Protein AF-A0A8W8MEU3-F1 (afdb_monomer_lite)

InterPro domains:
  IPR001623 DnaJ domain [PF00226] (41-95)
  IPR001623 DnaJ domain [PR00625] (43-61)
  IPR001623 DnaJ domain [PR00625] (61-76)
  IPR001623 DnaJ domain [PR00625] (77-97)
  IPR001623 DnaJ domain [PS50076] (41-97)
  IPR001623 DnaJ domain [SM00271] (40-97)
  IPR001623 DnaJ domain [cd06257] (41-89)
  IPR018961 DnaJ homologue, subfamily C, member 28, conserved domain [PF09350] (193-259)
  IPR036869 Chaperone J-domain superfamily [G3DSA:1.10.287.110] (34-133)
  IPR036869 Chaperone J-domain superfamily [SSF46565] (38-95)
  IPR052573 DnaJ homolog subfamily C member 28 [PTHR39158] (64-334)

Foldseek 3Di:
DDDDDDDDDPPDPPDDDDDDDPDPPDDDDDPDPPPVDDLCVLCVLLVHDPPDDLVSLVVSLLVQLCQQDCPNPDPNPPVVSNVSSVVSSVSNVVVVCVVVVHDDDPVVVVVVPPDPPVPPDDPPPPPPPLVPFDDDDPVRSVVRSVVVVVVVVVVVVVVVVVVVVVDDDPVVCVVVVVVVVVVVVVVVVVVVVVVVVVVVCVVVCVVVPDDQVPPPDDCVVPDPPDDPVRSVVVVVCVVVVPDPPLVVLVVVLVVLLLVLLLQVLVLCVVLNDDPDPDPVSVVVNVVSLVVSQVSLVVSQVSLVVSCVPPPDNVPRDDRDDSVVSNVVCVVVSVCSNVPPPPPPPPDPPPDDDDDDDDDDDDDDDPPPVPPPPVVVVVVVVVVVVVVVVVVVPD

Structure (mmCIF, N/CA/C/O backbone):
data_AF-A0A8W8MEU3-F1
#
_entry.id   AF-A0A8W8MEU3-F1
#
loop_
_atom_site.group_PDB
_atom_site.id
_atom_site.type_symbol
_atom_site.label_atom_id
_atom_site.label_alt_id
_atom_site.label_comp_id
_atom_site.label_asym_id
_atom_site.label_entity_id
_atom_site.label_seq_id
_atom_site.pdbx_PDB_ins_code
_atom_site.Cartn_x
_atom_site.Cartn_y
_atom_site.Cartn_z
_atom_site.occupancy
_atom_site.B_iso_or_equiv
_atom_site.auth_seq_id
_atom_site.auth_comp_id
_atom_site.auth_asym_id
_atom_site.auth_atom_id
_atom_site.pdbx_PDB_model_num
ATOM 1 N N . VAL A 1 1 ? 46.146 64.272 -41.372 1.00 35.50 1 VAL A N 1
ATOM 2 C CA . VAL A 1 1 ? 46.549 64.104 -39.964 1.00 35.50 1 VAL A CA 1
ATOM 3 C C . VAL A 1 1 ? 45.558 63.121 -39.363 1.00 35.50 1 VAL A C 1
ATOM 5 O O . VAL A 1 1 ? 44.407 63.486 -39.223 1.00 35.50 1 VAL A O 1
ATOM 8 N N . ASP A 1 2 ? 45.808 61.841 -39.147 1.00 30.28 2 ASP A N 1
ATOM 9 C CA . ASP A 1 2 ? 46.989 61.004 -39.294 1.00 30.28 2 ASP A CA 1
ATOM 10 C C . ASP A 1 2 ? 46.537 59.530 -39.277 1.00 30.28 2 ASP A C 1
ATOM 12 O O . ASP A 1 2 ? 45.578 59.195 -38.591 1.00 30.28 2 ASP A O 1
ATOM 16 N N . LEU A 1 3 ? 47.253 58.714 -40.063 1.00 31.48 3 LEU A N 1
ATOM 17 C CA . LEU A 1 3 ? 47.720 57.332 -39.832 1.00 31.48 3 LEU A CA 1
ATOM 18 C C . LEU A 1 3 ? 46.697 56.266 -39.361 1.00 31.48 3 LEU A C 1
ATOM 20 O O . LEU A 1 3 ? 46.150 56.332 -38.273 1.00 31.48 3 LEU A O 1
ATOM 24 N N . SER A 1 4 ? 46.398 55.270 -40.214 1.00 30.59 4 SER A N 1
ATOM 25 C CA . SER A 1 4 ? 47.061 53.936 -40.254 1.00 30.59 4 SER A CA 1
ATOM 26 C C . SER A 1 4 ? 46.555 53.032 -39.108 1.00 30.59 4 SER A C 1
ATOM 28 O O . SER A 1 4 ? 46.639 53.420 -37.958 1.00 30.59 4 SER A O 1
ATOM 30 N N . SER A 1 5 ? 46.000 51.827 -39.262 1.00 32.38 5 SER A N 1
ATOM 31 C CA . SER A 1 5 ? 46.161 50.782 -40.273 1.00 32.38 5 SER A CA 1
ATOM 32 C C . SER A 1 5 ? 45.143 49.662 -39.970 1.00 32.38 5 SER A C 1
ATOM 34 O O . SER A 1 5 ? 45.190 49.048 -38.909 1.00 32.38 5 SER A O 1
ATOM 36 N N . HIS A 1 6 ? 44.230 49.348 -40.897 1.00 36.25 6 HIS A N 1
ATOM 37 C CA . HIS A 1 6 ? 43.349 48.174 -40.786 1.00 36.25 6 HIS A CA 1
ATOM 38 C C . HIS A 1 6 ? 43.869 47.078 -41.726 1.00 36.25 6 HIS A C 1
ATOM 40 O O . HIS A 1 6 ? 43.439 46.939 -42.870 1.00 36.25 6 HIS A O 1
ATOM 46 N N . ALA A 1 7 ? 44.881 46.345 -41.262 1.00 35.19 7 ALA A N 1
ATOM 47 C CA . ALA A 1 7 ? 45.507 45.266 -42.014 1.00 35.19 7 ALA A CA 1
ATOM 48 C C . ALA A 1 7 ? 44.631 44.002 -42.003 1.00 35.19 7 ALA A C 1
ATOM 50 O O . ALA A 1 7 ? 44.301 43.454 -40.951 1.00 35.19 7 ALA A O 1
ATOM 51 N N . MET A 1 8 ? 44.297 43.517 -43.202 1.00 34.88 8 MET A N 1
ATOM 52 C CA . MET A 1 8 ? 43.856 42.145 -43.450 1.00 34.88 8 MET A CA 1
ATOM 53 C C . MET A 1 8 ? 44.891 41.160 -42.896 1.00 34.88 8 MET A C 1
ATOM 55 O O . MET A 1 8 ? 45.967 40.998 -43.469 1.00 34.88 8 MET A O 1
ATOM 59 N N . ILE A 1 9 ? 44.553 40.440 -41.830 1.00 33.94 9 ILE A N 1
ATOM 60 C CA . ILE A 1 9 ? 45.321 39.269 -41.403 1.00 33.94 9 ILE A CA 1
ATOM 61 C C . ILE A 1 9 ? 44.727 38.050 -42.110 1.00 33.94 9 ILE A C 1
ATOM 63 O O . ILE A 1 9 ? 43.778 37.423 -41.640 1.00 33.94 9 ILE A O 1
ATOM 67 N N . ARG A 1 10 ? 45.310 37.701 -43.263 1.00 36.56 10 ARG A N 1
ATOM 68 C CA . ARG A 1 10 ? 45.226 36.345 -43.814 1.00 36.56 10 ARG A CA 1
ATOM 69 C C . ARG A 1 10 ? 45.961 35.417 -42.844 1.00 36.56 10 ARG A C 1
ATOM 71 O O . ARG A 1 10 ? 47.186 35.357 -42.858 1.00 36.56 10 ARG A O 1
ATOM 78 N N . ARG A 1 11 ? 45.231 34.698 -41.987 1.00 31.48 11 ARG A N 1
ATOM 79 C CA . ARG A 1 11 ? 45.796 33.555 -41.257 1.00 31.48 11 ARG A CA 1
ATOM 80 C C . ARG A 1 11 ? 45.977 32.405 -42.240 1.00 31.48 11 ARG A C 1
ATOM 82 O O . ARG A 1 11 ? 45.024 31.743 -42.636 1.00 31.48 11 ARG A O 1
ATOM 89 N N . THR A 1 12 ? 47.221 32.186 -42.639 1.00 38.78 12 THR A N 1
ATOM 90 C CA . THR A 1 12 ? 47.685 30.940 -43.240 1.00 38.78 12 THR A CA 1
ATOM 91 C C . THR A 1 12 ? 47.461 29.809 -42.239 1.00 38.78 12 THR A C 1
ATOM 93 O O . THR A 1 12 ? 48.179 29.694 -41.247 1.00 38.78 12 THR A O 1
ATOM 96 N N . HIS A 1 13 ? 46.447 28.980 -42.474 1.00 33.78 13 HIS A N 1
ATOM 97 C CA . HIS A 1 13 ? 46.312 27.708 -41.780 1.00 33.78 13 HIS A CA 1
ATOM 98 C C . HIS A 1 13 ? 47.396 26.764 -42.300 1.00 33.78 13 HIS A C 1
ATOM 100 O O . HIS A 1 13 ? 47.261 26.153 -43.357 1.00 33.78 13 HIS A O 1
ATOM 106 N N . GLN A 1 14 ? 48.491 26.662 -41.553 1.00 37.25 14 GLN A N 1
ATOM 107 C CA . GLN A 1 14 ? 49.447 25.577 -41.696 1.00 37.25 14 GLN A CA 1
ATOM 108 C C . GLN A 1 14 ? 48.776 24.330 -41.111 1.00 37.25 14 GLN A C 1
ATOM 110 O O . GLN A 1 14 ? 48.754 24.109 -39.903 1.00 37.25 14 GLN A O 1
ATOM 115 N N . THR A 1 15 ? 48.117 23.558 -41.970 1.00 34.69 15 THR A N 1
ATOM 116 C CA . THR A 1 15 ? 47.541 22.268 -41.600 1.00 34.69 15 THR A CA 1
ATOM 117 C C . THR A 1 15 ? 48.682 21.315 -41.265 1.00 34.69 15 THR A C 1
ATOM 119 O O . THR A 1 15 ? 49.411 20.876 -42.156 1.00 34.69 15 THR A O 1
ATOM 122 N N . PHE A 1 16 ? 48.840 20.997 -39.982 1.00 30.66 16 PHE A N 1
ATOM 123 C CA . PHE A 1 16 ? 49.631 19.859 -39.535 1.00 30.66 16 PHE A CA 1
ATOM 124 C C . PHE A 1 16 ? 49.014 18.600 -40.159 1.00 30.66 16 PHE A C 1
ATOM 126 O O . PHE A 1 16 ? 47.908 18.193 -39.801 1.00 30.66 16 PHE A O 1
ATOM 133 N N . ARG A 1 17 ? 49.696 18.014 -41.150 1.00 31.12 17 ARG A N 1
ATOM 134 C CA . ARG A 1 17 ? 49.335 16.702 -41.686 1.00 31.12 17 ARG A CA 1
ATOM 135 C C . ARG A 1 17 ? 49.626 15.666 -40.606 1.00 31.12 17 ARG A C 1
ATOM 137 O O . ARG A 1 17 ? 50.763 15.236 -40.449 1.00 31.12 17 ARG A O 1
ATOM 144 N N . PHE A 1 18 ? 48.596 15.256 -39.875 1.00 31.62 18 PHE A N 1
ATOM 145 C CA . PHE A 1 18 ? 48.617 13.952 -39.229 1.00 31.62 18 PHE A CA 1
ATOM 146 C C . PHE A 1 18 ? 48.686 12.899 -40.335 1.00 31.62 18 PHE A C 1
ATOM 148 O O . PHE A 1 18 ? 47.808 12.829 -41.196 1.00 31.62 18 PHE A O 1
ATOM 155 N N . SER A 1 19 ? 49.779 12.141 -40.334 1.00 35.34 19 SER A N 1
ATOM 156 C CA . SER A 1 19 ? 49.980 10.955 -41.156 1.00 35.34 19 SER A CA 1
ATOM 157 C C . SER A 1 19 ? 48.797 10.009 -40.961 1.00 35.34 19 SER A C 1
ATOM 159 O O . SER A 1 19 ? 48.698 9.324 -39.945 1.00 35.34 19 SER A O 1
ATOM 161 N N . GLN A 1 20 ? 47.887 9.988 -41.931 1.00 40.66 20 GLN A N 1
ATOM 162 C CA . GLN A 1 20 ? 46.956 8.886 -42.083 1.00 40.66 20 GLN A CA 1
ATOM 163 C C . GLN A 1 20 ? 47.760 7.637 -42.426 1.00 40.66 20 GLN A C 1
ATOM 165 O O . GLN A 1 20 ? 48.484 7.658 -43.411 1.00 40.66 20 GLN A O 1
ATOM 170 N N . ASN A 1 21 ? 47.617 6.581 -41.629 1.00 37.38 21 ASN A N 1
ATOM 171 C CA . ASN A 1 21 ? 47.767 5.197 -42.078 1.00 37.38 21 ASN A CA 1
ATOM 172 C C . ASN A 1 21 ? 47.023 4.266 -41.107 1.00 37.38 21 ASN A C 1
ATOM 174 O O . ASN A 1 21 ? 47.629 3.749 -40.172 1.00 37.38 21 ASN A O 1
ATOM 178 N N . PRO A 1 22 ? 45.712 4.040 -41.295 1.00 43.09 22 PRO A N 1
ATOM 179 C CA . PRO A 1 22 ? 44.976 3.029 -40.558 1.00 43.09 22 PRO A CA 1
ATOM 180 C C . PRO A 1 22 ? 44.629 1.842 -41.467 1.00 43.09 22 PRO A C 1
ATOM 182 O O . PRO A 1 22 ? 43.470 1.484 -41.543 1.00 43.09 22 PRO A O 1
ATOM 185 N N . PHE A 1 23 ? 45.575 1.245 -42.200 1.00 34.16 23 PHE A N 1
ATOM 186 C CA . PHE A 1 23 ? 45.290 0.037 -42.991 1.00 34.16 23 PHE A CA 1
ATOM 187 C C . PHE A 1 23 ? 46.555 -0.799 -43.214 1.00 34.16 23 PHE A C 1
ATOM 189 O O . PHE A 1 23 ? 47.273 -0.593 -44.184 1.00 34.16 23 PHE A O 1
ATOM 196 N N . TRP A 1 24 ? 46.797 -1.780 -42.341 1.00 37.19 24 TRP A N 1
ATOM 197 C CA . TRP A 1 24 ? 47.675 -2.925 -42.641 1.00 37.19 24 TRP A CA 1
ATOM 198 C C . TRP A 1 24 ? 46.951 -4.281 -42.571 1.00 37.19 24 TRP A C 1
ATOM 200 O O . TRP A 1 24 ? 47.580 -5.323 -42.706 1.00 37.19 24 TRP A O 1
ATOM 210 N N . LEU A 1 25 ? 45.615 -4.291 -42.453 1.00 36.50 25 LEU A N 1
ATOM 211 C CA . LEU A 1 25 ? 44.814 -5.527 -42.424 1.00 36.50 25 LEU A CA 1
ATOM 212 C C . LEU A 1 25 ? 44.085 -5.869 -43.731 1.00 36.50 25 LEU A C 1
ATOM 214 O O . LEU A 1 25 ? 43.266 -6.778 -43.750 1.00 36.50 25 LEU A O 1
ATOM 218 N N . LEU A 1 26 ? 44.402 -5.216 -44.850 1.00 37.94 26 LEU A N 1
ATOM 219 C CA . LEU A 1 26 ? 43.941 -5.656 -46.172 1.00 37.94 26 LEU A CA 1
ATOM 220 C C . LEU A 1 26 ? 45.016 -5.399 -47.230 1.00 37.94 26 LEU A C 1
ATOM 222 O O . LEU A 1 26 ? 44.978 -4.392 -47.926 1.00 37.94 26 LEU A O 1
ATOM 226 N N . SER A 1 27 ? 45.994 -6.299 -47.339 1.00 33.72 27 SER A N 1
ATOM 227 C CA . SER A 1 27 ? 46.614 -6.715 -48.615 1.00 33.72 27 SER A CA 1
ATOM 228 C C . SER A 1 27 ? 47.874 -7.550 -48.377 1.00 33.72 27 SER A C 1
ATOM 230 O O . SER A 1 27 ? 48.994 -7.086 -48.522 1.00 33.72 27 SER A O 1
ATOM 232 N N . LEU A 1 28 ? 47.700 -8.835 -48.082 1.00 33.22 28 LEU A N 1
ATOM 233 C CA . LEU A 1 28 ? 48.711 -9.848 -48.407 1.00 33.22 28 LEU A CA 1
ATOM 234 C C . LEU A 1 28 ? 48.008 -11.125 -48.858 1.00 33.22 28 LEU A C 1
ATOM 236 O O . LEU A 1 28 ? 48.212 -12.227 -48.361 1.00 33.22 28 LEU A O 1
ATOM 240 N N . ARG A 1 29 ? 47.152 -10.962 -49.870 1.00 33.72 29 ARG A N 1
ATOM 241 C CA . ARG A 1 29 ? 46.754 -12.081 -50.711 1.00 33.72 29 ARG A CA 1
ATOM 242 C C . ARG A 1 29 ? 47.916 -12.364 -51.668 1.00 33.72 29 ARG A C 1
ATOM 244 O O . ARG A 1 29 ? 48.065 -11.702 -52.684 1.00 33.72 29 ARG A O 1
ATOM 251 N N . HIS A 1 30 ? 48.717 -13.355 -51.285 1.00 37.19 30 HIS A N 1
ATOM 252 C CA . HIS A 1 30 ? 49.523 -14.214 -52.157 1.00 37.19 30 HIS A CA 1
ATOM 253 C C . HIS A 1 30 ? 50.683 -13.541 -52.910 1.00 37.19 30 HIS A C 1
ATOM 255 O O . HIS A 1 30 ? 50.627 -13.315 -54.115 1.00 37.19 30 HIS A O 1
ATOM 261 N N . ILE A 1 31 ? 51.812 -13.385 -52.219 1.00 36.31 31 ILE A N 1
ATOM 262 C CA . ILE A 1 31 ? 53.112 -13.673 -52.838 1.00 36.31 31 ILE A CA 1
ATOM 263 C C . ILE A 1 31 ? 53.557 -14.990 -52.212 1.00 36.31 31 ILE A C 1
ATOM 265 O O . ILE A 1 31 ? 54.051 -15.022 -51.089 1.00 36.31 31 ILE A O 1
ATOM 269 N N . GLY A 1 32 ? 53.253 -16.089 -52.902 1.00 37.53 32 GLY A N 1
ATOM 270 C CA . GLY A 1 32 ? 53.580 -17.433 -52.454 1.00 37.53 32 GLY A CA 1
ATOM 271 C C . GLY A 1 32 ? 55.086 -17.651 -52.470 1.00 37.53 32 GLY A C 1
ATOM 272 O O . GLY A 1 32 ? 55.656 -17.960 -53.512 1.00 37.53 32 GLY A O 1
ATOM 273 N N . TYR A 1 33 ? 55.717 -17.552 -51.306 1.00 43.12 33 TYR A N 1
ATOM 274 C CA . TYR A 1 33 ? 56.912 -18.333 -51.037 1.00 43.12 33 TYR A CA 1
ATOM 275 C C . TYR A 1 33 ? 56.440 -19.717 -50.596 1.00 43.12 33 TYR A C 1
ATOM 277 O O . TYR A 1 33 ? 56.369 -20.014 -49.416 1.00 43.12 33 TYR A O 1
ATOM 285 N N . GLN A 1 34 ? 56.086 -20.583 -51.548 1.00 43.47 34 GLN A N 1
ATOM 286 C CA . GLN A 1 34 ? 56.003 -22.009 -51.244 1.00 43.47 34 GLN A CA 1
ATOM 287 C C . GLN A 1 34 ? 57.428 -22.518 -51.021 1.00 43.47 34 GLN A C 1
ATOM 289 O O . GLN A 1 34 ? 58.064 -23.062 -51.924 1.00 43.47 34 GLN A O 1
ATOM 294 N N . LEU A 1 35 ? 57.945 -22.355 -49.805 1.00 44.06 35 LEU A N 1
ATOM 295 C CA . LEU A 1 35 ? 58.947 -23.284 -49.320 1.00 44.06 35 LEU A CA 1
ATOM 296 C C . LEU A 1 35 ? 58.216 -24.613 -49.164 1.00 44.06 35 LEU A C 1
ATOM 298 O O . LEU A 1 35 ? 57.486 -24.844 -48.206 1.00 44.06 35 LEU A O 1
ATOM 302 N N . ARG A 1 36 ? 58.395 -25.493 -50.151 1.00 48.78 36 ARG A N 1
ATOM 303 C CA . ARG A 1 36 ? 58.093 -26.923 -50.045 1.00 48.78 36 ARG A CA 1
ATOM 304 C C . ARG A 1 36 ? 59.104 -27.536 -49.062 1.00 48.78 36 ARG A C 1
ATOM 306 O O . ARG A 1 36 ? 59.945 -28.340 -49.443 1.00 48.78 36 ARG A O 1
ATOM 313 N N . GLY A 1 37 ? 59.104 -27.036 -47.830 1.00 57.44 37 GLY A N 1
ATOM 314 C CA . GLY A 1 37 ? 59.987 -27.465 -46.763 1.00 57.44 37 GLY A CA 1
ATOM 315 C C . GLY A 1 37 ? 59.536 -28.837 -46.311 1.00 57.44 37 GLY A C 1
ATOM 316 O O . GLY A 1 37 ? 58.350 -29.061 -46.063 1.00 57.44 37 GLY A O 1
ATOM 317 N N . ASN A 1 38 ? 60.471 -29.774 -46.254 1.00 73.69 38 ASN A N 1
ATOM 318 C CA . ASN A 1 38 ? 60.196 -31.065 -45.657 1.00 73.69 38 ASN A CA 1
ATOM 319 C C . ASN A 1 38 ? 59.826 -30.828 -44.186 1.00 73.69 38 ASN A C 1
ATOM 321 O O . ASN A 1 38 ? 60.368 -29.920 -43.560 1.00 73.69 38 ASN A O 1
ATOM 325 N N . ILE A 1 39 ? 58.956 -31.648 -43.592 1.00 80.12 39 ILE A N 1
ATOM 326 C CA . ILE A 1 39 ? 58.547 -31.435 -42.190 1.00 80.12 39 ILE A CA 1
ATOM 327 C C . ILE A 1 39 ? 59.744 -31.378 -41.223 1.00 80.12 39 ILE A C 1
ATOM 329 O O . ILE A 1 39 ? 59.740 -30.636 -40.245 1.00 80.12 39 ILE A O 1
ATOM 333 N N . ARG A 1 40 ? 60.815 -32.110 -41.552 1.00 80.81 40 ARG A N 1
ATOM 334 C CA . ARG A 1 40 ? 62.098 -32.097 -40.836 1.00 80.81 40 ARG A CA 1
ATOM 335 C C . ARG A 1 40 ? 62.785 -30.730 -40.875 1.00 80.81 40 ARG A C 1
ATOM 337 O O . ARG A 1 40 ? 63.374 -30.321 -39.879 1.00 80.81 40 ARG A O 1
ATOM 344 N N . ASP A 1 41 ? 62.665 -30.015 -41.988 1.00 85.44 41 ASP A N 1
ATOM 345 C CA . ASP A 1 41 ? 63.234 -28.680 -42.159 1.00 85.44 41 ASP A CA 1
ATOM 346 C C . ASP A 1 41 ? 62.459 -27.663 -41.314 1.00 85.44 41 ASP A C 1
ATOM 348 O O . ASP A 1 41 ? 63.064 -26.765 -40.737 1.00 85.44 41 ASP A O 1
ATOM 352 N N . SER A 1 42 ? 61.140 -27.839 -41.160 1.00 86.69 42 SER A N 1
ATOM 353 C CA . SER A 1 42 ? 60.316 -27.006 -40.274 1.00 86.69 42 SER A CA 1
ATOM 354 C C . SER A 1 42 ? 60.742 -27.132 -38.807 1.00 86.69 42 SER A C 1
ATOM 356 O O . SER A 1 42 ? 60.851 -26.121 -38.114 1.00 86.69 42 SER A O 1
ATOM 358 N N . TYR A 1 43 ? 61.048 -28.350 -38.346 1.00 88.56 43 TYR A N 1
ATOM 359 C CA . TYR A 1 43 ? 61.592 -28.584 -37.002 1.00 88.56 43 TYR A CA 1
ATOM 360 C C . TYR A 1 43 ? 62.974 -27.943 -36.831 1.00 88.56 43 TYR A C 1
ATOM 362 O O . TYR A 1 43 ? 63.216 -27.239 -35.849 1.00 88.56 43 TYR A O 1
ATOM 370 N N . SER A 1 44 ? 63.849 -28.091 -37.831 1.00 88.88 44 SER A N 1
ATOM 371 C CA . SER A 1 44 ? 65.166 -27.448 -37.824 1.00 88.88 44 SER A CA 1
ATOM 372 C C . SER A 1 44 ? 65.076 -25.919 -37.821 1.00 88.88 44 SER A C 1
ATOM 374 O O . SER A 1 44 ? 65.904 -25.275 -37.188 1.00 88.88 44 SER A O 1
ATOM 376 N N . LEU A 1 45 ? 64.089 -25.328 -38.502 1.00 88.12 45 LEU A N 1
ATOM 377 C CA . LEU A 1 45 ? 63.919 -23.875 -38.602 1.00 88.12 45 LEU A CA 1
ATOM 378 C C . LEU A 1 45 ? 63.439 -23.257 -37.282 1.00 88.12 45 LEU A C 1
ATOM 380 O O . LEU A 1 45 ? 63.845 -22.149 -36.936 1.00 88.12 45 LEU A O 1
ATOM 384 N N . LEU A 1 46 ? 62.627 -23.992 -36.518 1.00 87.44 46 LEU A N 1
ATOM 385 C CA . LEU A 1 46 ? 62.233 -23.606 -35.161 1.00 87.44 46 LEU A CA 1
ATOM 386 C C . LEU A 1 46 ? 63.296 -23.945 -34.101 1.00 87.44 46 LEU A C 1
ATOM 388 O O . LEU A 1 46 ? 63.133 -23.552 -32.947 1.00 87.44 46 LEU A O 1
ATOM 392 N N . ASN A 1 47 ? 64.392 -24.618 -34.478 1.00 89.06 47 ASN A N 1
ATOM 393 C CA . ASN A 1 47 ? 65.404 -25.181 -33.574 1.00 89.06 47 ASN A CA 1
ATOM 394 C C . ASN A 1 47 ? 64.808 -26.147 -32.536 1.00 89.06 47 ASN A C 1
ATOM 396 O O . ASN A 1 47 ? 65.160 -26.104 -31.357 1.00 89.06 47 ASN A O 1
ATOM 400 N N . VAL A 1 48 ? 63.891 -27.004 -32.978 1.00 90.44 48 VAL A N 1
ATOM 401 C CA . VAL A 1 48 ? 63.180 -27.973 -32.139 1.00 90.44 48 VAL A CA 1
ATOM 402 C C . VAL A 1 48 ? 63.389 -29.382 -32.701 1.00 90.44 48 VAL A C 1
ATOM 404 O O . VAL A 1 48 ? 63.605 -29.556 -33.901 1.00 90.44 48 VAL A O 1
ATOM 407 N N . THR A 1 49 ? 63.361 -30.405 -31.847 1.00 87.94 49 THR A N 1
ATOM 408 C CA . THR A 1 49 ? 63.496 -31.802 -32.293 1.00 87.94 49 THR A CA 1
ATOM 409 C C . THR A 1 49 ? 62.152 -32.376 -32.749 1.00 87.94 49 THR A C 1
ATOM 411 O O . THR A 1 49 ? 61.092 -31.858 -32.408 1.00 87.94 49 THR A O 1
ATOM 414 N N . ASN A 1 50 ? 62.167 -33.465 -33.523 1.00 83.94 50 ASN A N 1
ATOM 415 C CA . ASN A 1 50 ? 60.930 -34.091 -34.011 1.00 83.94 50 ASN A CA 1
ATOM 416 C C . ASN A 1 50 ? 60.051 -34.658 -32.869 1.00 83.94 50 ASN A C 1
ATOM 418 O O . ASN A 1 50 ? 58.831 -34.730 -33.014 1.00 83.94 50 ASN A O 1
ATOM 422 N N . ASP A 1 51 ? 60.664 -35.002 -31.731 1.00 83.81 51 ASP A N 1
ATOM 423 C CA . ASP A 1 51 ? 60.001 -35.609 -30.565 1.00 83.81 51 ASP A CA 1
ATOM 424 C C . ASP A 1 51 ? 59.508 -34.575 -29.533 1.00 83.81 51 ASP A C 1
ATOM 426 O O . ASP A 1 51 ? 58.914 -34.931 -28.517 1.00 83.81 51 ASP A O 1
ATOM 430 N N . SER A 1 52 ? 59.738 -33.285 -29.784 1.00 85.19 52 SER A N 1
ATOM 431 C CA . SER A 1 52 ? 59.372 -32.195 -28.877 1.00 85.19 52 SER A CA 1
ATOM 432 C C . SER A 1 52 ? 57.858 -32.024 -28.717 1.00 85.19 52 SER A C 1
ATOM 434 O O . SER A 1 52 ? 57.082 -32.224 -29.661 1.00 85.19 52 SER A O 1
ATOM 436 N N . SER A 1 53 ? 57.423 -31.606 -27.525 1.00 87.81 53 SER A N 1
ATOM 437 C CA . SER A 1 53 ? 56.001 -31.415 -27.201 1.00 87.81 53 SER A CA 1
ATOM 438 C C . SER A 1 53 ? 55.373 -30.257 -27.994 1.00 87.81 53 SER A C 1
ATOM 440 O O . SER A 1 53 ? 56.070 -29.424 -28.573 1.00 87.81 53 SER A O 1
ATOM 442 N N . ASP A 1 54 ? 54.038 -30.199 -28.076 1.00 85.44 54 ASP A N 1
ATOM 443 C CA . ASP A 1 54 ? 53.350 -29.077 -28.744 1.00 85.44 54 ASP A CA 1
ATOM 444 C C . ASP A 1 54 ? 53.622 -27.733 -28.052 1.00 85.44 54 ASP A C 1
ATOM 446 O O . ASP A 1 54 ? 53.772 -26.704 -28.711 1.00 85.44 54 ASP A O 1
ATOM 450 N N . ASP A 1 55 ? 53.781 -27.767 -26.729 1.00 84.81 55 ASP A N 1
ATOM 451 C CA . ASP A 1 55 ? 54.103 -26.593 -25.925 1.00 84.81 55 ASP A CA 1
ATOM 452 C C . ASP A 1 55 ? 55.515 -26.077 -26.217 1.00 84.81 55 ASP A C 1
ATOM 454 O O . ASP A 1 55 ? 55.699 -24.879 -26.422 1.00 84.81 55 ASP A O 1
ATOM 458 N N . GLU A 1 56 ? 56.494 -26.972 -26.365 1.00 88.31 56 GLU A N 1
ATOM 459 C CA . GLU A 1 56 ? 57.872 -26.605 -26.711 1.00 88.31 56 GLU A CA 1
ATOM 460 C C . GLU A 1 56 ? 57.965 -25.988 -28.119 1.00 88.31 56 GLU A C 1
ATOM 462 O O . GLU A 1 56 ? 58.653 -24.984 -28.331 1.00 88.31 56 GLU A O 1
ATOM 467 N N . VAL A 1 57 ? 57.218 -26.539 -29.083 1.00 89.75 57 VAL A N 1
ATOM 468 C CA . VAL A 1 57 ? 57.120 -25.990 -30.447 1.00 89.75 57 VAL A CA 1
ATOM 469 C C . VAL A 1 57 ? 56.487 -24.593 -30.424 1.00 89.75 57 VAL A C 1
ATOM 471 O O . VAL A 1 57 ? 56.959 -23.685 -31.117 1.00 89.75 57 VAL A O 1
ATOM 474 N N . ARG A 1 58 ? 55.451 -24.391 -29.599 1.00 87.44 58 ARG A N 1
ATOM 475 C CA . ARG A 1 58 ? 54.787 -23.092 -29.421 1.00 87.44 58 ARG A CA 1
ATOM 476 C C . ARG A 1 58 ? 55.717 -22.064 -28.784 1.00 87.44 58 ARG A C 1
ATOM 478 O O . ARG A 1 58 ? 55.821 -20.944 -29.280 1.00 87.44 58 ARG A O 1
ATOM 485 N N . GLU A 1 59 ? 56.441 -22.437 -27.736 1.00 88.12 59 GLU A N 1
ATOM 486 C CA . GLU A 1 59 ? 57.404 -21.558 -27.071 1.00 88.12 59 GLU A CA 1
ATOM 487 C C . GLU A 1 59 ? 58.568 -21.164 -27.987 1.00 88.12 59 GLU A C 1
ATOM 489 O O . GLU A 1 59 ? 58.991 -20.005 -27.999 1.00 88.12 59 GLU A O 1
ATOM 494 N N . ALA A 1 60 ? 59.090 -22.104 -28.779 1.00 90.38 60 ALA A N 1
ATOM 495 C CA . ALA A 1 60 ? 60.134 -21.827 -29.761 1.00 90.38 60 ALA A CA 1
ATOM 496 C C . ALA A 1 60 ? 59.659 -20.836 -30.833 1.00 90.38 60 ALA A C 1
ATOM 498 O O . ALA A 1 60 ? 60.356 -19.857 -31.120 1.00 90.38 60 ALA A O 1
ATOM 499 N N . TYR A 1 61 ? 58.444 -21.029 -31.354 1.00 90.31 61 TYR A N 1
ATOM 500 C CA . TYR A 1 61 ? 57.812 -20.085 -32.272 1.00 90.31 61 TYR A CA 1
ATOM 501 C C . TYR A 1 61 ? 57.658 -18.694 -31.641 1.00 90.31 61 TYR A C 1
ATOM 503 O O . TYR A 1 61 ? 58.097 -17.710 -32.233 1.00 90.31 61 TYR A O 1
ATOM 511 N N . LEU A 1 62 ? 57.126 -18.595 -30.418 1.00 87.69 62 LEU A N 1
ATOM 512 C CA . LEU A 1 62 ? 56.939 -17.317 -29.720 1.00 87.69 62 LEU A CA 1
ATOM 513 C C . LEU A 1 62 ? 58.265 -16.579 -29.477 1.00 87.69 62 LEU A C 1
ATOM 515 O O . LEU A 1 62 ? 58.322 -15.354 -29.603 1.00 87.69 62 LEU A O 1
ATOM 519 N N . ARG A 1 63 ? 59.345 -17.304 -29.158 1.00 88.25 63 ARG A N 1
ATOM 520 C CA . ARG A 1 63 ? 60.689 -16.720 -29.005 1.00 88.25 63 ARG A CA 1
ATOM 521 C C . ARG A 1 63 ? 61.202 -16.135 -30.319 1.00 88.25 63 ARG A C 1
ATOM 523 O O . ARG A 1 63 ? 61.647 -14.989 -30.335 1.00 88.25 63 ARG A O 1
ATOM 530 N N . LEU A 1 64 ? 61.115 -16.888 -31.415 1.00 89.38 64 LEU A N 1
ATOM 531 C CA . LEU A 1 64 ? 61.578 -16.440 -32.732 1.00 89.38 64 LEU A CA 1
ATOM 532 C C . LEU A 1 64 ? 60.700 -15.314 -33.291 1.00 89.38 64 LEU A C 1
ATOM 534 O O . LEU A 1 64 ? 61.225 -14.358 -33.857 1.00 89.38 64 LEU A O 1
ATOM 538 N N . ALA A 1 65 ? 59.387 -15.377 -33.070 1.00 87.56 65 ALA A N 1
ATOM 539 C CA . ALA A 1 65 ? 58.443 -14.329 -33.433 1.00 87.56 65 ALA A CA 1
ATOM 540 C C . ALA A 1 65 ? 58.817 -13.000 -32.768 1.00 87.56 65 ALA A C 1
ATOM 542 O O . ALA A 1 65 ? 58.951 -12.001 -33.463 1.00 87.56 65 ALA A O 1
ATOM 543 N N . LYS A 1 66 ? 59.091 -12.989 -31.456 1.00 85.12 66 LYS A N 1
ATOM 544 C CA . LYS A 1 66 ? 59.520 -11.774 -30.737 1.00 85.12 66 LYS A CA 1
ATOM 545 C C . LYS A 1 66 ? 60.817 -11.172 -31.291 1.00 85.12 66 LYS A C 1
ATOM 547 O O . LYS A 1 66 ? 60.953 -9.954 -31.295 1.00 85.12 66 LYS A O 1
ATOM 552 N N . ILE A 1 67 ? 61.748 -12.002 -31.767 1.00 86.31 67 ILE A N 1
ATOM 553 C CA . ILE A 1 67 ? 63.034 -11.551 -32.326 1.00 86.31 67 ILE A CA 1
ATOM 554 C C . ILE A 1 67 ? 62.857 -11.000 -33.748 1.00 86.31 67 ILE A C 1
ATOM 556 O O . ILE A 1 67 ? 63.355 -9.917 -34.054 1.00 86.31 67 ILE A O 1
ATOM 560 N N . TYR A 1 68 ? 62.150 -11.734 -34.613 1.00 85.50 68 TYR A N 1
ATOM 561 C CA . TYR A 1 68 ? 62.047 -11.435 -36.044 1.00 85.50 68 TYR A CA 1
ATOM 562 C C . TYR A 1 68 ? 60.858 -10.542 -36.425 1.00 85.50 68 TYR A C 1
ATOM 564 O O . TYR A 1 68 ? 60.761 -10.155 -37.589 1.00 85.50 68 TYR A O 1
ATOM 572 N N . HIS A 1 69 ? 59.965 -10.198 -35.490 1.00 83.62 69 HIS A N 1
ATOM 573 C CA . HIS A 1 69 ? 58.831 -9.316 -35.772 1.00 83.62 69 HIS A CA 1
ATOM 574 C C . HIS A 1 69 ? 59.313 -7.937 -36.267 1.00 83.62 69 HIS A C 1
ATOM 576 O O . HIS A 1 69 ? 60.195 -7.351 -35.640 1.00 83.62 69 HIS A O 1
ATOM 582 N N . PRO A 1 70 ? 58.740 -7.373 -37.348 1.00 82.38 70 PRO A N 1
ATOM 583 C CA . PRO A 1 70 ? 59.191 -6.092 -37.903 1.00 82.38 70 PRO A CA 1
ATOM 584 C C . PRO A 1 70 ? 59.047 -4.910 -36.925 1.00 82.38 70 PRO A C 1
ATOM 586 O O . PRO A 1 70 ? 59.829 -3.967 -36.997 1.00 82.38 70 PRO A O 1
ATOM 589 N N . ASP A 1 71 ? 58.114 -4.992 -35.970 1.00 78.75 71 ASP A N 1
ATOM 590 C CA . ASP A 1 71 ? 57.918 -3.972 -34.924 1.00 78.75 71 ASP A CA 1
ATOM 591 C C . ASP A 1 71 ? 58.675 -4.253 -33.608 1.00 78.75 71 ASP A C 1
ATOM 593 O O . ASP A 1 71 ? 58.479 -3.538 -32.628 1.00 78.75 71 ASP A O 1
ATOM 597 N N . SER A 1 72 ? 59.540 -5.274 -33.531 1.00 74.19 72 SER A N 1
ATOM 598 C CA . SER A 1 72 ? 60.279 -5.590 -32.289 1.00 74.19 72 SER A CA 1
ATOM 599 C C . SER A 1 72 ? 61.363 -4.559 -31.933 1.00 74.19 72 SER A C 1
ATOM 601 O O . SER A 1 72 ? 61.998 -4.659 -30.881 1.00 74.19 72 SER A O 1
ATOM 603 N N . GLY A 1 73 ? 61.622 -3.583 -32.813 1.00 66.88 73 GLY A N 1
ATOM 604 C CA . GLY A 1 73 ? 62.627 -2.531 -32.623 1.00 66.88 73 GLY A CA 1
ATOM 605 C C . GLY A 1 73 ? 64.075 -3.037 -32.555 1.00 66.88 73 GLY A C 1
ATOM 606 O O . GLY A 1 73 ? 64.982 -2.255 -32.274 1.00 66.88 73 GLY A O 1
ATOM 607 N N . THR A 1 74 ? 64.313 -4.332 -32.796 1.00 73.25 74 THR A N 1
ATOM 608 C CA . THR A 1 74 ? 65.638 -4.967 -32.758 1.00 73.25 74 THR A CA 1
ATOM 609 C C . THR A 1 74 ? 66.241 -5.020 -34.166 1.00 73.25 74 THR A C 1
ATOM 611 O O . THR A 1 74 ? 65.521 -5.200 -35.143 1.00 73.25 74 THR A O 1
ATOM 614 N N . SER A 1 75 ? 67.571 -4.932 -34.308 1.00 72.81 75 SER A N 1
ATOM 615 C CA . SER A 1 75 ? 68.248 -4.955 -35.626 1.00 72.81 75 SER A CA 1
ATOM 616 C C . SER A 1 75 ? 68.084 -6.267 -36.410 1.00 72.81 75 SER A C 1
ATOM 618 O O . SER A 1 75 ? 68.469 -6.340 -37.572 1.00 72.81 75 SER A O 1
ATOM 620 N N . SER A 1 76 ? 67.531 -7.303 -35.773 1.00 75.00 76 SER A N 1
ATOM 621 C CA . SER A 1 76 ? 67.234 -8.611 -36.367 1.00 75.00 76 SER A CA 1
ATOM 622 C C . SER A 1 76 ? 65.789 -8.751 -36.867 1.00 75.00 76 SER A C 1
ATOM 624 O O . SER A 1 76 ? 65.440 -9.825 -37.348 1.00 75.00 76 SER A O 1
ATOM 626 N N . GLY A 1 77 ? 64.952 -7.711 -36.757 1.00 77.88 77 GLY A N 1
ATOM 627 C CA . GLY A 1 77 ? 63.569 -7.718 -37.239 1.00 77.88 77 GLY A CA 1
ATOM 628 C C . GLY A 1 77 ? 63.499 -7.779 -38.766 1.00 77.88 77 GLY A C 1
ATOM 629 O O . GLY A 1 77 ? 63.698 -6.773 -39.441 1.00 77.88 77 GLY A O 1
ATOM 630 N N . ASP A 1 78 ? 63.200 -8.961 -39.307 1.00 82.75 78 ASP A N 1
ATOM 631 C CA . ASP A 1 78 ? 63.144 -9.229 -40.743 1.00 82.75 78 ASP A CA 1
ATOM 632 C C . ASP A 1 78 ? 61.773 -9.834 -41.102 1.00 82.75 78 ASP A C 1
ATOM 634 O O . ASP A 1 78 ? 61.511 -10.995 -40.761 1.00 82.75 78 ASP A O 1
ATOM 638 N N . PRO A 1 79 ? 60.914 -9.139 -41.876 1.00 82.94 79 PRO A N 1
ATOM 639 C CA . PRO A 1 79 ? 59.565 -9.623 -42.191 1.00 82.94 79 PRO A CA 1
ATOM 640 C C . PRO A 1 79 ? 59.579 -10.948 -42.968 1.00 82.94 79 PRO A C 1
ATOM 642 O O . PRO A 1 79 ? 58.678 -11.773 -42.843 1.00 82.94 79 PRO A O 1
ATOM 645 N N . ARG A 1 80 ? 60.636 -11.191 -43.753 1.00 83.31 80 ARG A N 1
ATOM 646 C CA . ARG A 1 80 ? 60.811 -12.442 -44.502 1.00 83.31 80 ARG A CA 1
ATOM 647 C C . ARG A 1 80 ? 61.106 -13.630 -43.586 1.00 83.31 80 ARG A C 1
ATOM 649 O O . ARG A 1 80 ? 60.525 -14.691 -43.785 1.00 83.31 80 ARG A O 1
ATOM 656 N N . LYS A 1 81 ? 61.975 -13.455 -42.585 1.00 84.38 81 LYS A N 1
ATOM 657 C CA . LYS A 1 81 ? 62.312 -14.516 -41.619 1.00 84.38 81 LYS A CA 1
ATOM 658 C C . LYS A 1 81 ? 61.133 -14.811 -40.701 1.00 84.38 81 LYS A C 1
ATOM 660 O O . LYS A 1 81 ? 60.856 -15.971 -40.425 1.00 84.38 81 LYS A O 1
ATOM 665 N N . PHE A 1 82 ? 60.397 -13.775 -40.303 1.00 86.19 82 PHE A N 1
ATOM 666 C CA . PHE A 1 82 ? 59.168 -13.930 -39.532 1.00 86.19 82 PHE A CA 1
ATOM 667 C C . PHE A 1 82 ? 58.143 -14.816 -40.254 1.00 86.19 82 PHE A C 1
ATOM 669 O O . PHE A 1 82 ? 57.631 -15.770 -39.671 1.00 86.19 82 PHE A O 1
ATOM 676 N N . ASN A 1 83 ? 57.907 -14.565 -41.545 1.00 84.69 83 ASN A N 1
ATOM 677 C CA . ASN A 1 83 ? 56.989 -15.386 -42.334 1.00 84.69 83 ASN A CA 1
ATOM 678 C C . ASN A 1 83 ? 57.467 -16.840 -42.465 1.00 84.69 83 ASN A C 1
ATOM 680 O O . ASN A 1 83 ? 56.656 -17.747 -42.322 1.00 84.69 83 ASN A O 1
ATOM 684 N N . GLN A 1 84 ? 58.771 -17.078 -42.645 1.00 86.75 84 GLN A N 1
ATOM 685 C CA . GLN A 1 84 ? 59.334 -18.438 -42.692 1.00 86.75 84 GLN A CA 1
ATOM 686 C C . GLN A 1 84 ? 59.137 -19.200 -41.374 1.00 86.75 84 GLN A C 1
ATOM 688 O O . GLN A 1 84 ? 58.771 -20.373 -41.374 1.00 86.75 84 GLN A O 1
ATOM 693 N N . VAL A 1 85 ? 59.345 -18.523 -40.243 1.00 89.06 85 VAL A N 1
ATOM 694 C CA . VAL A 1 85 ? 59.117 -19.074 -38.899 1.00 89.06 85 VAL A CA 1
ATOM 695 C C . VAL A 1 85 ? 57.634 -19.395 -38.679 1.00 89.06 85 VAL A C 1
ATOM 697 O O . VAL A 1 85 ? 57.307 -20.463 -38.159 1.00 89.06 85 VAL A O 1
ATOM 700 N N . ARG A 1 86 ? 56.729 -18.514 -39.127 1.00 86.06 86 ARG A N 1
ATOM 701 C CA . ARG A 1 86 ? 55.275 -18.735 -39.076 1.00 86.06 86 ARG A CA 1
ATOM 702 C C . ARG A 1 86 ? 54.852 -19.933 -39.921 1.00 86.06 86 ARG A C 1
ATOM 704 O O . ARG A 1 86 ? 54.118 -20.788 -39.435 1.00 86.06 86 ARG A O 1
ATOM 711 N N . GLU A 1 87 ? 55.336 -20.028 -41.155 1.00 83.75 87 GLU A N 1
ATOM 712 C CA . GLU A 1 87 ? 55.035 -21.149 -42.053 1.00 83.75 87 GLU A CA 1
ATOM 713 C C . GLU A 1 87 ? 55.538 -22.486 -41.495 1.00 83.75 87 GLU A C 1
ATOM 715 O O . GLU A 1 87 ? 54.811 -23.482 -41.537 1.00 83.75 87 GLU A O 1
ATOM 720 N N . ALA A 1 88 ? 56.742 -22.517 -40.914 1.00 88.50 88 ALA A N 1
ATOM 721 C CA . ALA A 1 88 ? 57.286 -23.716 -40.280 1.00 88.50 88 ALA A CA 1
ATOM 722 C C . ALA A 1 88 ? 56.411 -24.203 -39.112 1.00 88.50 88 ALA A C 1
ATOM 724 O O . ALA A 1 88 ? 56.092 -25.391 -39.036 1.00 88.50 88 ALA A O 1
ATOM 725 N N . TYR A 1 89 ? 55.963 -23.287 -38.247 1.00 88.31 89 TYR A N 1
ATOM 726 C CA . TYR A 1 89 ? 55.052 -23.602 -37.144 1.00 88.31 89 TYR A CA 1
ATOM 727 C C . TYR A 1 89 ? 53.708 -24.152 -37.640 1.00 88.31 89 TYR A C 1
ATOM 729 O O . TYR A 1 89 ? 53.263 -25.208 -37.184 1.00 88.31 89 TYR A O 1
ATOM 737 N N . MET A 1 90 ? 53.100 -23.496 -38.634 1.00 86.00 90 MET A N 1
ATOM 738 C CA . MET A 1 90 ? 51.829 -23.942 -39.216 1.00 86.00 90 MET A CA 1
ATOM 739 C C . MET A 1 90 ? 51.951 -25.318 -39.876 1.00 86.00 90 MET A C 1
ATOM 741 O O . MET A 1 90 ? 51.064 -26.154 -39.728 1.00 86.00 90 MET A O 1
ATOM 745 N N . THR A 1 91 ? 53.069 -25.592 -40.551 1.00 86.25 91 THR A N 1
ATOM 746 C CA . THR A 1 91 ? 53.325 -26.891 -41.191 1.00 86.25 91 THR A CA 1
ATOM 747 C C . THR A 1 91 ? 53.385 -28.023 -40.161 1.00 86.25 91 THR A C 1
ATOM 749 O O . THR A 1 91 ? 52.763 -29.069 -40.356 1.00 86.25 91 THR A O 1
ATOM 752 N N . ILE A 1 92 ? 54.072 -27.807 -39.032 1.00 86.88 92 ILE A N 1
ATOM 753 C CA . ILE A 1 92 ? 54.161 -28.787 -37.938 1.00 86.88 92 ILE A CA 1
ATOM 754 C C . ILE A 1 92 ? 52.789 -29.017 -37.296 1.00 86.88 92 ILE A C 1
ATOM 756 O O . ILE A 1 92 ? 52.374 -30.166 -37.118 1.00 86.88 92 ILE A O 1
ATOM 760 N N . LYS A 1 93 ? 52.064 -27.937 -36.985 1.00 85.00 93 LYS A N 1
ATOM 761 C CA . LYS A 1 93 ? 50.745 -28.012 -36.348 1.00 85.00 93 LYS A CA 1
ATOM 762 C C . LYS A 1 93 ? 49.733 -28.711 -37.256 1.00 85.00 93 LYS A C 1
ATOM 764 O O . LYS A 1 93 ? 49.074 -29.647 -36.817 1.00 85.00 93 LYS A O 1
ATOM 769 N N . ASN A 1 94 ? 49.692 -28.365 -38.543 1.00 83.19 94 ASN A N 1
ATOM 770 C CA . ASN A 1 94 ? 48.798 -28.998 -39.514 1.00 83.19 94 ASN A CA 1
ATOM 771 C C . ASN A 1 94 ? 49.112 -30.481 -39.726 1.00 83.19 94 ASN A C 1
ATOM 773 O O . ASN A 1 94 ? 48.182 -31.276 -39.847 1.00 83.19 94 ASN A O 1
ATOM 777 N N . HIS A 1 95 ? 50.384 -30.890 -39.725 1.00 83.75 95 HIS A N 1
ATOM 778 C CA . HIS A 1 95 ? 50.739 -32.310 -39.806 1.00 83.75 95 HIS A CA 1
ATOM 779 C C . HIS A 1 95 ? 50.272 -33.095 -38.567 1.00 83.75 95 HIS A C 1
ATOM 781 O O . HIS A 1 95 ? 49.747 -34.206 -38.693 1.00 83.75 95 HIS A O 1
ATOM 787 N N . ARG A 1 96 ? 50.401 -32.510 -37.368 1.00 82.88 96 ARG A N 1
ATOM 788 C CA . ARG A 1 96 ? 49.921 -33.108 -36.109 1.00 82.88 96 ARG A CA 1
ATOM 789 C C . ARG A 1 96 ? 48.390 -33.173 -36.046 1.00 82.88 96 ARG A C 1
ATOM 791 O O . ARG A 1 96 ? 47.851 -34.228 -35.709 1.00 82.88 96 ARG A O 1
ATOM 798 N N . SER A 1 97 ? 47.696 -32.110 -36.456 1.00 75.50 97 SER A N 1
ATOM 799 C CA . SER A 1 97 ? 46.225 -32.052 -36.533 1.00 75.50 97 SER A CA 1
ATOM 800 C C . SER A 1 97 ? 45.653 -32.998 -37.595 1.00 75.50 97 SER A C 1
ATOM 802 O O . SER A 1 97 ? 44.674 -33.697 -37.346 1.00 75.50 97 SER A O 1
ATOM 804 N N . SER A 1 98 ? 46.309 -33.105 -38.757 1.00 70.50 98 SER A N 1
ATOM 805 C CA . SER A 1 98 ? 45.913 -34.044 -39.821 1.00 70.50 98 SER A CA 1
ATOM 806 C C . SER A 1 98 ? 46.072 -35.502 -39.385 1.00 70.50 98 SER A C 1
ATOM 808 O O . SER A 1 98 ? 45.233 -36.334 -39.713 1.00 70.50 98 SER A O 1
ATOM 810 N N . THR A 1 99 ? 47.108 -35.811 -38.598 1.00 68.38 99 THR A N 1
ATOM 811 C CA . THR A 1 99 ? 47.314 -37.151 -38.018 1.00 68.38 99 THR A CA 1
ATOM 812 C C . THR A 1 99 ? 46.247 -37.499 -36.971 1.00 68.38 99 THR A C 1
ATOM 814 O O . THR A 1 99 ? 45.906 -38.665 -36.801 1.00 68.38 99 THR A O 1
ATOM 817 N N . SER A 1 100 ? 45.691 -36.496 -36.287 1.00 61.72 100 SER A N 1
ATOM 818 C CA . SER A 1 100 ? 44.672 -36.656 -35.238 1.00 61.72 100 SER A CA 1
ATOM 819 C C . SER A 1 100 ? 43.225 -36.483 -35.731 1.00 61.72 100 SER A C 1
ATOM 821 O O . SER A 1 100 ? 42.293 -36.608 -34.941 1.00 61.72 100 SER A O 1
ATOM 823 N N . GLY A 1 101 ? 43.010 -36.272 -37.037 1.00 57.25 101 GLY A N 1
ATOM 824 C CA . GLY A 1 101 ? 41.685 -36.287 -37.672 1.00 57.25 101 GLY A CA 1
ATOM 825 C C . GLY A 1 101 ? 40.794 -35.069 -37.395 1.00 57.25 101 GLY A C 1
ATOM 826 O O . GLY A 1 101 ? 39.611 -35.103 -37.726 1.00 57.25 101 GLY A O 1
ATOM 827 N N . ILE A 1 102 ? 41.334 -33.992 -36.817 1.00 59.47 102 ILE A N 1
ATOM 828 C CA . ILE A 1 102 ? 40.588 -32.765 -36.502 1.00 59.47 102 ILE A CA 1
ATOM 829 C C . ILE A 1 102 ? 40.973 -31.684 -37.522 1.00 59.47 102 ILE A C 1
ATOM 831 O O . ILE A 1 102 ? 42.121 -31.239 -37.562 1.00 59.47 102 ILE A O 1
ATOM 835 N N . GLN A 1 103 ? 40.020 -31.259 -38.361 1.00 50.50 103 GLN A N 1
ATOM 836 C CA . GLN A 1 103 ? 40.198 -30.093 -39.236 1.00 50.50 103 GLN A CA 1
ATOM 837 C C . GLN A 1 103 ? 40.194 -28.829 -38.374 1.00 50.50 103 GLN A C 1
ATOM 839 O O . GLN A 1 103 ? 39.178 -28.494 -37.769 1.00 50.50 103 GLN A O 1
ATOM 844 N N . ALA A 1 104 ? 41.340 -28.157 -38.291 1.00 49.19 104 ALA A N 1
ATOM 845 C CA . ALA A 1 104 ? 41.484 -26.925 -37.533 1.00 49.19 104 ALA A CA 1
ATOM 846 C C . ALA A 1 104 ? 41.219 -25.710 -38.437 1.00 49.19 104 ALA A C 1
ATOM 848 O O . ALA A 1 104 ? 41.787 -25.610 -39.524 1.00 49.19 104 ALA A O 1
ATOM 849 N N . ASP A 1 105 ? 40.344 -24.813 -37.986 1.00 50.38 105 ASP A N 1
ATOM 850 C CA . ASP A 1 105 ? 39.956 -23.590 -38.690 1.00 50.38 105 ASP A CA 1
ATOM 851 C C . ASP A 1 105 ? 41.072 -22.532 -38.582 1.00 50.38 105 ASP A C 1
ATOM 853 O O . ASP A 1 105 ? 41.536 -22.213 -37.483 1.00 50.38 105 ASP A O 1
ATOM 857 N N . GLU A 1 106 ? 41.531 -21.986 -39.713 1.00 51.78 106 GLU A N 1
ATOM 858 C CA . GLU A 1 106 ? 42.657 -21.033 -39.767 1.00 51.78 106 GLU A CA 1
ATOM 859 C C . GLU A 1 106 ? 42.360 -19.730 -39.003 1.00 51.78 106 GLU A C 1
ATOM 861 O O . GLU A 1 106 ? 43.278 -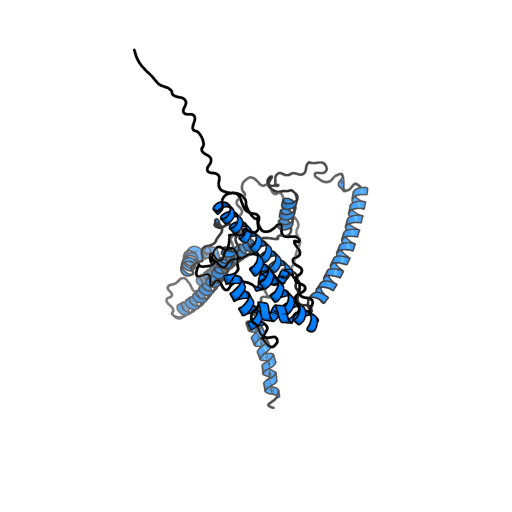19.067 -38.522 1.00 51.78 106 GLU A O 1
ATOM 866 N N . GLN A 1 107 ? 41.082 -19.370 -38.840 1.00 45.97 107 GLN A N 1
ATOM 867 C CA . GLN A 1 107 ? 40.658 -18.128 -38.179 1.00 45.97 107 GLN A CA 1
ATOM 868 C C . GLN A 1 107 ? 40.760 -18.180 -36.647 1.00 45.97 107 GLN A C 1
ATOM 870 O O . GLN A 1 107 ? 40.878 -17.135 -36.012 1.00 45.97 107 GLN A O 1
ATOM 875 N N . GLN A 1 108 ? 40.769 -19.377 -36.056 1.00 49.00 108 GLN A N 1
ATOM 876 C CA . GLN A 1 108 ? 40.937 -19.582 -34.612 1.00 49.00 108 GLN A CA 1
ATOM 877 C C . GLN A 1 108 ? 42.421 -19.623 -34.194 1.00 49.00 108 GLN A C 1
ATOM 879 O O . GLN A 1 108 ? 42.747 -19.631 -33.013 1.00 49.00 108 GLN A O 1
ATOM 884 N N . MET A 1 109 ? 43.343 -19.650 -35.164 1.00 48.91 109 MET A N 1
ATOM 885 C CA . MET A 1 109 ? 44.779 -19.842 -34.925 1.00 48.91 109 MET A CA 1
ATOM 886 C C . MET A 1 109 ? 45.515 -18.562 -34.514 1.00 48.91 109 MET A C 1
ATOM 888 O O . MET A 1 109 ? 46.482 -18.645 -33.760 1.00 48.91 109 MET A O 1
ATOM 892 N N . ASP A 1 110 ? 45.071 -17.395 -34.989 1.00 47.94 110 ASP A N 1
ATOM 893 C CA . ASP A 1 110 ? 45.674 -16.104 -34.627 1.00 47.94 110 ASP A CA 1
ATOM 894 C C . ASP A 1 110 ? 45.155 -15.585 -33.263 1.00 47.94 110 ASP A C 1
ATOM 896 O O . ASP A 1 110 ? 45.783 -14.705 -32.680 1.00 47.94 110 ASP A O 1
ATOM 900 N N . SER A 1 111 ? 44.059 -16.144 -32.718 1.00 49.56 111 SER A N 1
ATOM 901 C CA . SER A 1 111 ? 43.522 -15.783 -31.391 1.00 49.56 111 SER A CA 1
ATOM 902 C C . SER A 1 111 ? 44.207 -16.490 -30.218 1.00 49.56 111 SER A C 1
ATOM 904 O O . SER A 1 111 ? 44.237 -15.946 -29.123 1.00 49.56 111 SER A O 1
ATOM 906 N N . ASP A 1 112 ? 44.783 -17.677 -30.433 1.00 48.56 112 ASP A N 1
ATOM 907 C CA . ASP A 1 112 ? 45.483 -18.439 -29.380 1.00 48.56 112 ASP A CA 1
ATOM 908 C C . ASP A 1 112 ? 46.932 -17.961 -29.156 1.00 48.56 112 ASP A C 1
ATOM 910 O O . ASP A 1 112 ? 47.645 -18.468 -28.290 1.00 48.56 112 ASP A O 1
ATOM 914 N N . LEU A 1 113 ? 47.392 -16.993 -29.955 1.00 54.19 113 LEU A N 1
ATOM 915 C CA . LEU A 1 113 ? 48.701 -16.348 -29.837 1.00 54.19 113 LEU A CA 1
ATOM 916 C C . LEU A 1 113 ? 48.602 -15.012 -29.089 1.00 54.19 113 LEU A C 1
ATOM 918 O O . LEU A 1 113 ? 49.341 -14.072 -29.394 1.00 54.19 113 LEU A O 1
ATOM 922 N N . ASP A 1 114 ? 47.701 -14.923 -28.111 1.00 51.75 114 ASP A N 1
ATOM 923 C CA . ASP A 1 114 ? 47.691 -13.818 -27.161 1.00 51.75 114 ASP A CA 1
ATOM 924 C C . ASP A 1 114 ? 49.030 -13.827 -26.415 1.00 51.75 114 ASP A C 1
ATOM 926 O O . ASP A 1 114 ? 49.337 -14.693 -25.595 1.00 51.75 114 ASP A O 1
ATOM 930 N N . PHE A 1 115 ? 49.889 -12.869 -26.758 1.00 53.69 115 PHE A N 1
ATOM 931 C CA . PHE A 1 115 ? 51.082 -12.587 -25.984 1.00 53.69 115 PHE A CA 1
ATOM 932 C C . PHE A 1 115 ? 50.621 -12.321 -24.551 1.00 53.69 115 PHE A C 1
ATOM 934 O O . PHE A 1 115 ? 49.800 -11.427 -24.355 1.00 53.69 115 PHE A O 1
ATOM 941 N N . ASP A 1 116 ? 51.161 -13.052 -23.570 1.00 50.56 116 ASP A N 1
ATOM 942 C CA . ASP A 1 116 ? 50.998 -12.774 -22.137 1.00 50.56 116 ASP A CA 1
ATOM 943 C C . ASP A 1 116 ? 51.615 -11.406 -21.787 1.00 50.56 116 ASP A C 1
ATOM 945 O O . ASP A 1 116 ? 52.625 -11.275 -21.091 1.00 50.56 116 ASP A O 1
ATOM 949 N N . ILE A 1 117 ? 51.028 -10.338 -22.314 1.00 50.41 117 ILE A N 1
ATOM 950 C CA . ILE A 1 117 ? 51.213 -8.984 -21.850 1.00 50.41 117 ILE A CA 1
ATOM 951 C C . ILE A 1 117 ? 50.389 -8.951 -20.575 1.00 50.41 117 ILE A C 1
ATOM 953 O O . ILE A 1 117 ? 49.180 -8.731 -20.592 1.00 50.41 117 ILE A O 1
ATOM 957 N N . GLN A 1 118 ? 51.048 -9.215 -19.450 1.00 52.59 118 GLN A N 1
ATOM 958 C CA . GLN A 1 118 ? 50.504 -8.902 -18.136 1.00 52.59 118 GLN A CA 1
ATOM 959 C C . GLN A 1 118 ? 50.241 -7.391 -18.114 1.00 52.59 118 GLN A C 1
ATOM 961 O O . GLN A 1 118 ? 51.128 -6.582 -17.849 1.00 52.59 118 GLN A O 1
ATOM 966 N N . HIS A 1 119 ? 49.030 -6.995 -18.498 1.00 47.25 119 HIS A N 1
ATOM 967 C CA . HIS A 1 119 ? 48.610 -5.609 -18.518 1.00 47.25 119 HIS A CA 1
ATOM 968 C C . HIS A 1 119 ? 48.494 -5.129 -17.070 1.00 47.25 119 HIS A C 1
ATOM 970 O O . HIS A 1 119 ? 47.472 -5.311 -16.418 1.00 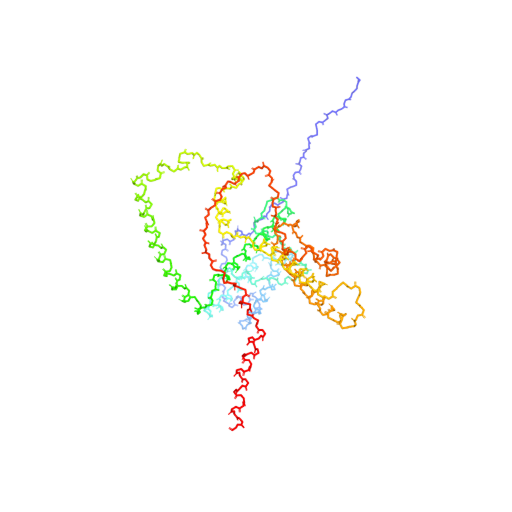47.25 119 HIS A O 1
ATOM 976 N N . THR A 1 120 ? 49.531 -4.461 -16.566 1.00 58.22 120 THR A N 1
ATOM 977 C CA . THR A 1 120 ? 49.560 -3.851 -15.223 1.00 58.22 120 THR A CA 1
ATOM 978 C C . THR A 1 120 ? 48.688 -2.592 -15.109 1.00 58.22 120 THR A C 1
ATOM 980 O O . THR A 1 120 ? 48.861 -1.786 -14.196 1.00 58.22 120 THR A O 1
ATOM 983 N N . VAL A 1 121 ? 47.761 -2.376 -16.045 1.00 54.19 121 VAL A N 1
ATOM 984 C CA . VAL A 1 121 ? 46.876 -1.208 -16.084 1.00 54.19 121 VAL A CA 1
ATOM 985 C C . VAL A 1 121 ? 45.446 -1.681 -15.832 1.00 54.19 121 VAL A C 1
ATOM 987 O O . VAL A 1 121 ? 44.987 -2.560 -16.562 1.00 54.19 121 VAL A O 1
ATOM 990 N N . PRO A 1 122 ? 44.721 -1.119 -14.842 1.00 54.66 122 PRO A N 1
ATOM 991 C CA . PRO A 1 122 ? 43.368 -1.553 -14.515 1.00 54.66 122 PRO A CA 1
ATOM 992 C C . PRO A 1 122 ? 42.464 -1.579 -15.752 1.00 54.66 122 PRO A C 1
ATOM 994 O O . PRO A 1 122 ? 42.148 -0.536 -16.333 1.00 54.66 122 PRO A O 1
ATOM 997 N N . GLN A 1 123 ? 42.027 -2.777 -16.145 1.00 56.06 123 GLN A N 1
ATOM 998 C CA . GLN A 1 123 ? 41.008 -2.993 -17.169 1.00 56.06 123 GLN A CA 1
ATOM 999 C C . GLN A 1 123 ? 39.634 -2.554 -16.635 1.00 56.06 123 GLN A C 1
ATOM 1001 O O . GLN A 1 123 ? 38.755 -3.349 -16.331 1.00 56.06 123 GLN A O 1
ATOM 1006 N N . HIS A 1 124 ? 39.437 -1.248 -16.515 1.00 51.78 124 HIS A N 1
ATOM 1007 C CA . HIS A 1 124 ? 38.124 -0.625 -16.404 1.00 51.78 124 HIS A CA 1
ATOM 1008 C C . HIS A 1 124 ? 38.095 0.545 -17.395 1.00 51.78 124 HIS A C 1
ATOM 1010 O O . HIS A 1 124 ? 38.090 1.730 -17.074 1.00 51.78 124 HIS A O 1
ATOM 1016 N N . ARG A 1 125 ? 38.118 0.192 -18.675 1.00 53.09 125 ARG A N 1
ATOM 1017 C CA . ARG A 1 125 ? 37.425 0.973 -19.699 1.00 53.09 125 ARG A CA 1
ATOM 1018 C C . ARG A 1 125 ? 36.362 0.069 -20.294 1.00 53.09 125 ARG A C 1
ATOM 1020 O O . ARG A 1 125 ? 36.371 -0.229 -21.480 1.00 53.09 125 ARG A O 1
ATOM 1027 N N . GLN A 1 126 ? 35.452 -0.402 -19.442 1.00 53.09 126 GLN A N 1
ATOM 1028 C CA . GLN A 1 126 ? 34.147 -0.805 -19.940 1.00 53.09 126 GLN A CA 1
ATOM 1029 C C . GLN A 1 126 ? 33.520 0.474 -20.483 1.00 53.09 126 GLN A C 1
ATOM 1031 O O . GLN A 1 126 ? 33.086 1.341 -19.725 1.00 53.09 126 GLN A O 1
ATOM 1036 N N . TYR A 1 127 ? 33.565 0.649 -21.802 1.00 55.56 127 TYR A N 1
ATOM 1037 C CA . TYR A 1 127 ? 32.751 1.664 -22.442 1.00 55.56 127 TYR A CA 1
ATOM 1038 C C . TYR A 1 127 ? 31.321 1.444 -21.953 1.00 55.56 127 TYR A C 1
ATOM 1040 O O . TYR A 1 127 ? 30.826 0.317 -21.960 1.00 55.56 127 TYR A O 1
ATOM 1048 N N . LEU A 1 128 ? 30.692 2.514 -21.467 1.00 57.12 128 LEU A N 1
ATOM 1049 C CA . LEU A 1 128 ? 29.271 2.547 -21.152 1.00 57.12 128 LEU A CA 1
ATOM 1050 C C . LEU A 1 128 ? 28.507 2.304 -22.461 1.00 57.12 128 LEU A C 1
ATOM 1052 O O . LEU A 1 128 ? 28.073 3.239 -23.133 1.00 57.12 128 LEU A O 1
ATOM 1056 N N . ASN A 1 129 ? 28.413 1.041 -22.869 1.00 65.38 129 ASN A N 1
ATOM 1057 C CA . ASN A 1 129 ? 27.601 0.616 -23.987 1.00 65.38 129 ASN A CA 1
ATOM 1058 C C . ASN A 1 129 ? 26.165 0.677 -23.495 1.00 65.38 129 ASN A C 1
ATOM 1060 O O . ASN A 1 129 ? 25.681 -0.190 -22.778 1.00 65.38 129 ASN A O 1
ATOM 1064 N N . TYR A 1 130 ? 25.504 1.772 -23.841 1.00 75.31 130 TYR A N 1
ATOM 1065 C CA . TYR A 1 130 ? 24.118 2.034 -23.486 1.00 75.31 130 TYR A CA 1
ATOM 1066 C C . TYR A 1 130 ? 23.130 1.224 -24.338 1.00 75.31 130 TYR A C 1
ATOM 1068 O O . TYR A 1 130 ? 22.039 1.708 -24.603 1.00 75.31 130 TYR A O 1
ATOM 1076 N N . ASP A 1 131 ? 23.521 0.048 -24.841 1.00 77.50 131 ASP A N 1
ATOM 1077 C CA . ASP A 1 131 ? 22.736 -0.778 -25.773 1.00 77.50 131 ASP A CA 1
ATOM 1078 C C . ASP A 1 131 ? 22.195 -0.005 -26.996 1.00 77.50 131 ASP A C 1
ATOM 1080 O O . ASP A 1 131 ? 21.121 -0.292 -27.516 1.00 77.50 131 ASP A O 1
ATOM 1084 N N . GLY A 1 132 ? 22.909 1.039 -27.438 1.00 80.12 132 GLY A N 1
ATOM 1085 C CA . GLY A 1 132 ? 22.449 1.938 -28.509 1.00 80.12 132 GLY A CA 1
ATOM 1086 C C . GLY A 1 132 ? 21.312 2.892 -28.108 1.00 80.12 132 GLY A C 1
ATOM 1087 O O . GLY A 1 132 ? 20.778 3.602 -28.957 1.00 80.12 132 GLY A O 1
ATOM 1088 N N . VAL A 1 133 ? 20.950 2.947 -26.826 1.00 78.69 133 VAL A N 1
ATOM 1089 C CA . VAL A 1 133 ? 19.853 3.760 -26.304 1.00 78.69 133 VAL A CA 1
ATOM 1090 C C . VAL A 1 133 ? 20.329 5.169 -25.967 1.00 78.69 133 VAL A C 1
ATOM 1092 O O . VAL A 1 133 ? 21.158 5.387 -25.081 1.00 78.69 133 VAL A O 1
ATOM 1095 N N . GLY A 1 134 ? 19.724 6.139 -26.647 1.00 81.38 134 GLY A N 1
ATOM 1096 C CA . GLY A 1 134 ? 19.851 7.555 -26.338 1.00 81.38 134 GLY A CA 1
ATOM 1097 C C . GLY A 1 134 ? 20.777 8.335 -27.267 1.00 81.38 134 GLY A C 1
ATOM 1098 O O . GLY A 1 134 ? 21.729 7.814 -27.848 1.00 81.38 134 GLY A O 1
ATOM 1099 N N . PHE A 1 135 ? 20.499 9.629 -27.388 1.00 83.38 135 PHE A N 1
ATOM 1100 C CA . PHE A 1 135 ? 21.190 10.566 -28.276 1.00 83.38 135 PHE A CA 1
ATOM 1101 C C . PHE A 1 135 ? 21.708 11.756 -27.462 1.00 83.38 135 PHE A C 1
ATOM 1103 O O . PHE A 1 135 ? 21.135 12.110 -26.432 1.00 83.38 135 PHE A O 1
ATOM 1110 N N . GLY A 1 136 ? 22.791 12.382 -27.924 1.00 88.94 136 GLY A N 1
ATOM 1111 C CA . GLY A 1 136 ? 23.399 13.538 -27.258 1.00 88.94 136 GLY A CA 1
ATOM 1112 C C . GLY A 1 136 ? 24.669 13.207 -26.475 1.00 88.94 136 GLY A C 1
ATOM 1113 O O . GLY A 1 136 ? 25.387 12.253 -26.799 1.00 88.94 136 GLY A O 1
ATOM 1114 N N . THR A 1 137 ? 24.972 14.041 -25.475 1.00 88.44 137 THR A N 1
ATOM 1115 C CA . THR A 1 137 ? 26.232 13.981 -24.716 1.00 88.44 137 THR A CA 1
ATOM 1116 C C . THR A 1 137 ? 26.325 12.707 -23.861 1.00 88.44 137 THR A C 1
ATOM 1118 O O . THR A 1 137 ? 25.291 12.135 -23.501 1.00 88.44 137 THR A O 1
ATOM 1121 N N . PRO A 1 138 ? 27.535 12.250 -23.476 1.00 82.75 138 PRO A N 1
ATOM 1122 C CA . PRO A 1 138 ? 27.698 11.039 -22.664 1.00 82.75 138 PRO A CA 1
ATOM 1123 C C . PRO A 1 138 ? 26.869 11.035 -21.372 1.00 82.75 138 PRO A C 1
ATOM 1125 O O . PRO A 1 138 ? 26.303 10.005 -21.016 1.00 82.75 138 PRO A O 1
ATOM 1128 N N . LEU A 1 139 ? 26.729 12.196 -20.720 1.00 84.94 139 LEU A N 1
ATOM 1129 C CA . LEU A 1 139 ? 25.919 12.367 -19.509 1.00 84.94 139 LEU A CA 1
ATOM 1130 C C . LEU A 1 139 ? 24.408 12.268 -19.792 1.00 84.94 139 LEU A C 1
ATOM 1132 O O . LEU A 1 139 ? 23.668 11.644 -19.032 1.00 84.94 139 LEU A O 1
ATOM 1136 N N . GLN A 1 140 ? 23.934 12.855 -20.897 1.00 86.44 140 GLN A N 1
ATOM 1137 C CA . GLN A 1 140 ? 22.529 12.745 -21.313 1.00 86.44 140 GLN A CA 1
ATOM 1138 C C . GLN A 1 140 ? 22.170 11.295 -21.650 1.00 86.44 140 GLN A C 1
ATOM 1140 O O . GLN A 1 140 ? 21.131 10.800 -21.209 1.00 86.44 140 GLN A O 1
ATOM 1145 N N . ARG A 1 141 ? 23.068 10.597 -22.352 1.00 86.31 141 ARG A N 1
ATOM 1146 C CA . ARG A 1 141 ? 22.912 9.181 -22.691 1.00 86.31 141 ARG A CA 1
ATOM 1147 C C . ARG A 1 141 ? 22.931 8.291 -21.448 1.00 86.31 141 ARG A C 1
ATOM 1149 O O . ARG A 1 141 ? 22.103 7.395 -21.342 1.00 86.31 141 ARG A O 1
ATOM 1156 N N . GLN A 1 142 ? 23.768 8.606 -20.455 1.00 85.38 142 GLN A N 1
ATOM 1157 C CA . GLN A 1 142 ? 23.760 7.935 -19.151 1.00 85.38 142 GLN A CA 1
ATOM 1158 C C . GLN A 1 142 ? 22.400 8.027 -18.463 1.00 85.38 142 GLN A C 1
ATOM 1160 O O . GLN A 1 142 ? 21.865 7.023 -17.995 1.00 85.38 142 GLN A O 1
ATOM 1165 N N . LYS A 1 143 ? 21.824 9.234 -18.419 1.00 88.25 143 LYS A N 1
ATOM 1166 C CA . LYS A 1 143 ? 20.525 9.478 -17.786 1.00 88.25 143 LYS A CA 1
ATOM 1167 C C . LYS A 1 143 ? 19.396 8.750 -18.520 1.00 88.25 143 LYS A C 1
ATOM 1169 O O . LYS A 1 143 ? 18.547 8.139 -17.877 1.00 88.25 143 LYS A O 1
ATOM 1174 N N . GLN A 1 144 ? 19.412 8.778 -19.851 1.00 89.38 144 GLN A N 1
ATOM 1175 C CA . GLN A 1 144 ? 18.443 8.064 -20.687 1.00 89.38 144 GLN A CA 1
ATOM 1176 C C . GLN A 1 144 ? 18.570 6.547 -20.534 1.00 89.38 144 GLN A C 1
ATOM 1178 O O . GLN A 1 144 ? 17.563 5.863 -20.384 1.00 89.38 144 GLN A O 1
ATOM 1183 N N . TYR A 1 145 ? 19.791 6.015 -20.487 1.00 90.81 145 TYR A N 1
ATOM 1184 C CA . TYR A 1 145 ? 20.016 4.594 -20.255 1.00 90.81 145 TYR A CA 1
ATOM 1185 C C . TYR A 1 145 ? 19.594 4.159 -18.851 1.00 90.81 145 TYR A C 1
ATOM 1187 O O . TYR A 1 145 ? 18.988 3.104 -18.690 1.00 90.81 145 TYR A O 1
ATOM 1195 N N . ALA A 1 146 ? 19.835 4.987 -17.831 1.00 88.12 146 ALA A N 1
ATOM 1196 C CA . ALA A 1 146 ? 19.327 4.729 -16.487 1.00 88.12 146 ALA A CA 1
ATOM 1197 C C . ALA A 1 146 ? 17.790 4.641 -16.479 1.00 88.12 146 ALA A C 1
ATOM 1199 O O . ALA A 1 146 ? 17.234 3.699 -15.918 1.00 88.12 146 ALA A O 1
ATOM 1200 N N . GLN A 1 147 ? 17.101 5.557 -17.170 1.00 89.06 147 GLN A N 1
ATOM 1201 C CA . GLN A 1 147 ? 15.644 5.498 -17.339 1.00 89.06 147 GLN A CA 1
ATOM 1202 C C . GLN A 1 147 ? 15.197 4.256 -18.122 1.00 89.06 147 GLN A C 1
ATOM 1204 O O . GLN A 1 147 ? 14.246 3.585 -17.725 1.00 89.06 147 GLN A O 1
ATOM 1209 N N . HIS A 1 148 ? 15.901 3.917 -19.203 1.00 91.06 148 HIS A N 1
ATOM 1210 C CA . HIS A 1 148 ? 15.634 2.733 -20.015 1.00 91.06 148 HIS A CA 1
ATOM 1211 C C . HIS A 1 148 ? 15.749 1.440 -19.201 1.00 91.06 148 HIS A C 1
ATOM 1213 O O . HIS A 1 148 ? 14.872 0.584 -19.282 1.00 91.06 148 HIS A O 1
ATOM 1219 N N . ARG A 1 149 ? 16.784 1.321 -18.362 1.00 89.50 149 ARG A N 1
ATOM 1220 C CA . ARG A 1 149 ? 16.976 0.176 -17.464 1.00 89.50 149 ARG A CA 1
ATOM 1221 C C . ARG A 1 149 ? 15.841 0.030 -16.458 1.00 89.50 149 ARG A C 1
ATOM 1223 O O . ARG A 1 149 ? 15.370 -1.082 -16.253 1.00 89.50 149 ARG A O 1
ATOM 1230 N N . VAL A 1 150 ? 15.393 1.135 -15.859 1.00 89.50 150 VAL A N 1
ATOM 1231 C CA . VAL A 1 150 ? 14.253 1.125 -14.928 1.00 89.50 150 VAL A CA 1
ATOM 1232 C C . VAL A 1 150 ? 12.980 0.675 -15.644 1.00 89.50 150 VAL A C 1
ATOM 1234 O O . VAL A 1 150 ? 12.266 -0.185 -15.133 1.00 89.50 150 VAL A O 1
ATOM 1237 N N . ARG A 1 151 ? 12.722 1.196 -16.850 1.00 86.81 151 ARG A N 1
ATOM 1238 C CA . ARG A 1 151 ? 11.557 0.802 -17.649 1.00 86.81 151 ARG A CA 1
ATOM 1239 C C . ARG A 1 151 ? 11.593 -0.682 -18.022 1.00 86.81 151 ARG A C 1
ATOM 1241 O O . ARG A 1 151 ? 10.625 -1.381 -17.746 1.00 86.81 151 ARG A O 1
ATOM 1248 N N . LYS A 1 152 ? 12.714 -1.177 -18.554 1.00 90.69 152 LYS A N 1
ATOM 1249 C CA . LYS A 1 152 ? 12.885 -2.593 -18.908 1.00 90.69 152 LYS A CA 1
ATOM 1250 C C . LYS A 1 152 ? 12.689 -3.511 -17.698 1.00 90.69 152 LYS A C 1
ATOM 1252 O O . LYS A 1 152 ? 11.904 -4.442 -17.761 1.00 90.69 152 LYS A O 1
ATOM 1257 N N . ALA A 1 153 ? 13.294 -3.175 -16.556 1.00 87.69 153 ALA A N 1
ATOM 1258 C CA . ALA A 1 153 ? 13.086 -3.921 -15.315 1.00 87.69 153 ALA A CA 1
ATOM 1259 C C . ALA A 1 153 ? 11.611 -3.944 -14.872 1.00 87.69 153 ALA A C 1
ATOM 1261 O O . ALA A 1 153 ? 11.142 -4.957 -14.357 1.00 87.69 153 ALA A O 1
ATOM 1262 N N . SER A 1 154 ? 10.863 -2.853 -15.074 1.00 87.19 154 SER A N 1
ATOM 1263 C CA . SER A 1 154 ? 9.427 -2.830 -14.767 1.00 87.19 154 SER A CA 1
ATOM 1264 C C . SER A 1 154 ? 8.596 -3.706 -15.715 1.00 87.19 154 SER A C 1
ATOM 1266 O O . SER A 1 154 ? 7.681 -4.388 -15.253 1.00 87.19 154 SER A O 1
ATOM 1268 N N . GLU A 1 155 ? 8.945 -3.738 -17.006 1.00 86.56 155 GLU A N 1
ATOM 1269 C CA . GLU A 1 155 ? 8.331 -4.612 -18.015 1.00 86.56 155 GLU A CA 1
ATOM 1270 C C . GLU A 1 155 ? 8.618 -6.088 -17.684 1.00 86.56 155 GLU A C 1
ATOM 1272 O O . GLU A 1 155 ? 7.681 -6.875 -17.556 1.00 86.56 155 GLU A O 1
ATOM 1277 N N . ASP A 1 156 ? 9.873 -6.435 -17.389 1.00 85.44 156 ASP A N 1
ATOM 1278 C CA . ASP A 1 156 ? 10.290 -7.791 -17.006 1.00 85.44 156 ASP A CA 1
ATOM 1279 C C . ASP A 1 156 ? 9.589 -8.272 -15.716 1.00 85.44 156 ASP A C 1
ATOM 1281 O O . ASP A 1 156 ? 9.117 -9.408 -15.624 1.00 85.44 156 ASP A O 1
ATOM 1285 N N . MET A 1 157 ? 9.460 -7.404 -14.701 1.00 80.06 157 MET A N 1
ATOM 1286 C CA . MET A 1 157 ? 8.704 -7.711 -13.476 1.00 80.06 157 MET A CA 1
ATOM 1287 C C . MET A 1 157 ? 7.224 -7.959 -13.761 1.00 80.06 157 MET A C 1
ATOM 1289 O O . MET A 1 157 ? 6.619 -8.865 -13.176 1.00 80.06 157 MET A O 1
ATOM 1293 N N . PHE A 1 158 ? 6.631 -7.165 -14.652 1.00 80.94 158 PHE A N 1
ATOM 1294 C CA . PHE A 1 158 ? 5.254 -7.357 -15.080 1.00 80.94 158 PHE A CA 1
ATOM 1295 C C . PHE A 1 158 ? 5.082 -8.685 -15.824 1.00 80.94 158 PHE A C 1
ATOM 1297 O O . PHE A 1 158 ? 4.133 -9.418 -15.540 1.00 80.94 158 PHE A O 1
ATOM 1304 N N . GLU A 1 159 ? 6.015 -9.044 -16.704 1.00 81.31 159 GLU A N 1
ATOM 1305 C CA . GLU A 1 159 ? 6.016 -10.328 -17.404 1.00 81.31 159 GLU A CA 1
ATOM 1306 C C . GLU A 1 159 ? 6.168 -11.513 -16.453 1.00 81.31 159 GLU A C 1
ATOM 1308 O O . GLU A 1 159 ? 5.402 -12.469 -16.557 1.00 81.31 159 GLU A O 1
ATOM 1313 N N . LEU A 1 160 ? 7.075 -11.452 -15.475 1.00 83.19 160 LEU A N 1
ATOM 1314 C CA . LEU A 1 160 ? 7.212 -12.500 -14.460 1.00 83.19 160 LEU A CA 1
ATOM 1315 C C . LEU A 1 160 ? 5.955 -12.630 -13.605 1.00 83.19 160 LEU A C 1
ATOM 1317 O O . LEU A 1 160 ? 5.512 -13.745 -13.315 1.00 83.19 160 LEU A O 1
ATOM 1321 N N . LYS A 1 161 ? 5.353 -11.498 -13.219 1.00 73.56 161 LYS A N 1
ATOM 1322 C CA . LYS A 1 161 ? 4.078 -11.482 -12.503 1.00 73.56 161 LYS A CA 1
ATOM 1323 C C . LYS A 1 161 ? 3.028 -12.171 -13.373 1.00 73.56 161 LYS A C 1
ATOM 1325 O O . LYS A 1 161 ? 2.461 -13.164 -12.926 1.00 73.56 161 LYS A O 1
ATOM 1330 N N . LYS A 1 162 ? 2.835 -11.738 -14.624 1.00 74.31 162 LYS A N 1
ATOM 1331 C CA . LYS A 1 162 ? 1.923 -12.350 -15.609 1.00 74.31 162 LYS A CA 1
ATOM 1332 C C . LYS A 1 162 ? 2.175 -13.854 -15.759 1.00 74.31 162 LYS A C 1
ATOM 1334 O O . LYS A 1 162 ? 1.235 -14.629 -15.622 1.00 74.31 162 LYS A O 1
ATOM 1339 N N . ALA A 1 163 ? 3.427 -14.274 -15.930 1.00 75.19 163 ALA A N 1
ATOM 1340 C CA . ALA A 1 163 ? 3.829 -15.673 -16.039 1.00 75.19 163 ALA A CA 1
ATOM 1341 C C . ALA A 1 163 ? 3.431 -16.482 -14.794 1.00 75.19 163 ALA A C 1
ATOM 1343 O O . ALA A 1 163 ? 2.904 -17.590 -14.909 1.00 75.19 163 ALA A O 1
ATOM 1344 N N . LYS A 1 164 ? 3.617 -15.911 -13.599 1.00 73.88 164 LYS A N 1
ATOM 1345 C CA . LYS A 1 164 ? 3.209 -16.505 -12.321 1.00 73.88 164 LYS A CA 1
ATOM 1346 C C . LYS A 1 164 ? 1.687 -16.641 -12.202 1.00 73.88 164 LYS A C 1
ATOM 1348 O O . LYS A 1 164 ? 1.228 -17.679 -11.742 1.00 73.88 164 LYS A O 1
ATOM 1353 N N . TRP A 1 165 ? 0.907 -15.659 -12.664 1.00 63.16 165 TRP A N 1
ATOM 1354 C CA . TRP A 1 165 ? -0.559 -15.785 -12.753 1.00 63.16 165 TRP A CA 1
ATOM 1355 C C . TRP A 1 165 ? -0.985 -16.857 -13.764 1.00 63.16 165 TRP A C 1
ATOM 1357 O O . TRP A 1 165 ? -1.998 -17.525 -13.565 1.00 63.16 165 TRP A O 1
ATOM 1367 N N . THR A 1 166 ? -0.216 -17.038 -14.841 1.00 61.41 166 THR A N 1
ATOM 1368 C CA . THR A 1 166 ? -0.525 -18.010 -15.898 1.00 61.41 166 THR A CA 1
ATOM 1369 C C . THR A 1 166 ? -0.038 -19.431 -15.628 1.00 61.41 166 THR A C 1
ATOM 1371 O O . THR A 1 166 ? -0.465 -20.312 -16.363 1.00 61.41 166 THR A O 1
ATOM 1374 N N . LYS A 1 167 ? 0.821 -19.679 -14.624 1.00 55.88 167 LYS A N 1
ATOM 1375 C CA . LYS A 1 167 ? 1.317 -21.018 -14.240 1.00 55.88 167 LYS A CA 1
ATOM 1376 C C . LYS A 1 167 ? 0.506 -21.583 -13.073 1.00 55.88 167 LYS A C 1
ATOM 1378 O O . LYS A 1 167 ? 0.741 -21.177 -11.935 1.00 55.88 167 LYS A O 1
ATOM 1383 N N . PRO A 1 168 ? -0.419 -22.522 -13.296 1.00 53.12 168 PRO A N 1
ATOM 1384 C CA . PRO A 1 168 ? -1.266 -22.999 -12.221 1.00 53.12 168 PRO A CA 1
ATOM 1385 C C . PRO A 1 168 ? -0.972 -24.487 -11.960 1.00 53.12 168 PRO A C 1
ATOM 1387 O O . PRO A 1 168 ? -0.644 -25.243 -12.869 1.00 53.12 168 PRO A O 1
ATOM 1390 N N . SER A 1 169 ? -1.048 -24.891 -10.690 1.00 52.44 169 SER A N 1
ATOM 1391 C CA . SER A 1 169 ? -0.828 -26.273 -10.235 1.00 52.44 169 SER A CA 1
ATOM 1392 C C . SER A 1 169 ? -1.629 -27.273 -11.084 1.00 52.44 169 SER A C 1
ATOM 1394 O O . SER A 1 169 ? -2.851 -27.152 -11.210 1.00 52.44 169 SER A O 1
ATOM 1396 N N . GLU A 1 170 ? -0.922 -28.240 -11.675 1.00 53.44 170 GLU A N 1
ATOM 1397 C CA . GLU A 1 170 ? -1.371 -29.152 -12.742 1.00 53.44 170 GLU A CA 1
ATOM 1398 C C . GLU A 1 170 ? -2.691 -29.882 -12.419 1.00 53.44 170 GLU A C 1
ATOM 1400 O O . GLU A 1 170 ? -3.532 -30.095 -13.293 1.00 53.44 170 GLU A O 1
ATOM 1405 N N . SER A 1 171 ? -2.939 -30.171 -11.138 1.00 49.50 171 SER A N 1
ATOM 1406 C CA . SER A 1 171 ? -4.131 -30.892 -10.668 1.00 49.50 171 SER A CA 1
ATOM 1407 C C . SER A 1 171 ? -5.385 -30.002 -10.536 1.00 49.50 171 SER A C 1
ATOM 1409 O O . SER A 1 171 ? -6.508 -30.441 -10.790 1.00 49.50 171 SER A O 1
ATOM 1411 N N . ALA A 1 172 ? -5.228 -28.708 -10.227 1.00 53.44 172 ALA A N 1
ATOM 1412 C CA . ALA A 1 172 ? -6.359 -27.785 -10.064 1.00 53.44 172 ALA A CA 1
ATOM 1413 C C . ALA A 1 172 ? -6.893 -27.237 -11.404 1.00 53.44 172 ALA A C 1
ATOM 1415 O O . ALA A 1 172 ? -8.041 -26.779 -11.479 1.00 53.44 172 ALA A O 1
ATOM 1416 N N . LEU A 1 173 ? -6.084 -27.287 -12.473 1.00 49.34 173 LEU A N 1
ATOM 1417 C CA . LEU A 1 173 ? -6.478 -26.767 -13.781 1.00 49.34 173 LEU A CA 1
ATOM 1418 C C . LEU A 1 173 ? -7.483 -27.648 -14.501 1.00 49.34 173 LEU A C 1
ATOM 1420 O O . LEU A 1 173 ? -8.432 -27.117 -15.061 1.00 49.34 173 LEU A O 1
ATOM 1424 N N . MET A 1 174 ? -7.316 -28.969 -14.462 1.00 52.88 174 MET A N 1
ATOM 1425 C CA . MET A 1 174 ? -8.129 -29.897 -15.260 1.00 52.88 174 MET A CA 1
ATOM 1426 C C . MET A 1 174 ? -9.627 -29.827 -14.920 1.00 52.88 174 MET A C 1
ATOM 1428 O O . MET A 1 174 ? -10.484 -29.988 -15.794 1.00 52.88 174 MET A O 1
ATOM 1432 N N . ASN A 1 175 ? -9.955 -29.504 -13.667 1.00 52.91 175 ASN A N 1
ATOM 1433 C CA . ASN A 1 175 ? -11.338 -29.363 -13.209 1.00 52.91 175 ASN A CA 1
ATOM 1434 C C . ASN A 1 175 ? -11.906 -27.959 -13.486 1.00 52.91 175 ASN A C 1
ATOM 1436 O O . ASN A 1 175 ? -13.053 -27.830 -13.923 1.00 52.91 175 ASN A O 1
ATOM 1440 N N . LYS A 1 176 ? -11.100 -26.898 -13.329 1.00 55.19 176 LYS A N 1
ATOM 1441 C CA . LYS A 1 176 ? -11.507 -25.527 -13.686 1.00 55.19 176 LYS A CA 1
ATOM 1442 C C . LYS A 1 176 ? -11.577 -25.307 -15.200 1.00 55.19 176 LYS A C 1
ATOM 1444 O O . LYS A 1 176 ? -12.437 -24.549 -15.632 1.00 55.19 176 LYS A O 1
ATOM 1449 N N . THR A 1 177 ? -10.762 -25.972 -16.020 1.00 54.72 177 THR A N 1
ATOM 1450 C CA . THR A 1 177 ? -10.801 -25.861 -17.490 1.00 54.72 177 THR A CA 1
ATOM 1451 C C . THR A 1 177 ? -12.028 -26.536 -18.075 1.00 54.72 177 THR A C 1
ATOM 1453 O O . THR A 1 177 ? -12.646 -25.946 -18.948 1.00 54.72 177 THR A O 1
ATOM 1456 N N . LYS A 1 178 ? -12.469 -27.695 -17.565 1.00 59.56 178 LYS A N 1
ATOM 1457 C CA . LYS A 1 178 ? -13.743 -28.308 -17.989 1.00 59.56 178 LYS A CA 1
ATOM 1458 C C . LYS A 1 178 ? -14.954 -27.456 -17.597 1.00 59.56 178 LYS A C 1
ATOM 1460 O O . LYS A 1 178 ? -15.844 -27.262 -18.422 1.00 59.56 178 LYS A O 1
ATOM 1465 N N . ALA A 1 179 ? -14.982 -26.904 -16.382 1.00 58.22 179 ALA A N 1
ATOM 1466 C CA . ALA A 1 179 ? -16.061 -26.016 -15.937 1.00 58.22 179 ALA A CA 1
ATOM 1467 C C . ALA A 1 179 ? -16.062 -24.667 -16.683 1.00 58.22 179 ALA A C 1
ATOM 1469 O O . ALA A 1 179 ? -17.118 -24.195 -17.102 1.00 58.22 179 ALA A O 1
ATOM 1470 N N . LYS A 1 180 ? -14.883 -24.072 -16.916 1.00 58.28 180 LYS A N 1
ATOM 1471 C CA . LYS A 1 180 ? -14.712 -22.829 -17.684 1.00 58.28 180 LYS A CA 1
ATOM 1472 C C . LYS A 1 180 ? -14.959 -23.041 -19.178 1.00 58.28 180 LYS A C 1
ATOM 1474 O O . LYS A 1 180 ? -15.573 -22.190 -19.791 1.00 58.28 180 LYS A O 1
ATOM 1479 N N . ALA A 1 181 ? -14.590 -24.184 -19.755 1.00 58.19 181 ALA A N 1
ATOM 1480 C CA . ALA A 1 181 ? -14.919 -24.536 -21.139 1.00 58.19 181 ALA A CA 1
ATOM 1481 C C . ALA A 1 181 ? -16.420 -24.793 -21.325 1.00 58.19 181 ALA A C 1
ATOM 1483 O O . ALA A 1 181 ? -16.982 -24.363 -22.326 1.00 58.19 181 ALA A O 1
ATOM 1484 N N . ARG A 1 182 ? -17.096 -25.430 -20.353 1.00 60.81 182 ARG A N 1
ATOM 1485 C CA . ARG A 1 182 ? -18.566 -25.532 -20.343 1.00 60.81 182 ARG A CA 1
ATOM 1486 C C . ARG A 1 182 ? -19.210 -24.151 -20.224 1.00 60.81 182 ARG A C 1
ATOM 1488 O O . ARG A 1 182 ? -20.097 -23.861 -21.012 1.00 60.81 182 ARG A O 1
ATOM 1495 N N . ARG A 1 183 ? -18.718 -23.276 -19.335 1.00 55.56 183 ARG A N 1
ATOM 1496 C CA . ARG A 1 183 ? -19.165 -21.872 -19.254 1.00 55.56 183 ARG A CA 1
ATOM 1497 C C .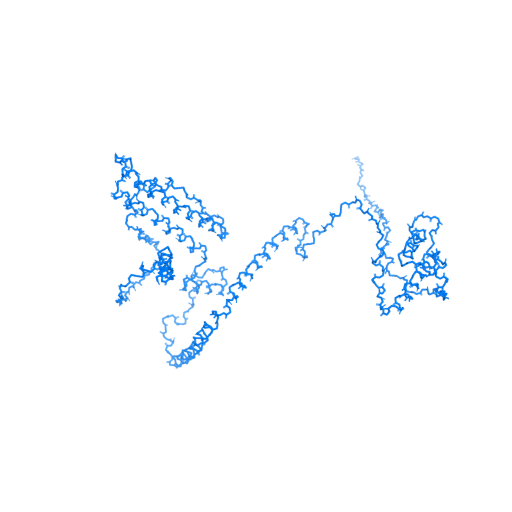 ARG A 1 183 ? -18.906 -21.086 -20.536 1.00 55.56 183 ARG A C 1
ATOM 1499 O O . ARG A 1 183 ? -19.803 -20.388 -20.963 1.00 55.56 183 ARG A O 1
ATOM 1506 N N . ASN A 1 184 ? -17.752 -21.235 -21.180 1.00 56.97 184 ASN A N 1
ATOM 1507 C CA . ASN A 1 184 ? -17.446 -20.565 -22.446 1.00 56.97 184 ASN A CA 1
ATOM 1508 C C . ASN A 1 184 ? -18.304 -21.115 -23.596 1.00 56.97 184 ASN A C 1
ATOM 1510 O O . ASN A 1 184 ? -18.703 -20.364 -24.474 1.00 56.97 184 ASN A O 1
ATOM 1514 N N . LYS A 1 185 ? -18.628 -22.416 -23.593 1.00 60.28 185 LYS A N 1
ATOM 1515 C CA . LYS A 1 185 ? -19.557 -23.006 -24.567 1.00 60.28 185 LYS A CA 1
ATOM 1516 C C . LYS A 1 185 ? -20.987 -22.504 -24.346 1.00 60.28 185 LYS A C 1
ATOM 1518 O O . LYS A 1 185 ? -21.651 -22.211 -25.328 1.00 60.28 185 LYS A O 1
ATOM 1523 N N . ILE A 1 186 ? -21.415 -22.377 -23.085 1.00 58.41 186 ILE A N 1
ATOM 1524 C CA . ILE A 1 186 ? -22.714 -21.807 -22.696 1.00 58.41 186 ILE A CA 1
ATOM 1525 C C . ILE A 1 186 ? -22.768 -20.303 -23.012 1.00 58.41 186 ILE A C 1
ATOM 1527 O O . ILE A 1 186 ? -23.761 -19.857 -23.571 1.00 58.41 186 ILE A O 1
ATOM 1531 N N . SER A 1 187 ? -21.695 -19.545 -22.749 1.00 60.06 187 SER A N 1
ATOM 1532 C CA . SER A 1 187 ? -21.545 -18.138 -23.152 1.00 60.06 187 SER A CA 1
ATOM 1533 C C . SER A 1 187 ? -21.695 -18.031 -24.656 1.00 60.06 187 SER A C 1
ATOM 1535 O O . SER A 1 187 ? -22.653 -17.443 -25.101 1.00 60.06 187 SER A O 1
ATOM 1537 N N . ASN A 1 188 ? -20.910 -18.762 -25.450 1.00 65.81 188 ASN A N 1
ATOM 1538 C CA . ASN A 1 188 ? -21.007 -18.693 -26.910 1.00 65.81 188 ASN A CA 1
ATOM 1539 C C . ASN A 1 188 ? -22.367 -19.151 -27.477 1.00 65.81 188 ASN A C 1
ATOM 1541 O O . ASN A 1 188 ? -22.645 -18.905 -28.648 1.00 65.81 188 ASN A O 1
ATOM 1545 N N . THR A 1 189 ? -23.186 -19.902 -26.733 1.00 70.62 189 THR A N 1
ATOM 1546 C CA . THR A 1 189 ? -24.573 -20.195 -27.137 1.00 70.62 189 THR A CA 1
ATOM 1547 C C . THR A 1 189 ? -25.531 -19.092 -26.715 1.00 70.62 189 THR A C 1
ATOM 1549 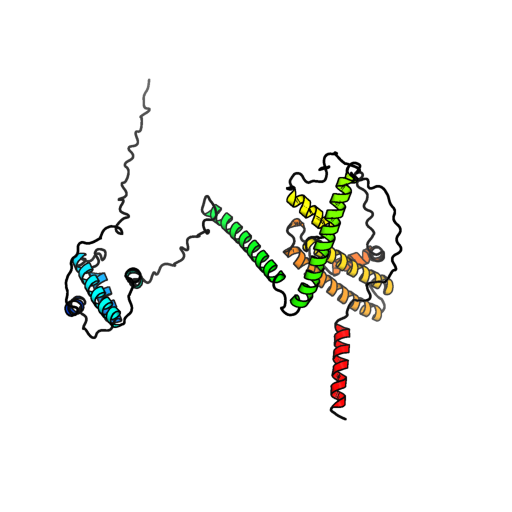O O . THR A 1 189 ? -26.399 -18.740 -27.499 1.00 70.62 189 THR A O 1
ATOM 1552 N N . ILE A 1 190 ? -25.352 -18.521 -25.523 1.00 72.06 190 ILE A N 1
ATOM 1553 C CA . ILE A 1 190 ? -26.127 -17.370 -25.056 1.00 72.06 190 ILE A CA 1
ATOM 1554 C C . ILE A 1 190 ? -25.799 -16.151 -25.917 1.00 72.06 190 ILE A C 1
ATOM 1556 O O . ILE A 1 190 ? -26.717 -15.527 -26.408 1.00 72.06 190 ILE A O 1
ATOM 1560 N N . ASP A 1 191 ? -24.529 -15.882 -26.201 1.00 69.00 191 ASP A N 1
ATOM 1561 C CA . ASP A 1 191 ? -24.046 -14.803 -27.063 1.00 69.00 191 ASP A CA 1
ATOM 1562 C C . ASP A 1 191 ? -24.623 -14.920 -28.480 1.00 69.00 191 ASP A C 1
ATOM 1564 O O . ASP A 1 191 ? -24.978 -13.914 -29.073 1.00 69.00 191 ASP A O 1
ATOM 1568 N N . ARG A 1 192 ? -24.794 -16.144 -29.006 1.00 79.81 192 ARG A N 1
ATOM 1569 C CA . ARG A 1 192 ? -25.489 -16.367 -30.287 1.00 79.81 192 ARG A CA 1
ATOM 1570 C C . ARG A 1 192 ? -26.983 -16.084 -30.195 1.00 79.81 192 ARG A C 1
ATOM 1572 O O . ARG A 1 192 ? -27.508 -15.409 -31.060 1.00 79.81 192 ARG A O 1
ATOM 1579 N N . VAL A 1 193 ? -27.650 -16.569 -29.147 1.00 86.38 193 VAL A N 1
ATOM 1580 C CA . VAL A 1 193 ? -29.082 -16.302 -28.936 1.00 86.38 193 VAL A CA 1
ATOM 1581 C C . VAL A 1 193 ? -29.328 -14.810 -28.716 1.00 86.38 193 VAL A C 1
ATOM 1583 O O . VAL A 1 193 ? -30.303 -14.278 -29.222 1.00 86.38 193 VAL A O 1
ATOM 1586 N N . VAL A 1 194 ? -28.442 -14.131 -27.990 1.00 83.19 194 VAL A N 1
ATOM 1587 C CA . VAL A 1 194 ? -28.481 -12.686 -27.765 1.00 83.19 194 VAL A CA 1
ATOM 1588 C C . VAL A 1 194 ? -28.236 -11.940 -29.073 1.00 83.19 194 VAL A C 1
ATOM 1590 O O . VAL A 1 194 ? -28.974 -11.008 -29.354 1.00 83.19 194 VAL A O 1
ATOM 1593 N N . GLU A 1 195 ? -27.267 -12.355 -29.891 1.00 83.19 195 GLU A N 1
ATOM 1594 C CA . GLU A 1 195 ? -27.016 -11.757 -31.209 1.00 83.19 195 GLU A CA 1
ATOM 1595 C C . GLU A 1 195 ? -28.215 -11.933 -32.151 1.00 83.19 195 GLU A C 1
ATOM 1597 O O . GLU A 1 195 ? -28.645 -10.966 -32.775 1.00 83.19 195 GLU A O 1
ATOM 1602 N N . ASP A 1 196 ? -28.806 -13.129 -32.194 1.00 89.94 196 ASP A N 1
ATOM 1603 C CA . ASP A 1 196 ? -30.017 -13.396 -32.972 1.00 89.94 196 ASP A CA 1
ATOM 1604 C C . ASP A 1 196 ? -31.179 -12.522 -32.474 1.00 89.94 196 ASP A C 1
ATOM 1606 O O . ASP A 1 196 ? -31.870 -11.906 -33.282 1.00 89.94 196 ASP A O 1
ATOM 1610 N N . LEU A 1 197 ? -31.348 -12.382 -31.153 1.00 89.50 197 LEU A N 1
ATOM 1611 C CA . LEU A 1 197 ? -32.374 -11.526 -30.550 1.00 89.50 197 LEU A CA 1
ATOM 1612 C C . LEU A 1 197 ? -32.143 -10.040 -30.867 1.00 89.50 197 LEU A C 1
ATOM 1614 O O . LEU A 1 197 ? -33.092 -9.314 -31.151 1.00 89.50 197 LEU A O 1
ATOM 1618 N N . ILE A 1 198 ? -30.888 -9.580 -30.845 1.00 84.94 198 ILE A N 1
ATOM 1619 C CA . ILE A 1 198 ? -30.516 -8.211 -31.220 1.00 84.94 198 ILE A CA 1
ATOM 1620 C C . ILE A 1 198 ? -30.844 -7.978 -32.693 1.00 84.94 198 ILE A C 1
ATOM 1622 O O . ILE A 1 198 ? -31.462 -6.967 -33.013 1.00 84.94 198 ILE A O 1
ATOM 1626 N N . GLN A 1 199 ? -30.495 -8.907 -33.584 1.00 86.75 199 GLN A N 1
ATOM 1627 C CA . GLN A 1 199 ? -30.818 -8.799 -35.007 1.00 86.75 199 GLN A CA 1
ATOM 1628 C C . GLN A 1 199 ? -32.327 -8.814 -35.254 1.00 86.75 199 GLN A C 1
ATOM 1630 O O . GLN A 1 199 ? -32.820 -8.029 -36.063 1.00 86.75 199 GLN A O 1
ATOM 1635 N N . GLU A 1 200 ? -33.071 -9.653 -34.537 1.00 92.12 200 GLU A N 1
ATOM 1636 C CA . GLU A 1 200 ? -34.529 -9.716 -34.613 1.00 92.12 200 GLU A CA 1
ATOM 1637 C C . GLU A 1 200 ? -35.170 -8.404 -34.132 1.00 92.12 200 GLU A C 1
ATOM 1639 O O . GLU A 1 200 ? -36.053 -7.862 -34.797 1.00 92.12 200 GLU A O 1
ATOM 1644 N N . SER A 1 201 ? -34.684 -7.835 -33.025 1.00 85.56 201 SER A N 1
ATOM 1645 C CA . SER A 1 201 ? -35.131 -6.532 -32.515 1.00 85.56 201 SER A CA 1
ATOM 1646 C C . SER A 1 201 ? -34.696 -5.356 -33.400 1.00 85.56 201 SER A C 1
ATOM 1648 O O . SER A 1 201 ? -35.441 -4.387 -33.540 1.00 85.56 201 SER A O 1
ATOM 1650 N N . MET A 1 202 ? -33.542 -5.437 -34.071 1.00 81.44 202 MET A N 1
ATOM 1651 C CA . MET A 1 202 ? -33.131 -4.464 -35.093 1.00 81.44 202 MET A CA 1
ATOM 1652 C C . MET A 1 202 ? -34.046 -4.518 -36.319 1.00 81.44 202 MET A C 1
ATOM 1654 O O . MET A 1 202 ? -34.446 -3.472 -36.817 1.00 81.44 202 MET A O 1
ATOM 1658 N N . GLN A 1 203 ? -34.425 -5.715 -36.781 1.00 87.12 203 GLN A N 1
ATOM 1659 C CA . GLN A 1 203 ? -35.362 -5.885 -37.900 1.00 87.12 203 GLN A CA 1
ATOM 1660 C C . GLN A 1 203 ? -36.771 -5.386 -37.565 1.00 87.12 203 GLN A C 1
ATOM 1662 O O . GLN A 1 203 ? -37.456 -4.858 -38.439 1.00 87.12 203 GLN A O 1
ATOM 1667 N N . ARG A 1 204 ? -37.201 -5.534 -36.305 1.00 88.25 204 ARG A N 1
ATOM 1668 C CA . ARG A 1 204 ? -38.473 -4.988 -35.807 1.00 88.25 204 ARG A CA 1
ATOM 1669 C C . ARG A 1 204 ? -38.471 -3.469 -35.650 1.00 88.25 204 ARG A C 1
ATOM 1671 O O . ARG A 1 204 ? -39.545 -2.888 -35.527 1.00 88.25 204 ARG A O 1
ATOM 1678 N N . GLY A 1 205 ? -37.298 -2.835 -35.669 1.00 85.81 205 GLY A N 1
ATOM 1679 C CA . GLY A 1 205 ? -37.165 -1.405 -35.406 1.00 85.81 205 GLY A CA 1
ATOM 1680 C C . GLY A 1 205 ? -37.352 -1.046 -33.929 1.00 85.81 205 GLY A C 1
ATOM 1681 O O . GLY A 1 205 ? -37.592 0.117 -33.609 1.00 85.81 205 GLY A O 1
ATOM 1682 N N . ASP A 1 206 ? -37.207 -2.010 -33.007 1.00 83.69 206 ASP A N 1
ATOM 1683 C CA . ASP A 1 206 ? -37.325 -1.769 -31.556 1.00 83.69 206 ASP A CA 1
ATOM 1684 C C . ASP A 1 206 ? -36.289 -0.731 -31.073 1.00 83.69 206 ASP A C 1
ATOM 1686 O O . ASP A 1 206 ? -36.484 -0.051 -30.064 1.00 83.69 206 ASP A O 1
ATOM 1690 N N . PHE A 1 207 ? -35.188 -0.576 -31.821 1.00 77.44 207 PHE A N 1
ATOM 1691 C CA . PHE A 1 207 ? -34.112 0.367 -31.526 1.00 77.44 207 PHE A CA 1
ATOM 1692 C C . PHE A 1 207 ? -34.315 1.777 -32.104 1.00 77.44 207 PHE A C 1
ATOM 1694 O O . PHE A 1 207 ? -33.602 2.695 -31.695 1.00 77.44 207 PHE A O 1
ATOM 1701 N N . ASP A 1 208 ? -35.279 1.987 -33.004 1.00 76.62 208 ASP A N 1
ATOM 1702 C CA . ASP A 1 208 ? -35.420 3.257 -33.732 1.00 76.62 208 ASP A CA 1
ATOM 1703 C C . ASP A 1 208 ? -36.057 4.383 -32.893 1.00 76.62 208 ASP A C 1
ATOM 1705 O O . ASP A 1 208 ? -35.980 5.553 -33.263 1.00 76.62 208 ASP A O 1
ATOM 1709 N N . ASN A 1 209 ? -36.623 4.064 -31.720 1.00 76.94 209 ASN A N 1
ATOM 1710 C CA . ASN A 1 209 ? -37.278 5.021 -30.810 1.00 76.94 209 ASN A CA 1
ATOM 1711 C C . ASN A 1 209 ? -36.697 5.024 -29.384 1.00 76.94 209 ASN A C 1
ATOM 1713 O O . ASN A 1 209 ? -37.366 5.410 -28.421 1.00 76.94 209 ASN A O 1
ATOM 1717 N N . LEU A 1 210 ? -35.442 4.605 -29.218 1.00 80.44 210 LEU A N 1
ATOM 1718 C CA . LEU A 1 210 ? -34.755 4.701 -27.928 1.00 80.44 210 LEU A CA 1
ATOM 1719 C C . LEU A 1 210 ? -34.506 6.161 -27.529 1.00 80.44 210 LEU A C 1
ATOM 1721 O O . LEU A 1 210 ? -34.182 7.022 -28.352 1.00 80.44 210 LEU A O 1
ATOM 1725 N N . ALA A 1 211 ? -34.608 6.443 -26.230 1.00 73.31 211 ALA A N 1
ATOM 1726 C CA . ALA A 1 211 ? -34.311 7.761 -25.685 1.00 73.31 211 ALA A CA 1
ATOM 1727 C C . ALA A 1 211 ? -32.847 8.141 -25.982 1.00 73.31 211 ALA A C 1
ATOM 1729 O O . ALA A 1 211 ? -31.919 7.614 -25.377 1.00 73.31 211 ALA A O 1
ATOM 1730 N N . GLY A 1 212 ? -32.642 9.065 -26.925 1.00 72.19 212 GLY A N 1
ATOM 1731 C CA . GLY A 1 212 ? -31.306 9.480 -27.370 1.00 72.19 212 GLY A CA 1
ATOM 1732 C C . GLY A 1 212 ? -30.860 8.923 -28.723 1.00 72.19 212 GLY A C 1
ATOM 1733 O O . GLY A 1 212 ? -29.748 9.233 -29.145 1.00 72.19 212 GLY A O 1
ATOM 1734 N N . TYR A 1 213 ? -31.715 8.178 -29.430 1.00 76.12 213 TYR A N 1
ATOM 1735 C CA . TYR A 1 213 ? -31.464 7.762 -30.810 1.00 76.12 213 TYR A CA 1
ATOM 1736 C C . TYR A 1 213 ? -31.176 8.978 -31.708 1.00 76.12 213 TYR A C 1
ATOM 1738 O O . TYR A 1 213 ? -31.849 10.008 -31.624 1.00 76.12 213 TYR A O 1
ATOM 1746 N N . GLY A 1 214 ? -30.110 8.896 -32.507 1.00 74.38 214 GLY A N 1
ATOM 1747 C CA . GLY A 1 214 ? -29.648 9.982 -33.380 1.00 74.38 214 GLY A CA 1
ATOM 1748 C C . GLY A 1 214 ? -29.032 11.199 -32.672 1.00 74.38 214 GLY A C 1
ATOM 1749 O O . GLY A 1 214 ? -28.530 12.097 -33.350 1.00 74.38 214 GLY A O 1
ATOM 1750 N N . LYS A 1 215 ? -29.019 11.255 -31.332 1.00 80.00 215 LYS A N 1
ATOM 1751 C CA . LYS A 1 215 ? -28.322 12.326 -30.609 1.00 80.00 215 LYS A CA 1
ATOM 1752 C C . LYS A 1 215 ? -26.812 12.053 -30.618 1.00 80.00 215 LYS A C 1
ATOM 1754 O O . LYS A 1 215 ? -26.405 10.908 -30.413 1.00 80.00 215 LYS A O 1
ATOM 1759 N N . PRO A 1 216 ? -25.964 13.080 -30.817 1.00 72.75 216 PRO A N 1
ATOM 1760 C CA . PRO A 1 216 ? -24.527 12.940 -30.628 1.00 72.75 216 PRO A CA 1
ATOM 1761 C C . PRO A 1 216 ? -24.239 12.371 -29.241 1.00 72.75 216 PRO A C 1
ATOM 1763 O O . PRO A 1 216 ? -24.834 12.808 -28.254 1.00 72.75 216 PRO A O 1
ATOM 1766 N N . ILE A 1 217 ? -23.334 11.396 -29.176 1.00 68.69 217 ILE A N 1
ATOM 1767 C CA . ILE A 1 217 ? -22.899 10.802 -27.911 1.00 68.69 217 ILE A CA 1
ATOM 1768 C C . ILE A 1 217 ? -22.382 11.933 -27.019 1.00 68.69 217 ILE A C 1
ATOM 1770 O O . ILE A 1 217 ? -21.503 12.693 -27.432 1.00 68.69 217 ILE A O 1
ATOM 1774 N N . ASP A 1 218 ? -22.934 12.060 -25.812 1.00 71.06 218 ASP A N 1
ATOM 1775 C CA . ASP A 1 218 ? -22.494 13.092 -24.880 1.00 71.06 218 ASP A CA 1
ATOM 1776 C C . ASP A 1 218 ? -21.091 12.743 -24.363 1.00 71.06 218 ASP A C 1
ATOM 1778 O O . ASP A 1 218 ? -20.889 11.771 -23.634 1.00 71.06 218 ASP A O 1
ATOM 1782 N N . TYR A 1 219 ? -20.098 13.521 -24.793 1.00 65.81 219 TYR A N 1
ATOM 1783 C CA . TYR A 1 219 ? -18.706 13.370 -24.379 1.00 65.81 219 TYR A CA 1
ATOM 1784 C C . TYR A 1 219 ? -18.348 14.240 -23.166 1.00 65.81 219 TYR A C 1
ATOM 1786 O O . TYR A 1 219 ? -17.167 14.303 -22.836 1.00 65.81 219 TYR A O 1
ATOM 1794 N N . LYS A 1 220 ? -19.300 14.911 -22.496 1.00 68.25 220 LYS A N 1
ATOM 1795 C CA . LYS A 1 220 ? -18.996 15.810 -21.360 1.00 68.25 220 LYS A CA 1
ATOM 1796 C C . LYS A 1 220 ? -18.158 15.149 -20.260 1.00 68.25 220 LYS A C 1
ATOM 1798 O O . LYS A 1 220 ? -17.247 15.785 -19.740 1.00 68.25 220 LYS A O 1
ATOM 1803 N N . ASP A 1 221 ? -18.388 13.865 -19.985 1.00 65.94 221 ASP A N 1
ATOM 1804 C CA . ASP A 1 221 ? -17.641 13.105 -18.967 1.00 65.94 221 ASP A CA 1
ATOM 1805 C C . ASP A 1 221 ? -16.336 12.484 -19.492 1.00 65.94 221 ASP A C 1
ATOM 1807 O O . ASP A 1 221 ? -15.576 11.844 -18.754 1.00 65.94 221 ASP A O 1
ATOM 1811 N N . ARG A 1 222 ? -16.059 12.617 -20.794 1.00 68.62 222 ARG A N 1
ATOM 1812 C CA . ARG A 1 222 ? -14.838 12.105 -21.406 1.00 68.62 222 ARG A CA 1
ATOM 1813 C C . ARG A 1 222 ? -13.729 13.118 -21.186 1.00 68.62 222 ARG A C 1
ATOM 1815 O O . ARG A 1 222 ? -13.742 14.201 -21.756 1.00 68.62 222 ARG A O 1
ATOM 1822 N N . ASN A 1 223 ? -12.715 12.727 -20.416 1.00 73.75 223 ASN A N 1
ATOM 1823 C CA . ASN A 1 223 ? -11.475 13.491 -20.357 1.00 73.75 223 ASN A CA 1
ATOM 1824 C C . ASN A 1 223 ? -10.896 13.606 -21.788 1.00 73.75 223 ASN A C 1
ATOM 1826 O O . ASN A 1 223 ? -10.544 12.567 -22.359 1.00 73.75 223 ASN A O 1
ATOM 1830 N N . PRO A 1 224 ? -10.779 14.820 -22.366 1.00 77.81 224 PRO A N 1
ATOM 1831 C CA . PRO A 1 224 ? -10.318 15.015 -23.745 1.00 77.81 224 PRO A CA 1
ATOM 1832 C C . PRO A 1 224 ? -8.901 14.493 -23.999 1.00 77.81 224 PRO A C 1
ATOM 1834 O O . PRO A 1 224 ? -8.532 14.226 -25.137 1.00 77.81 224 PRO A O 1
ATOM 1837 N N . LEU A 1 225 ? -8.111 14.338 -22.933 1.00 79.62 225 LEU A N 1
ATOM 1838 C CA . LEU A 1 225 ? -6.737 13.844 -22.985 1.00 79.62 225 LEU A CA 1
ATOM 1839 C C . LEU A 1 225 ? -6.649 12.312 -23.066 1.00 79.62 225 LEU A C 1
ATOM 1841 O O . LEU A 1 225 ? -5.559 11.778 -23.256 1.00 79.62 225 LEU A O 1
ATOM 1845 N N . LEU A 1 226 ? -7.763 11.594 -22.886 1.00 79.06 226 LEU A N 1
ATOM 1846 C CA . LEU A 1 226 ? -7.794 10.135 -22.953 1.00 79.06 226 LEU A CA 1
ATOM 1847 C C . LEU A 1 226 ? -8.257 9.657 -24.333 1.00 79.06 226 LEU A C 1
ATOM 1849 O O . LEU A 1 226 ? -9.323 10.037 -24.835 1.00 79.06 226 LEU A O 1
ATOM 1853 N N . ASP A 1 227 ? -7.480 8.741 -24.913 1.00 83.88 227 ASP A N 1
ATOM 1854 C CA . ASP A 1 227 ? -7.894 8.023 -26.115 1.00 83.88 227 ASP A CA 1
ATOM 1855 C C . ASP A 1 227 ? -9.206 7.245 -25.876 1.00 83.88 227 ASP A C 1
ATOM 1857 O O . ASP A 1 227 ? -9.532 6.846 -24.754 1.00 83.88 227 ASP A O 1
ATOM 1861 N N . ALA A 1 228 ? -9.982 7.043 -26.943 1.00 80.38 228 ALA A N 1
ATOM 1862 C CA . ALA A 1 228 ? -11.290 6.396 -26.902 1.00 80.38 228 ALA A CA 1
ATOM 1863 C C . ALA A 1 228 ? -11.209 4.974 -26.338 1.00 80.38 228 ALA A C 1
ATOM 1865 O O . ALA A 1 228 ? -12.112 4.549 -25.615 1.00 80.38 228 ALA A O 1
ATOM 1866 N N . THR A 1 229 ? -10.132 4.250 -26.652 1.00 80.88 229 THR A N 1
ATOM 1867 C CA . THR A 1 229 ? -9.904 2.886 -26.162 1.00 80.88 229 THR A CA 1
ATOM 1868 C C . THR A 1 229 ? -9.661 2.883 -24.651 1.00 80.88 229 THR A C 1
ATOM 1870 O O . THR A 1 229 ? -10.383 2.217 -23.910 1.00 80.88 229 THR A O 1
ATOM 1873 N N . THR A 1 230 ? -8.737 3.717 -24.173 1.00 82.94 230 THR A N 1
ATOM 1874 C CA . THR A 1 230 ? -8.401 3.879 -22.751 1.00 82.94 230 THR A CA 1
ATOM 1875 C C . THR A 1 230 ? -9.586 4.362 -21.923 1.00 82.94 230 THR A C 1
ATOM 1877 O O . THR A 1 230 ? -9.815 3.864 -20.823 1.00 82.94 230 THR A O 1
ATOM 1880 N N . TYR A 1 231 ? -10.372 5.310 -22.440 1.00 83.88 231 TYR A N 1
ATOM 1881 C CA . TYR A 1 231 ? -11.582 5.773 -21.764 1.00 83.88 231 TYR A CA 1
ATOM 1882 C C . TYR A 1 231 ? -12.592 4.636 -21.577 1.00 83.88 231 TYR A C 1
ATOM 1884 O O . TYR A 1 231 ? -13.092 4.449 -20.470 1.00 83.88 231 TYR A O 1
ATOM 1892 N N . LYS A 1 232 ? -12.856 3.846 -22.629 1.00 81.31 232 LYS A N 1
ATOM 1893 C CA . LYS A 1 232 ? -13.768 2.695 -22.556 1.00 81.31 232 LYS A CA 1
ATOM 1894 C C . LYS A 1 232 ? -13.273 1.644 -21.569 1.00 81.31 232 LYS A C 1
ATOM 1896 O O . LYS A 1 232 ? -14.069 1.172 -20.772 1.00 81.31 232 LYS A O 1
ATOM 1901 N N . ILE A 1 233 ? -11.975 1.338 -21.573 1.00 74.62 233 ILE A N 1
ATOM 1902 C CA . ILE A 1 233 ? -11.373 0.407 -20.609 1.00 74.62 233 ILE A CA 1
ATOM 1903 C C . ILE A 1 233 ? -11.558 0.931 -19.184 1.00 74.62 233 ILE A C 1
ATOM 1905 O O . ILE A 1 233 ? -12.065 0.213 -18.336 1.00 74.62 233 ILE A O 1
ATOM 1909 N N . ASN A 1 234 ? -11.225 2.195 -18.915 1.00 80.88 234 ASN A N 1
ATOM 1910 C CA . ASN A 1 234 ? -11.403 2.779 -17.585 1.00 80.88 234 ASN A CA 1
ATOM 1911 C C . ASN A 1 234 ? -12.874 2.815 -17.155 1.00 80.88 234 ASN A C 1
ATOM 1913 O O . ASN A 1 234 ? -13.157 2.670 -15.970 1.00 80.88 234 ASN A O 1
ATOM 1917 N N . LYS A 1 235 ? -13.802 3.016 -18.097 1.00 82.75 235 LYS A N 1
ATOM 1918 C CA . LYS A 1 235 ? -15.242 2.955 -17.843 1.00 82.75 235 LYS A CA 1
ATOM 1919 C C . LYS A 1 235 ? -15.676 1.531 -17.490 1.00 82.75 235 LYS A C 1
ATOM 1921 O O . LYS A 1 235 ? -16.231 1.342 -16.422 1.00 82.75 235 LYS A O 1
ATOM 1926 N N . MET A 1 236 ? -15.302 0.537 -18.296 1.00 78.94 236 MET A N 1
ATOM 1927 C CA . MET A 1 236 ? -15.565 -0.880 -18.014 1.00 78.94 236 MET A CA 1
ATOM 1928 C C . MET A 1 236 ? -14.990 -1.307 -16.660 1.00 78.94 236 MET A C 1
ATOM 1930 O O . MET A 1 236 ? -15.673 -1.950 -15.881 1.00 78.94 236 MET A O 1
ATOM 1934 N N . LEU A 1 237 ? -13.755 -0.906 -16.341 1.00 78.56 237 LEU A N 1
ATOM 1935 C CA . LEU A 1 237 ? -13.145 -1.209 -15.045 1.00 78.56 237 LEU A CA 1
ATOM 1936 C C . LEU A 1 237 ? -13.909 -0.563 -13.884 1.00 78.56 237 LEU A C 1
ATOM 1938 O O . LEU A 1 237 ? -14.048 -1.189 -12.841 1.00 78.56 237 LEU A O 1
ATOM 1942 N N . LYS A 1 238 ? -14.413 0.665 -14.048 1.00 77.88 238 LYS A N 1
ATOM 1943 C CA . LYS A 1 238 ? -15.249 1.320 -13.032 1.00 77.88 238 LYS A CA 1
ATOM 1944 C C . LYS A 1 238 ? -16.595 0.620 -12.865 1.00 77.88 238 LYS A C 1
ATOM 1946 O O . LYS A 1 238 ? -16.991 0.389 -11.729 1.00 77.88 238 LYS A O 1
ATOM 1951 N N . ASP A 1 239 ? -17.253 0.287 -13.972 1.00 78.69 239 ASP A N 1
ATOM 1952 C CA . ASP A 1 239 ? -18.569 -0.357 -13.989 1.00 78.69 239 ASP A CA 1
ATOM 1953 C C . ASP A 1 239 ? -18.499 -1.767 -13.363 1.00 78.69 239 ASP A C 1
ATOM 1955 O O . ASP A 1 239 ? -19.368 -2.143 -12.583 1.00 78.69 239 ASP A O 1
ATOM 1959 N N . GLU A 1 240 ? -17.407 -2.501 -13.603 1.00 80.06 240 GLU A N 1
ATOM 1960 C CA . GLU A 1 240 ? -17.100 -3.803 -12.982 1.00 80.06 240 GLU A CA 1
ATOM 1961 C C . GLU A 1 240 ? -16.538 -3.687 -11.547 1.00 80.06 240 GLU A C 1
ATOM 1963 O O . GLU A 1 240 ? -16.212 -4.690 -10.910 1.00 80.06 240 GLU A O 1
ATOM 1968 N N . GLY A 1 241 ? -16.361 -2.468 -11.025 1.00 74.81 241 GLY A N 1
ATOM 1969 C CA . GLY A 1 241 ? -15.806 -2.231 -9.689 1.00 74.81 241 GLY A CA 1
ATOM 1970 C C . GLY A 1 241 ? -14.328 -2.617 -9.530 1.00 74.81 241 GLY A C 1
ATOM 1971 O O . GLY A 1 241 ? -13.845 -2.782 -8.409 1.00 74.81 241 GLY A O 1
ATOM 1972 N N . PHE A 1 242 ? -13.582 -2.761 -10.628 1.00 79.38 242 PHE A N 1
ATOM 1973 C CA . PHE A 1 242 ? -12.161 -3.092 -10.610 1.00 79.38 242 PHE A CA 1
ATOM 1974 C C . PHE A 1 242 ? -11.315 -1.868 -10.235 1.00 79.38 242 PHE A C 1
ATOM 1976 O O . PHE A 1 242 ? -10.972 -1.022 -11.067 1.00 79.38 242 PHE A O 1
ATOM 1983 N N . ALA A 1 243 ? -10.949 -1.783 -8.956 1.00 80.19 243 ALA A N 1
ATOM 1984 C CA . ALA A 1 243 ? -10.032 -0.774 -8.444 1.00 80.19 243 ALA A CA 1
ATOM 1985 C C . ALA A 1 243 ? -8.580 -1.295 -8.419 1.00 80.19 243 ALA A C 1
ATOM 1987 O O . ALA A 1 243 ? -8.346 -2.455 -8.083 1.00 80.19 243 ALA A O 1
ATOM 1988 N N . PRO A 1 244 ? -7.581 -0.446 -8.726 1.00 84.19 244 PRO A N 1
ATOM 1989 C CA . PRO A 1 244 ? -6.173 -0.770 -8.519 1.00 84.19 244 PRO A CA 1
ATOM 1990 C C . PRO A 1 244 ? -5.869 -1.257 -7.096 1.00 84.19 244 PRO A C 1
ATOM 1992 O O . PRO A 1 244 ? -6.387 -0.695 -6.129 1.00 84.19 244 PRO A O 1
ATOM 1995 N N . ASP A 1 245 ? -4.941 -2.212 -6.974 1.00 86.31 245 ASP A N 1
ATOM 1996 C CA . ASP A 1 245 ? -4.531 -2.834 -5.703 1.00 86.31 245 ASP A CA 1
ATOM 1997 C C . ASP A 1 245 ? -4.255 -1.813 -4.585 1.00 86.31 245 ASP A C 1
ATOM 1999 O O . ASP A 1 245 ? -4.653 -2.014 -3.442 1.00 86.31 245 ASP A O 1
ATOM 2003 N N . TRP A 1 246 ? -3.600 -0.689 -4.898 1.00 89.94 246 TRP A N 1
ATOM 2004 C CA . TRP A 1 246 ? -3.293 0.339 -3.900 1.00 89.94 246 TRP A CA 1
ATOM 2005 C C . TRP A 1 246 ? -4.540 1.081 -3.401 1.00 89.94 246 TRP A C 1
ATOM 2007 O O . TRP A 1 246 ? -4.572 1.444 -2.234 1.00 89.94 246 TRP A O 1
ATOM 2017 N N . ILE A 1 247 ? -5.575 1.277 -4.228 1.00 89.12 247 ILE A N 1
ATOM 2018 C CA . ILE A 1 247 ? -6.840 1.901 -3.793 1.00 89.12 247 ILE A CA 1
ATOM 2019 C C . ILE A 1 247 ? -7.570 0.977 -2.821 1.00 89.12 247 ILE A C 1
ATOM 2021 O O . ILE A 1 247 ? -8.072 1.431 -1.793 1.00 89.12 247 ILE A O 1
ATOM 2025 N N . MET A 1 248 ? -7.600 -0.319 -3.136 1.00 88.81 248 MET A N 1
ATOM 2026 C CA . MET A 1 248 ? -8.174 -1.334 -2.254 1.00 88.81 248 MET A CA 1
ATOM 2027 C C . MET A 1 248 ? -7.426 -1.373 -0.923 1.00 88.81 248 MET A C 1
ATOM 2029 O O . MET A 1 248 ? -8.036 -1.256 0.131 1.00 88.81 248 MET A O 1
ATOM 2033 N N . LEU A 1 249 ? -6.096 -1.401 -0.972 1.00 92.50 249 LEU A N 1
ATOM 2034 C CA . LEU A 1 249 ? -5.260 -1.449 0.221 1.00 92.50 249 LEU A CA 1
ATOM 2035 C C . LEU A 1 249 ? -5.390 -0.172 1.076 1.00 92.50 249 LEU A C 1
ATOM 2037 O O . LEU A 1 249 ? -5.384 -0.248 2.301 1.00 92.50 249 LEU A O 1
ATOM 2041 N N . GLU A 1 250 ? -5.563 1.001 0.460 1.00 93.94 250 GLU A N 1
ATOM 2042 C CA . GLU A 1 250 ? -5.877 2.246 1.177 1.00 93.94 250 GLU A CA 1
ATOM 2043 C C . GLU A 1 250 ? -7.210 2.148 1.932 1.00 93.94 250 GLU A C 1
ATOM 2045 O O . GLU A 1 250 ? -7.316 2.595 3.077 1.00 93.94 250 GLU A O 1
ATOM 2050 N N . LYS A 1 251 ? -8.231 1.563 1.292 1.00 91.62 251 LYS A N 1
ATOM 2051 C CA . LYS A 1 251 ? -9.524 1.304 1.925 1.00 91.62 251 LYS A CA 1
ATOM 2052 C C . LYS A 1 251 ? -9.365 0.337 3.096 1.00 91.62 251 LYS A C 1
ATOM 2054 O O . LYS A 1 251 ? -9.805 0.672 4.189 1.00 91.62 251 LYS A O 1
ATOM 2059 N N . ASP A 1 252 ? -8.664 -0.772 2.897 1.00 93.81 252 ASP A N 1
ATOM 2060 C CA . ASP A 1 252 ? -8.434 -1.776 3.937 1.00 93.81 252 ASP A CA 1
ATOM 2061 C C . ASP A 1 252 ? -7.694 -1.183 5.150 1.00 93.81 252 ASP A C 1
ATOM 2063 O O . ASP A 1 252 ? -8.061 -1.455 6.291 1.00 93.81 252 ASP A O 1
ATOM 2067 N N . ILE A 1 253 ? -6.694 -0.316 4.929 1.00 96.12 253 ILE A N 1
ATOM 2068 C CA . ILE A 1 253 ? -6.001 0.421 6.003 1.00 96.12 253 ILE A CA 1
ATOM 2069 C C . ILE A 1 253 ? -6.985 1.292 6.788 1.00 96.12 253 ILE A C 1
ATOM 2071 O O . ILE A 1 253 ? -6.963 1.288 8.020 1.00 96.12 253 ILE A O 1
ATOM 2075 N N . ARG A 1 254 ? -7.836 2.054 6.088 1.00 95.06 254 ARG A N 1
ATOM 2076 C CA . ARG A 1 254 ? -8.826 2.935 6.724 1.00 95.06 254 ARG A CA 1
ATOM 2077 C C . ARG A 1 254 ? -9.835 2.140 7.546 1.00 95.06 254 ARG A C 1
ATOM 2079 O O . ARG A 1 254 ? -10.103 2.515 8.687 1.00 95.06 254 ARG A O 1
ATOM 2086 N N . ASP A 1 255 ? -10.341 1.047 6.991 1.00 93.12 255 ASP A N 1
ATOM 2087 C CA . ASP A 1 255 ? -11.342 0.199 7.632 1.00 93.12 255 ASP A CA 1
ATOM 2088 C C . ASP A 1 255 ? -10.743 -0.509 8.860 1.00 93.12 255 ASP A C 1
ATOM 2090 O O . ASP A 1 255 ? -11.322 -0.449 9.944 1.00 93.12 255 ASP A O 1
ATOM 2094 N N . ALA A 1 256 ? -9.533 -1.070 8.748 1.00 93.75 256 ALA A N 1
ATOM 2095 C CA . ALA A 1 256 ? -8.831 -1.712 9.864 1.00 93.75 256 ALA A CA 1
ATOM 2096 C C . ALA A 1 256 ? -8.509 -0.733 11.006 1.00 93.75 256 ALA A C 1
ATOM 2098 O O . ALA A 1 256 ? -8.628 -1.084 12.185 1.00 93.75 256 ALA A O 1
ATOM 2099 N N . LEU A 1 257 ? -8.125 0.503 10.668 1.00 94.94 257 LEU A N 1
ATOM 2100 C CA . LEU A 1 257 ? -7.879 1.563 11.645 1.00 94.94 257 LEU A CA 1
ATOM 2101 C C . LEU A 1 257 ? -9.173 1.972 12.358 1.00 94.94 257 LEU A C 1
ATOM 2103 O O . LEU A 1 257 ? -9.185 2.125 13.579 1.00 94.94 257 LEU A O 1
ATOM 2107 N N . MET A 1 258 ? -10.271 2.126 11.615 1.00 92.75 258 MET A N 1
ATOM 2108 C CA . MET A 1 258 ? -11.577 2.453 12.188 1.00 92.75 258 MET A CA 1
ATOM 2109 C C . MET A 1 258 ? -12.091 1.329 13.089 1.00 92.75 258 MET A C 1
ATOM 2111 O O . MET A 1 258 ? -12.578 1.597 14.184 1.00 92.75 258 MET A O 1
ATOM 2115 N N . GLU A 1 259 ? -11.915 0.074 12.681 1.00 93.31 259 GLU A N 1
ATOM 2116 C CA . GLU A 1 259 ? -12.270 -1.085 13.489 1.00 93.31 259 GLU A CA 1
ATOM 2117 C C . GLU A 1 259 ? -11.472 -1.105 14.803 1.00 93.31 259 GLU A C 1
ATOM 2119 O O . GLU A 1 259 ? -12.064 -1.264 15.870 1.00 93.31 259 GLU A O 1
ATOM 2124 N N . ALA A 1 260 ? -10.155 -0.864 14.754 1.00 93.50 260 ALA A N 1
ATOM 2125 C CA . ALA A 1 260 ? -9.304 -0.786 15.944 1.00 93.50 260 ALA A CA 1
ATOM 2126 C C . ALA A 1 260 ? -9.763 0.319 16.912 1.00 93.50 260 ALA A C 1
ATOM 2128 O O . ALA A 1 260 ? -9.892 0.073 18.112 1.00 93.50 260 ALA A O 1
ATOM 2129 N N . ARG A 1 261 ? -10.074 1.513 16.389 1.00 94.12 261 ARG A N 1
ATOM 2130 C CA . ARG A 1 261 ? -10.596 2.637 17.185 1.00 94.12 261 ARG A CA 1
ATOM 2131 C C . ARG A 1 261 ? -11.970 2.335 17.786 1.00 94.12 261 ARG A C 1
ATOM 2133 O O . ARG A 1 261 ? -12.181 2.584 18.967 1.00 94.12 261 ARG A O 1
ATOM 2140 N N . SER A 1 262 ? -12.885 1.758 17.004 1.00 92.50 262 SER A N 1
ATOM 2141 C CA . SER A 1 262 ? -14.230 1.388 17.470 1.00 92.50 262 SER A CA 1
ATOM 2142 C C . SER A 1 262 ? -14.190 0.308 18.551 1.00 92.50 262 SER A C 1
ATOM 2144 O O . SER A 1 262 ? -14.950 0.362 19.515 1.00 92.50 262 SER A O 1
ATOM 2146 N N . HIS A 1 263 ? -13.268 -0.651 18.431 1.00 92.31 263 HIS A N 1
ATOM 2147 C CA . HIS A 1 263 ? -13.054 -1.677 19.439 1.00 92.31 263 HIS A CA 1
ATOM 2148 C C . HIS A 1 263 ? -12.611 -1.048 20.761 1.00 92.31 263 HIS A C 1
ATOM 2150 O O . HIS A 1 263 ? -13.226 -1.304 21.793 1.00 92.31 263 HIS A O 1
ATOM 2156 N N . LEU A 1 264 ? -11.608 -0.166 20.721 1.00 92.88 264 LEU A N 1
ATOM 2157 C CA . LEU A 1 264 ? -11.115 0.525 21.911 1.00 92.88 264 LEU A CA 1
ATOM 2158 C C . LEU A 1 264 ? -12.192 1.435 22.526 1.00 92.88 264 LEU A C 1
ATOM 2160 O O . LEU A 1 264 ? -12.366 1.433 23.740 1.00 92.88 264 LEU A O 1
ATOM 2164 N N . ALA A 1 265 ? -12.991 2.131 21.711 1.00 92.44 265 ALA A N 1
ATOM 2165 C CA . ALA A 1 265 ? -14.117 2.934 22.193 1.00 92.44 265 ALA A CA 1
ATOM 2166 C C . ALA A 1 265 ? -15.166 2.098 22.953 1.00 92.44 265 ALA A C 1
ATOM 2168 O O . ALA A 1 265 ? -15.618 2.505 24.021 1.00 92.44 265 ALA A O 1
ATOM 2169 N N . ARG A 1 266 ? -15.499 0.895 22.461 1.00 91.88 266 ARG A N 1
ATOM 2170 C CA . ARG A 1 266 ? -16.387 -0.051 23.169 1.00 91.88 266 ARG A CA 1
ATOM 2171 C C . ARG A 1 266 ? -15.777 -0.555 24.477 1.00 91.88 266 ARG A C 1
ATOM 2173 O O . ARG A 1 266 ? -16.505 -0.811 25.431 1.00 91.88 266 ARG A O 1
ATOM 2180 N N . VAL A 1 267 ? -14.456 -0.734 24.529 1.00 90.94 267 VAL A N 1
ATOM 2181 C CA . VAL A 1 267 ? -13.748 -1.111 25.764 1.00 90.94 267 VAL A CA 1
ATOM 2182 C C . VAL A 1 267 ? -13.808 0.031 26.781 1.00 90.94 267 VAL A C 1
ATOM 2184 O O . VAL A 1 267 ? -14.132 -0.225 27.939 1.00 90.94 267 VAL A O 1
ATOM 2187 N N . ILE A 1 268 ? -13.589 1.280 26.351 1.00 90.75 268 ILE A N 1
ATOM 2188 C CA . ILE A 1 268 ? -13.731 2.471 27.206 1.00 90.75 268 ILE A CA 1
ATOM 2189 C C . ILE A 1 268 ? -15.154 2.576 27.762 1.00 90.75 268 ILE A C 1
ATOM 2191 O O . ILE A 1 268 ? -15.320 2.848 28.944 1.00 90.75 268 ILE A O 1
ATOM 2195 N N . GLU A 1 269 ? -16.187 2.329 26.956 1.00 89.69 269 GLU A N 1
ATOM 2196 C CA . GLU A 1 269 ? -17.577 2.372 27.431 1.00 89.69 269 GLU A CA 1
ATOM 2197 C C . GLU A 1 269 ? -17.860 1.311 28.511 1.00 89.69 269 GLU A C 1
ATOM 2199 O O . GLU A 1 269 ? -18.593 1.567 29.465 1.00 89.69 269 GLU A O 1
ATOM 2204 N N . LYS A 1 270 ? -17.247 0.126 28.391 1.00 89.38 270 LYS A N 1
ATOM 2205 C CA . LYS A 1 270 ? -17.428 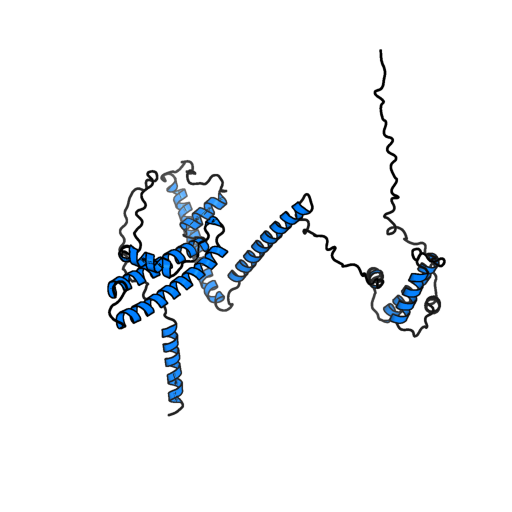-0.987 29.336 1.00 89.38 270 LYS A CA 1
ATOM 2206 C C . LYS A 1 270 ? -16.626 -0.835 30.628 1.00 89.38 270 LYS A C 1
ATOM 2208 O O . LYS A 1 270 ? -17.136 -1.166 31.694 1.00 89.38 270 LYS A O 1
ATOM 2213 N N . ILE A 1 271 ? -15.359 -0.431 30.532 1.00 88.19 271 ILE A N 1
ATOM 2214 C CA . ILE A 1 271 ? -14.419 -0.392 31.668 1.00 88.19 271 ILE A CA 1
ATOM 2215 C C . ILE A 1 271 ? -14.374 1.007 32.302 1.00 88.19 271 ILE A C 1
ATOM 2217 O O . ILE A 1 271 ? -14.211 1.129 33.515 1.00 88.19 271 ILE A O 1
ATOM 2221 N N . GLY A 1 272 ? -14.555 2.053 31.497 1.00 84.88 272 GLY A N 1
ATOM 2222 C CA . GLY A 1 272 ? -14.342 3.454 31.848 1.00 84.88 272 GLY A CA 1
ATOM 2223 C C . GLY A 1 272 ? -13.051 4.015 31.244 1.00 84.88 272 GLY A C 1
ATOM 2224 O O . GLY A 1 272 ? -12.279 3.309 30.592 1.00 84.88 272 GLY A O 1
ATOM 2225 N N . SER A 1 273 ? -12.806 5.303 31.480 1.00 82.94 273 SER A N 1
ATOM 2226 C CA . SER A 1 273 ? -11.559 5.963 31.085 1.00 82.94 273 SER A CA 1
ATOM 2227 C C . SER A 1 273 ? -10.489 5.816 32.175 1.00 82.94 273 SER A C 1
ATOM 2229 O O . SER A 1 273 ? -10.819 5.937 33.357 1.00 82.94 273 SER A O 1
ATOM 2231 N N . PRO A 1 274 ? -9.210 5.614 31.811 1.00 82.25 274 PRO A N 1
ATOM 2232 C CA . PRO A 1 274 ? -8.109 5.674 32.769 1.00 82.25 274 PRO A CA 1
ATOM 2233 C C . PRO A 1 274 ? -7.969 7.089 33.373 1.00 82.25 274 PRO A C 1
ATOM 2235 O O . PRO A 1 274 ? -8.300 8.070 32.699 1.00 82.25 274 PRO A O 1
ATOM 2238 N N . PRO A 1 275 ? -7.440 7.232 34.608 1.00 81.44 275 PRO A N 1
ATOM 2239 C CA . PRO A 1 275 ? -6.858 6.191 35.466 1.00 81.44 275 PRO A CA 1
ATOM 2240 C C . PRO A 1 275 ? -7.896 5.374 36.260 1.00 81.44 275 PRO A C 1
ATOM 2242 O O . PRO A 1 275 ? -8.856 5.918 36.803 1.00 81.44 275 PRO A O 1
ATOM 2245 N N . PHE A 1 276 ? -7.672 4.060 36.376 1.00 87.12 276 PHE A N 1
ATOM 2246 C CA . PHE A 1 276 ? -8.567 3.142 37.092 1.00 87.12 276 PHE A CA 1
ATOM 2247 C C . PHE A 1 276 ? -8.214 3.026 38.576 1.00 87.12 276 PHE A C 1
ATOM 2249 O O . PHE A 1 276 ? -7.046 2.941 38.947 1.00 87.12 276 PHE A O 1
ATOM 2256 N N . SER A 1 277 ? -9.233 2.955 39.436 1.00 84.31 277 SER A N 1
ATOM 2257 C CA . SER A 1 277 ? -9.031 2.733 40.875 1.00 84.31 277 SER A CA 1
ATOM 2258 C C . SER A 1 277 ? -8.830 1.251 41.222 1.00 84.31 277 SER A C 1
ATOM 2260 O O . SER A 1 277 ? -8.172 0.944 42.214 1.00 84.31 277 SER A O 1
ATOM 2262 N N . SER A 1 278 ? -9.378 0.327 40.419 1.00 91.56 278 SER A N 1
ATOM 2263 C CA . SER A 1 278 ? -9.275 -1.118 40.651 1.00 91.56 278 SER A CA 1
ATOM 2264 C C . SER A 1 278 ? -8.107 -1.742 39.872 1.00 91.56 278 SER A C 1
ATOM 2266 O O . SER A 1 278 ? -8.090 -1.652 38.641 1.00 91.56 278 SER A O 1
ATOM 2268 N N . PRO A 1 279 ? -7.199 -2.488 40.533 1.00 91.56 279 PRO A N 1
ATOM 2269 C CA . PRO A 1 279 ? -6.127 -3.228 39.858 1.00 91.56 279 PRO A CA 1
ATOM 2270 C C . PRO A 1 279 ? -6.614 -4.254 38.823 1.00 91.56 279 PRO A C 1
ATOM 2272 O O . PRO A 1 279 ? -5.876 -4.618 37.912 1.00 91.56 279 PRO A O 1
ATOM 2275 N N . VAL A 1 280 ? -7.847 -4.756 38.956 1.00 90.12 280 VAL A N 1
ATOM 2276 C CA . VAL A 1 280 ? -8.428 -5.715 37.999 1.00 90.12 280 VAL A CA 1
ATOM 2277 C C . VAL A 1 280 ? -8.797 -5.017 36.690 1.00 90.12 280 VAL A C 1
ATOM 2279 O O . VAL A 1 280 ? -8.537 -5.557 35.617 1.00 90.12 280 VAL A O 1
ATOM 2282 N N . GLN A 1 281 ? -9.357 -3.808 36.781 1.00 88.81 281 GLN A N 1
ATOM 2283 C CA . GLN A 1 281 ? -9.681 -2.984 35.614 1.00 88.81 281 GLN A CA 1
ATOM 2284 C C . GLN A 1 281 ? -8.410 -2.541 34.890 1.00 88.81 281 GLN A C 1
ATOM 2286 O O . GLN A 1 281 ? -8.362 -2.607 33.668 1.00 88.81 281 GLN A O 1
ATOM 2291 N N . ASP A 1 282 ? -7.364 -2.192 35.640 1.00 89.88 282 ASP A N 1
ATOM 2292 C CA . ASP A 1 282 ? -6.068 -1.806 35.080 1.00 89.88 282 ASP A CA 1
ATOM 2293 C C . ASP A 1 282 ? -5.409 -2.953 34.289 1.00 89.88 282 ASP A C 1
ATOM 2295 O O . ASP A 1 282 ? -4.963 -2.776 33.158 1.00 89.88 282 ASP A O 1
ATOM 2299 N N . ARG A 1 283 ? -5.445 -4.186 34.816 1.00 91.25 283 ARG A N 1
ATOM 2300 C CA . ARG A 1 283 ? -4.970 -5.372 34.077 1.00 91.25 283 ARG A CA 1
ATOM 2301 C C . ARG A 1 283 ? -5.784 -5.647 32.813 1.00 91.25 283 ARG A C 1
ATOM 2303 O O . ARG A 1 283 ? -5.198 -5.960 31.780 1.00 91.25 283 ARG A O 1
ATOM 2310 N N . ALA A 1 284 ? -7.112 -5.547 32.895 1.00 91.19 284 ALA A N 1
ATOM 2311 C CA . ALA A 1 284 ? -7.988 -5.751 31.742 1.00 91.19 284 ALA A CA 1
ATOM 2312 C C . ALA A 1 284 ? -7.745 -4.691 30.656 1.00 91.19 284 ALA A C 1
ATOM 2314 O O . ALA A 1 284 ? -7.673 -5.021 29.475 1.00 91.19 284 ALA A O 1
ATOM 2315 N N . TRP A 1 285 ? -7.551 -3.435 31.060 1.00 92.69 285 TRP A N 1
ATOM 2316 C CA . TRP A 1 285 ? -7.194 -2.346 30.159 1.00 92.69 285 TRP A CA 1
ATOM 2317 C C . TRP A 1 285 ? -5.852 -2.581 29.467 1.00 92.69 285 TRP A C 1
ATOM 2319 O O . TRP A 1 285 ? -5.773 -2.466 28.247 1.00 92.69 285 TRP A O 1
ATOM 2329 N N . ASN A 1 286 ? -4.817 -2.962 30.220 1.00 92.31 286 ASN A N 1
ATOM 2330 C CA . ASN A 1 286 ? -3.489 -3.221 29.662 1.00 92.31 286 ASN A CA 1
ATOM 2331 C C . ASN A 1 286 ? -3.517 -4.340 28.612 1.00 92.31 286 ASN A C 1
ATOM 2333 O O . ASN A 1 286 ? -2.889 -4.206 27.565 1.00 92.31 286 ASN A O 1
ATOM 2337 N N . PHE A 1 287 ? -4.301 -5.396 28.845 1.00 93.31 287 PHE A N 1
ATOM 2338 C CA . PHE A 1 287 ? -4.496 -6.471 27.869 1.00 93.31 287 PHE A CA 1
ATOM 2339 C C . PHE A 1 287 ? -5.157 -5.975 26.570 1.00 93.31 287 PHE A C 1
ATOM 2341 O O . PHE A 1 287 ? -4.706 -6.296 25.469 1.00 93.31 287 PHE A O 1
ATOM 2348 N N . GLU A 1 288 ? -6.210 -5.161 26.675 1.00 92.88 288 GLU A N 1
ATOM 2349 C CA . GLU A 1 288 ? -6.884 -4.615 25.491 1.00 92.88 288 GLU A CA 1
ATOM 2350 C C . GLU A 1 288 ? -6.033 -3.569 24.759 1.00 92.88 288 GLU A C 1
ATOM 2352 O O . GLU A 1 288 ? -6.070 -3.487 23.527 1.00 92.88 288 GLU A O 1
ATOM 2357 N N . TYR A 1 289 ? -5.223 -2.803 25.492 1.00 93.81 289 TYR A N 1
ATOM 2358 C CA . TYR A 1 289 ? -4.265 -1.866 24.917 1.00 93.81 289 TYR A CA 1
ATOM 2359 C C . TYR A 1 289 ? -3.154 -2.588 24.144 1.00 93.81 289 TYR A C 1
ATOM 2361 O O . TYR A 1 289 ? -2.864 -2.206 23.012 1.00 93.81 289 TYR A O 1
ATOM 2369 N N . GLU A 1 290 ? -2.595 -3.675 24.684 1.00 95.12 290 GLU A N 1
ATOM 2370 C CA . GLU A 1 290 ? -1.596 -4.500 23.986 1.00 95.12 290 GLU A CA 1
ATOM 2371 C C . GLU A 1 290 ? -2.165 -5.071 22.676 1.00 95.12 290 GLU A C 1
ATOM 2373 O O . GLU A 1 290 ? -1.531 -5.026 21.616 1.00 95.12 290 GLU A O 1
ATOM 2378 N N . ARG A 1 291 ? -3.421 -5.534 22.701 1.00 94.69 291 ARG A N 1
ATOM 2379 C CA . ARG A 1 291 ? -4.122 -5.998 21.498 1.00 94.69 291 ARG A CA 1
ATOM 2380 C C . ARG A 1 291 ? -4.328 -4.878 20.474 1.00 94.69 291 ARG A C 1
ATOM 2382 O O . ARG A 1 291 ? -4.199 -5.111 19.268 1.00 94.69 291 ARG A O 1
ATOM 2389 N N . PHE A 1 292 ? -4.662 -3.675 20.934 1.00 95.62 292 PHE A N 1
ATOM 2390 C CA . PHE A 1 292 ? -4.794 -2.498 20.079 1.00 95.62 292 PHE A CA 1
ATOM 2391 C C . PHE A 1 292 ? -3.455 -2.113 19.441 1.00 95.62 292 PHE A C 1
ATOM 2393 O O . PHE A 1 292 ? -3.395 -1.917 18.226 1.00 95.62 292 PHE A O 1
ATOM 2400 N N . GLU A 1 293 ? -2.376 -2.082 20.220 1.00 96.62 293 GLU A N 1
ATOM 2401 C CA . GLU A 1 293 ? -1.023 -1.808 19.735 1.00 96.62 293 GLU A CA 1
ATOM 2402 C C . GLU A 1 293 ? -0.594 -2.823 18.665 1.00 96.62 293 GLU A C 1
ATOM 2404 O O . GLU A 1 293 ? -0.141 -2.435 17.582 1.00 96.62 293 GLU A O 1
ATOM 2409 N N . ALA A 1 294 ? -0.835 -4.116 18.903 1.00 96.44 294 ALA A N 1
ATOM 2410 C CA . ALA A 1 294 ? -0.579 -5.165 17.920 1.00 96.44 294 ALA A CA 1
ATOM 2411 C C . ALA A 1 294 ? -1.361 -4.934 16.613 1.00 96.44 294 ALA A C 1
ATOM 2413 O O . ALA A 1 294 ? -0.814 -5.092 15.517 1.00 96.44 294 ALA A O 1
ATOM 2414 N N . LYS A 1 295 ? -2.625 -4.496 16.698 1.00 95.56 295 LYS A N 1
ATOM 2415 C CA . LYS A 1 295 ? -3.441 -4.175 15.517 1.00 95.56 295 LYS A CA 1
ATOM 2416 C C . LYS A 1 295 ? -2.907 -2.955 14.760 1.00 95.56 295 LYS A C 1
ATOM 2418 O O . LYS A 1 295 ? -2.828 -3.000 13.533 1.00 95.56 295 LYS A O 1
ATOM 2423 N N . ILE A 1 296 ? -2.473 -1.904 15.458 1.00 97.19 296 ILE A N 1
ATOM 2424 C CA . ILE A 1 296 ? -1.823 -0.736 14.837 1.00 97.19 296 ILE A CA 1
ATOM 2425 C C . ILE A 1 296 ? -0.509 -1.133 14.148 1.00 97.19 296 ILE A C 1
ATOM 2427 O O . ILE A 1 296 ? -0.225 -0.652 13.051 1.00 97.19 296 ILE A O 1
ATOM 2431 N N . SER A 1 297 ? 0.257 -2.063 14.723 1.00 97.38 297 SER A N 1
ATOM 2432 C CA . SER A 1 297 ? 1.462 -2.611 14.086 1.00 97.38 297 SER A CA 1
ATOM 2433 C C . SER A 1 297 ? 1.150 -3.292 12.740 1.00 97.38 297 SER A C 1
ATOM 2435 O O . SER A 1 297 ? 1.784 -2.988 11.727 1.00 97.38 297 SER A O 1
ATOM 2437 N N . LEU A 1 298 ? 0.093 -4.114 12.675 1.00 97.06 298 LEU A N 1
ATOM 2438 C CA . LEU A 1 298 ? -0.366 -4.739 11.422 1.00 97.06 298 LEU A CA 1
ATOM 2439 C C . LEU A 1 298 ? -0.849 -3.714 10.382 1.00 97.06 298 LEU A C 1
ATOM 2441 O O . LEU A 1 298 ? -0.587 -3.856 9.180 1.00 97.06 298 LEU A O 1
ATOM 2445 N N . VAL A 1 299 ? -1.533 -2.656 10.829 1.00 97.44 299 VAL A N 1
ATOM 2446 C CA . VAL A 1 299 ? -1.917 -1.532 9.962 1.00 97.44 299 VAL A CA 1
ATOM 2447 C C . VAL A 1 299 ? -0.668 -0.843 9.409 1.00 97.44 299 VAL A C 1
ATOM 2449 O O . VAL A 1 299 ? -0.599 -0.579 8.210 1.00 97.44 299 VAL A O 1
ATOM 2452 N N . ASN A 1 300 ? 0.358 -0.627 10.233 1.00 97.88 300 ASN A N 1
ATOM 2453 C CA . ASN A 1 300 ? 1.621 -0.026 9.805 1.00 97.88 300 ASN A CA 1
ATOM 2454 C C . ASN A 1 300 ? 2.373 -0.878 8.777 1.00 97.88 300 ASN A C 1
ATOM 2456 O O . ASN A 1 300 ? 2.982 -0.332 7.855 1.00 97.88 300 ASN A O 1
ATOM 2460 N N . ASP A 1 301 ? 2.304 -2.203 8.865 1.00 97.69 301 ASP A N 1
ATOM 2461 C CA . ASP A 1 301 ? 2.855 -3.077 7.826 1.00 97.69 301 ASP A CA 1
ATOM 2462 C C . ASP A 1 301 ? 2.088 -2.967 6.504 1.00 97.69 301 ASP A C 1
ATOM 2464 O O . ASP A 1 301 ? 2.688 -2.988 5.424 1.00 97.69 301 ASP A O 1
ATOM 2468 N N . SER A 1 302 ? 0.771 -2.774 6.571 1.00 96.50 302 SER A N 1
ATOM 2469 C CA . SER A 1 302 ? -0.048 -2.478 5.392 1.00 96.50 302 SER A CA 1
ATOM 2470 C C . SER A 1 302 ? 0.298 -1.104 4.811 1.00 96.50 302 SER A C 1
ATOM 2472 O O . SER A 1 302 ? 0.484 -0.985 3.604 1.00 96.50 302 SER A O 1
ATOM 2474 N N . VAL A 1 303 ? 0.524 -0.091 5.653 1.00 97.38 303 VAL A N 1
ATOM 2475 C CA . VAL A 1 303 ? 1.011 1.238 5.243 1.00 97.38 303 VAL A CA 1
ATOM 2476 C C . VAL A 1 303 ? 2.370 1.153 4.540 1.00 97.38 303 VAL A C 1
ATOM 2478 O O . VAL A 1 303 ? 2.568 1.793 3.507 1.00 97.38 303 VAL A O 1
ATOM 2481 N N . LYS A 1 304 ? 3.304 0.323 5.022 1.00 96.81 304 LYS A N 1
ATOM 2482 C CA . LYS A 1 304 ? 4.580 0.092 4.320 1.00 96.81 304 LYS A CA 1
ATOM 2483 C C . LYS A 1 304 ? 4.340 -0.478 2.921 1.00 96.81 304 LYS A C 1
ATOM 2485 O O . LYS A 1 304 ? 4.893 0.042 1.956 1.00 96.81 304 LYS A O 1
ATOM 2490 N N . LYS A 1 305 ? 3.486 -1.502 2.789 1.00 95.75 305 LYS A N 1
ATOM 2491 C CA . LYS A 1 305 ? 3.123 -2.087 1.482 1.00 95.75 305 LYS A CA 1
ATOM 2492 C C . LYS A 1 305 ? 2.468 -1.055 0.564 1.00 95.75 305 LYS A C 1
ATOM 2494 O O . LYS A 1 305 ? 2.839 -0.965 -0.603 1.00 95.75 305 LYS A O 1
ATOM 2499 N N . PHE A 1 306 ? 1.551 -0.250 1.097 1.00 96.19 306 PHE A N 1
ATOM 2500 C CA . PHE A 1 306 ? 0.919 0.855 0.382 1.00 96.19 306 PHE A CA 1
ATOM 2501 C C . PHE A 1 306 ? 1.967 1.810 -0.193 1.00 96.19 306 PHE A C 1
ATOM 2503 O O . PHE A 1 306 ? 2.008 2.031 -1.400 1.00 96.19 306 PHE A O 1
ATOM 2510 N N . ASN A 1 307 ? 2.879 2.299 0.647 1.00 95.12 307 ASN A N 1
ATOM 2511 C CA . ASN A 1 307 ? 3.901 3.269 0.256 1.00 95.12 307 ASN A CA 1
ATOM 2512 C C . ASN A 1 307 ? 4.850 2.758 -0.837 1.00 95.12 307 ASN A C 1
ATOM 2514 O O . ASN A 1 307 ? 5.388 3.569 -1.591 1.00 95.12 307 ASN A O 1
ATOM 2518 N N . LEU A 1 308 ? 5.032 1.436 -0.932 1.00 93.06 308 LEU A N 1
ATOM 2519 C CA . LEU A 1 308 ? 5.824 0.786 -1.978 1.00 93.06 308 LEU A CA 1
ATOM 2520 C C . LEU A 1 308 ? 5.078 0.660 -3.316 1.00 93.06 308 LEU A C 1
ATOM 2522 O O . LEU A 1 308 ? 5.722 0.636 -4.361 1.00 93.06 308 LEU A O 1
ATOM 2526 N N . ILE A 1 309 ? 3.745 0.545 -3.299 1.00 90.25 309 ILE A N 1
ATOM 2527 C CA . ILE A 1 309 ? 2.930 0.296 -4.505 1.00 90.25 309 ILE A CA 1
ATOM 2528 C C . ILE A 1 309 ? 2.345 1.598 -5.074 1.00 90.25 309 ILE A C 1
ATOM 2530 O O . ILE A 1 309 ? 2.059 1.687 -6.269 1.00 90.25 309 ILE A O 1
ATOM 2534 N N . VAL A 1 310 ? 2.150 2.615 -4.237 1.00 91.94 310 VAL A N 1
ATOM 2535 C CA . VAL A 1 310 ? 1.492 3.862 -4.631 1.00 91.94 310 VAL A CA 1
ATOM 2536 C C . VAL A 1 310 ? 2.297 4.609 -5.701 1.00 91.94 310 VAL A C 1
ATOM 2538 O O . VAL A 1 310 ? 3.453 4.961 -5.470 1.00 91.94 310 VAL A O 1
ATOM 2541 N N . PRO A 1 311 ? 1.681 4.942 -6.852 1.00 84.12 311 PRO A N 1
ATOM 2542 C CA . PRO A 1 311 ? 2.386 5.585 -7.961 1.00 84.12 311 PRO A CA 1
ATOM 2543 C C . PRO A 1 311 ? 2.680 7.076 -7.725 1.00 84.12 311 PRO A C 1
ATOM 2545 O O . PRO A 1 311 ? 3.509 7.659 -8.421 1.00 84.12 311 PRO A O 1
ATOM 2548 N N . VAL A 1 312 ? 2.000 7.721 -6.768 1.00 85.19 312 VAL A N 1
ATOM 2549 C CA . VAL A 1 312 ? 2.120 9.162 -6.497 1.00 85.19 312 VAL A CA 1
ATOM 2550 C C . VAL A 1 312 ? 2.720 9.388 -5.113 1.00 85.19 312 VAL A C 1
ATOM 2552 O O . VAL A 1 312 ? 2.049 9.166 -4.111 1.00 85.19 312 VAL A O 1
ATOM 2555 N N . LEU A 1 313 ? 3.942 9.925 -5.047 1.00 85.31 313 LEU A N 1
ATOM 2556 C CA . LEU A 1 313 ? 4.657 10.163 -3.780 1.00 85.31 313 LEU A CA 1
ATOM 2557 C C . LEU A 1 313 ? 3.843 10.979 -2.761 1.00 85.31 313 LEU A C 1
ATOM 2559 O O . LEU A 1 313 ? 3.856 10.678 -1.575 1.00 85.31 313 LEU A O 1
ATOM 2563 N N . LYS A 1 314 ? 3.061 11.964 -3.224 1.00 89.56 314 LYS A N 1
ATOM 2564 C CA . LYS A 1 314 ? 2.200 12.800 -2.363 1.00 89.56 314 LYS A CA 1
ATOM 2565 C C . LYS A 1 314 ? 1.081 12.028 -1.652 1.00 89.56 314 LYS A C 1
ATOM 2567 O O . LYS A 1 314 ? 0.471 12.576 -0.744 1.00 89.56 314 LYS A O 1
ATOM 2572 N N . LYS A 1 315 ? 0.771 10.808 -2.097 1.00 88.88 315 LYS A N 1
ATOM 2573 C CA . LYS A 1 315 ? -0.264 9.956 -1.504 1.00 88.88 315 LYS A CA 1
ATOM 2574 C C . LYS A 1 315 ? 0.287 8.957 -0.490 1.00 88.88 315 LYS A C 1
ATOM 2576 O O . LYS A 1 315 ? -0.509 8.220 0.066 1.00 88.88 315 LYS A O 1
ATOM 2581 N N . GLN A 1 316 ? 1.599 8.904 -0.254 1.00 93.25 316 GLN A N 1
ATOM 2582 C CA . GLN A 1 316 ? 2.170 8.014 0.759 1.00 93.25 316 GLN A CA 1
ATOM 2583 C C . GLN A 1 316 ? 1.653 8.366 2.163 1.00 93.25 316 GLN A C 1
ATOM 2585 O O . GLN A 1 316 ? 1.450 9.536 2.490 1.00 93.25 316 GLN A O 1
ATOM 2590 N N . LEU A 1 317 ? 1.438 7.344 2.988 1.00 93.44 317 LEU A N 1
ATOM 2591 C CA . LEU A 1 317 ? 0.936 7.470 4.354 1.00 93.44 317 LEU A CA 1
ATOM 2592 C C . LEU A 1 317 ? 2.084 7.442 5.363 1.00 93.44 317 LEU A C 1
ATOM 2594 O O . LEU A 1 317 ? 3.082 6.739 5.189 1.00 93.44 317 LEU A O 1
ATOM 2598 N N . ILE A 1 318 ? 1.914 8.185 6.453 1.00 94.62 318 ILE A N 1
ATOM 2599 C CA . ILE A 1 318 ? 2.823 8.152 7.599 1.00 94.62 318 ILE A CA 1
ATOM 2600 C C . ILE A 1 318 ? 2.382 7.003 8.520 1.00 94.62 318 ILE A C 1
ATOM 2602 O O . ILE A 1 318 ? 1.177 6.840 8.723 1.00 94.62 318 ILE A O 1
ATOM 2606 N N . PRO A 1 319 ? 3.312 6.213 9.086 1.00 95.31 319 PRO A N 1
ATOM 2607 C CA . PRO A 1 319 ? 2.973 5.207 10.087 1.00 95.31 319 PRO A CA 1
ATOM 2608 C C . PRO A 1 319 ? 2.238 5.810 11.292 1.00 95.31 319 PRO A C 1
ATOM 2610 O O . PRO A 1 319 ? 2.571 6.899 11.765 1.00 95.31 319 PRO A O 1
ATOM 2613 N N . TYR A 1 320 ? 1.256 5.079 11.806 1.00 96.12 320 TYR A N 1
ATOM 2614 C CA . TYR A 1 320 ? 0.452 5.463 12.959 1.00 96.12 320 TYR A CA 1
ATOM 2615 C C . TYR A 1 320 ? 1.157 5.081 14.265 1.00 96.12 320 TYR A C 1
ATOM 2617 O O . TYR A 1 320 ? 1.754 4.011 14.377 1.00 96.12 320 TYR A O 1
ATOM 2625 N N . SER A 1 321 ? 1.072 5.954 15.268 1.00 96.62 321 SER A N 1
ATOM 2626 C CA . SER A 1 321 ? 1.558 5.690 16.628 1.00 96.62 321 SER A CA 1
ATOM 2627 C C . SER A 1 321 ? 0.381 5.275 17.508 1.00 96.62 321 SER A C 1
ATOM 2629 O O . SER A 1 321 ? -0.631 5.976 17.529 1.00 96.62 321 SER A O 1
ATOM 2631 N N . ALA A 1 322 ? 0.522 4.163 18.236 1.00 95.25 322 ALA A N 1
ATOM 2632 C CA . ALA A 1 322 ? -0.530 3.637 19.107 1.00 95.25 322 ALA A CA 1
ATOM 2633 C C . ALA A 1 322 ? -0.941 4.647 20.192 1.00 95.25 322 ALA A C 1
ATOM 2635 O O . ALA A 1 322 ? -2.130 4.871 20.389 1.00 95.25 322 ALA A O 1
ATOM 2636 N N . GLU A 1 323 ? 0.020 5.340 20.808 1.00 94.62 323 GLU A N 1
ATOM 2637 C CA . GLU A 1 323 ? -0.239 6.357 21.838 1.00 94.62 323 GLU A CA 1
ATOM 2638 C C . GLU A 1 323 ? -1.060 7.540 21.306 1.00 94.62 323 GLU A C 1
ATOM 2640 O O . GLU A 1 323 ? -2.021 7.987 21.932 1.00 94.62 323 GLU A O 1
ATOM 2645 N N . ARG A 1 324 ? -0.715 8.046 20.113 1.00 95.44 324 ARG A N 1
ATOM 2646 C CA . ARG A 1 324 ? -1.453 9.158 19.488 1.00 95.44 324 ARG A CA 1
ATOM 2647 C C . ARG A 1 324 ? -2.878 8.757 19.139 1.00 95.44 324 ARG A C 1
ATOM 2649 O O . ARG A 1 324 ? -3.802 9.550 19.299 1.00 95.44 324 ARG A O 1
ATOM 2656 N N . GLU A 1 325 ? -3.043 7.535 18.647 1.00 94.00 325 GLU A N 1
ATOM 2657 C CA . GLU A 1 325 ? -4.353 6.991 18.313 1.00 94.00 325 GLU A CA 1
ATOM 2658 C C . GLU A 1 325 ? -5.189 6.712 19.565 1.00 94.00 325 GLU A C 1
ATOM 2660 O O . GLU A 1 325 ? -6.386 6.988 19.557 1.00 94.00 325 GLU A O 1
ATOM 2665 N N . LEU A 1 326 ? -4.569 6.273 20.663 1.00 93.38 326 LEU A N 1
ATOM 2666 C CA . LEU A 1 326 ? -5.234 6.136 21.955 1.00 93.38 326 LEU A CA 1
ATOM 2667 C C . LEU A 1 326 ? -5.784 7.480 22.441 1.00 93.38 326 LEU A C 1
ATOM 2669 O O . LEU A 1 326 ? -6.970 7.568 22.749 1.00 93.38 326 LEU A O 1
ATOM 2673 N N . ASN A 1 327 ? -4.957 8.530 22.462 1.00 93.75 327 ASN A N 1
ATOM 2674 C CA . ASN A 1 327 ? -5.389 9.866 22.890 1.00 93.75 327 ASN A CA 1
ATOM 2675 C C . ASN A 1 327 ? -6.565 10.370 22.047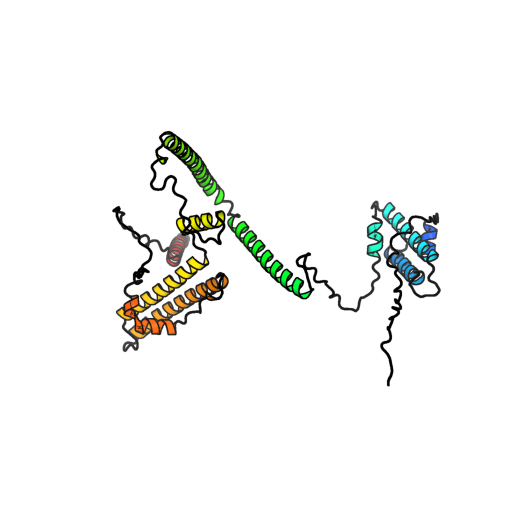 1.00 93.75 327 ASN A C 1
ATOM 2677 O O . ASN A 1 327 ? -7.558 10.858 22.580 1.00 93.75 327 ASN A O 1
ATOM 2681 N N . ARG A 1 328 ? -6.501 10.147 20.731 1.00 93.00 328 ARG A N 1
ATOM 2682 C CA . ARG A 1 328 ? -7.585 10.494 19.811 1.00 93.00 328 ARG A CA 1
ATOM 2683 C C . ARG A 1 328 ? -8.883 9.743 20.117 1.00 93.00 328 ARG A C 1
ATOM 2685 O O . ARG A 1 328 ? -9.965 10.308 19.972 1.00 93.00 328 ARG A O 1
ATOM 2692 N N . VAL A 1 329 ? -8.799 8.467 20.493 1.00 92.69 329 VAL A N 1
ATOM 2693 C CA . VAL A 1 329 ? -9.983 7.697 20.889 1.00 92.69 329 VAL A CA 1
ATOM 2694 C C . VAL A 1 329 ? -10.503 8.168 22.243 1.00 92.69 329 VAL A C 1
ATOM 2696 O O . VAL A 1 329 ? -11.709 8.302 22.381 1.00 92.69 329 VAL A O 1
ATOM 2699 N N . LEU A 1 330 ? -9.646 8.482 23.215 1.00 91.06 330 LEU A N 1
ATOM 2700 C CA . LEU A 1 330 ? -10.083 8.997 24.518 1.00 91.06 330 LEU A CA 1
ATOM 2701 C C . LEU A 1 330 ? -10.876 10.307 24.374 1.00 91.06 330 LEU A C 1
ATOM 2703 O O . LEU A 1 330 ? -11.956 10.430 24.958 1.00 91.06 330 LEU A O 1
ATOM 2707 N N . GLU A 1 331 ? -10.394 11.234 23.541 1.00 90.56 331 GLU A N 1
ATOM 2708 C CA . GLU A 1 331 ? -11.064 12.509 23.245 1.00 90.56 331 GLU A CA 1
ATOM 2709 C C . GLU A 1 331 ? -12.409 12.309 22.520 1.00 90.56 331 GLU A C 1
ATOM 2711 O O . GLU A 1 331 ? -13.421 12.884 22.923 1.00 90.56 331 GLU A O 1
ATOM 2716 N N . ASN A 1 332 ? -12.449 11.435 21.504 1.00 89.06 332 ASN A N 1
ATOM 2717 C CA . ASN A 1 332 ? -13.588 11.299 20.585 1.00 89.06 332 ASN A CA 1
ATOM 2718 C C . ASN A 1 332 ? -14.311 9.933 20.655 1.00 89.06 332 ASN A C 1
ATOM 2720 O O . ASN A 1 332 ? -14.932 9.511 19.679 1.00 89.06 332 ASN A O 1
ATOM 2724 N N . HIS A 1 333 ? -14.263 9.208 21.778 1.00 84.12 333 HIS A N 1
ATOM 2725 C CA . HIS A 1 333 ? -14.758 7.817 21.867 1.00 84.12 333 HIS A CA 1
ATOM 2726 C C . HIS A 1 333 ? -16.220 7.649 21.418 1.00 84.12 333 HIS A C 1
ATOM 2728 O O . HIS A 1 333 ? -16.553 6.642 20.799 1.00 84.12 333 HIS A O 1
ATOM 2734 N N . LYS A 1 334 ? -17.078 8.653 21.649 1.00 86.38 334 LYS A N 1
ATOM 2735 C CA . LYS A 1 334 ? -18.492 8.634 21.234 1.00 86.38 334 LYS A CA 1
ATOM 2736 C C . LYS A 1 334 ? -18.682 8.577 19.713 1.00 86.38 334 LYS A C 1
ATOM 2738 O O . LYS A 1 334 ? -19.604 7.914 19.253 1.00 86.38 334 LYS A O 1
ATOM 2743 N N . GLU A 1 335 ? -17.801 9.211 18.936 1.00 87.44 335 GLU A N 1
ATOM 2744 C CA . GLU A 1 335 ? -17.864 9.209 17.462 1.00 87.44 335 GLU A CA 1
ATOM 2745 C C . GLU A 1 335 ? -17.557 7.824 16.881 1.00 87.44 335 GLU A C 1
ATOM 2747 O O . GLU A 1 335 ? -18.082 7.438 15.840 1.00 87.44 335 GLU A O 1
ATOM 2752 N N . TYR A 1 336 ? -16.713 7.048 17.563 1.00 85.69 336 TYR A N 1
ATOM 2753 C CA . TYR A 1 336 ? -16.322 5.711 17.114 1.00 85.69 336 TYR A CA 1
ATOM 2754 C C . TYR A 1 336 ? -17.327 4.620 17.514 1.00 85.69 336 TYR A C 1
ATOM 2756 O O . TYR A 1 336 ? -17.220 3.492 17.026 1.00 85.69 336 TYR A O 1
ATOM 2764 N N . LEU A 1 337 ? -18.305 4.937 18.372 1.00 82.81 337 LEU A N 1
ATOM 2765 C CA . LEU A 1 337 ? -19.392 4.026 18.747 1.00 82.81 337 LEU A CA 1
ATOM 2766 C C . LEU A 1 337 ? -20.499 3.976 17.688 1.00 82.81 337 LEU A C 1
ATOM 2768 O O . LEU A 1 337 ? -21.085 2.916 17.480 1.00 82.81 337 LEU A O 1
ATOM 2772 N N . THR A 1 338 ? -20.749 5.074 16.969 1.00 75.75 338 THR A N 1
ATOM 2773 C CA . THR A 1 338 ? -21.828 5.175 15.969 1.00 75.75 338 THR A CA 1
ATOM 2774 C C . THR A 1 338 ? -21.553 4.427 14.658 1.00 75.75 338 THR A C 1
ATOM 2776 O O . THR A 1 338 ? -22.323 4.546 13.710 1.00 75.75 338 THR A O 1
ATOM 2779 N N . GLY A 1 339 ? -20.481 3.627 14.585 1.00 62.12 339 GLY A N 1
ATOM 2780 C CA . GLY A 1 339 ? -20.004 3.068 13.318 1.00 62.12 339 GLY A CA 1
ATOM 2781 C C . GLY A 1 339 ? -19.520 4.178 12.376 1.00 62.12 339 GLY A C 1
ATOM 2782 O O . GLY A 1 339 ? -19.480 5.342 12.785 1.00 62.12 339 GLY A O 1
ATOM 2783 N N . PRO A 1 340 ? -19.092 3.859 11.139 1.00 52.00 340 PRO A N 1
ATOM 2784 C CA . PRO A 1 340 ? -18.710 4.901 10.197 1.00 52.00 340 PRO A CA 1
ATOM 2785 C C . PRO A 1 340 ? -19.860 5.903 10.095 1.00 52.00 340 PRO A C 1
ATOM 2787 O O . PRO A 1 340 ? -20.983 5.469 9.826 1.00 52.00 340 PRO A O 1
ATOM 2790 N N . PRO A 1 341 ? -19.622 7.216 10.277 1.00 42.31 341 PRO A N 1
ATOM 2791 C CA . PRO A 1 341 ? -20.612 8.181 9.851 1.00 42.31 341 PRO A CA 1
ATOM 2792 C C . PRO A 1 341 ? -20.870 7.875 8.379 1.00 42.31 341 PRO A C 1
ATOM 2794 O O . PRO A 1 341 ? -19.935 7.907 7.569 1.00 42.31 341 PRO A O 1
ATOM 2797 N N . SER A 1 342 ? -22.113 7.523 8.040 1.00 39.59 342 SER A N 1
ATOM 2798 C CA . SER A 1 342 ? -22.597 7.680 6.677 1.00 39.59 342 SER A CA 1
ATOM 2799 C C . SER A 1 342 ? -22.191 9.089 6.299 1.00 39.59 342 SER A C 1
ATOM 2801 O O . SER A 1 342 ? -22.684 10.055 6.875 1.00 39.59 342 SER A O 1
ATOM 2803 N N . ARG A 1 343 ? -21.174 9.218 5.447 1.00 38.75 343 ARG A N 1
ATOM 2804 C CA . ARG A 1 343 ? -20.830 10.518 4.910 1.00 38.75 343 ARG A CA 1
ATOM 2805 C C . ARG A 1 343 ? -22.026 10.898 4.066 1.00 38.75 343 ARG A C 1
ATOM 2807 O O . ARG A 1 343 ? -22.137 10.449 2.928 1.00 38.75 343 ARG A O 1
ATOM 2814 N N . ASP A 1 344 ? -22.891 11.713 4.655 1.00 30.38 344 ASP A N 1
ATOM 2815 C CA . ASP A 1 344 ? -23.578 12.770 3.949 1.00 30.38 344 ASP A CA 1
ATOM 2816 C C . ASP A 1 344 ? -22.520 13.427 3.066 1.00 30.38 344 ASP A C 1
ATOM 2818 O O . ASP A 1 344 ? -21.655 14.193 3.499 1.00 30.38 344 ASP A O 1
ATOM 2822 N N . LEU A 1 345 ? -22.522 13.000 1.809 1.00 33.28 345 LEU A N 1
ATOM 2823 C CA . LEU A 1 345 ? -22.008 13.782 0.716 1.00 33.28 345 LEU A CA 1
ATOM 2824 C C . LEU A 1 345 ? -22.829 15.063 0.778 1.00 33.28 345 LEU A C 1
ATOM 2826 O O . LEU A 1 345 ? -23.979 15.076 0.350 1.00 33.28 345 LEU A O 1
ATOM 2830 N N . THR A 1 346 ? -22.271 16.132 1.345 1.00 29.97 346 THR A N 1
ATOM 2831 C CA . THR A 1 346 ? -22.717 17.474 0.983 1.00 29.97 346 THR A CA 1
ATOM 2832 C C . THR A 1 346 ? -22.730 17.500 -0.544 1.00 29.97 346 THR A C 1
ATOM 2834 O O . THR A 1 346 ? -21.663 17.302 -1.139 1.00 29.97 346 THR A O 1
ATOM 2837 N N . PRO A 1 347 ? -23.894 17.647 -1.196 1.00 32.28 347 PRO A N 1
ATOM 2838 C CA . PRO A 1 347 ? -23.931 17.715 -2.639 1.00 32.28 347 PRO A CA 1
ATOM 2839 C C . PRO A 1 347 ? -23.215 19.005 -3.018 1.00 32.28 347 PRO A C 1
ATOM 2841 O O . PRO A 1 347 ? -23.665 20.095 -2.660 1.00 32.28 347 PRO A O 1
ATOM 2844 N N . ASP A 1 348 ? -22.103 18.894 -3.741 1.00 33.22 348 ASP A N 1
ATOM 2845 C CA . ASP A 1 348 ? -21.714 19.988 -4.620 1.00 33.22 348 ASP A CA 1
ATOM 2846 C C . ASP A 1 348 ? -22.954 20.324 -5.473 1.00 33.22 348 ASP A C 1
ATOM 2848 O O . ASP A 1 348 ? -23.591 19.401 -5.997 1.00 33.22 348 ASP A O 1
ATOM 2852 N N . PRO A 1 349 ? -23.341 21.603 -5.619 1.00 33.97 349 PRO A N 1
ATOM 2853 C CA . PRO A 1 349 ? -24.610 22.010 -6.232 1.00 33.97 349 PRO A CA 1
ATOM 2854 C C . PRO A 1 349 ? -24.657 21.823 -7.766 1.00 33.97 349 PRO A C 1
ATOM 2856 O O . PRO A 1 349 ? -25.261 22.620 -8.478 1.00 33.97 349 PRO A O 1
ATOM 2859 N N . GLY A 1 350 ? -24.022 20.778 -8.303 1.00 37.47 350 GLY A N 1
ATOM 2860 C CA . GLY A 1 350 ? -23.785 20.599 -9.734 1.00 37.47 350 GLY A CA 1
ATOM 2861 C C . GLY A 1 350 ? -24.073 19.220 -10.323 1.00 37.47 350 GLY A C 1
ATOM 2862 O O . GLY A 1 350 ? -23.797 19.048 -11.504 1.00 37.47 350 GLY A O 1
ATOM 2863 N N . LEU A 1 351 ? -24.619 18.246 -9.586 1.00 28.78 351 LEU A N 1
ATOM 2864 C CA . LEU A 1 351 ? -24.979 16.946 -10.171 1.00 28.78 351 LEU A CA 1
ATOM 2865 C C . LEU A 1 351 ? -26.306 16.426 -9.617 1.00 28.78 351 LEU A C 1
ATOM 2867 O O . LEU A 1 351 ? -26.396 15.827 -8.551 1.00 28.78 351 LEU A O 1
ATOM 2871 N N . VAL A 1 352 ? -27.348 16.693 -10.397 1.00 30.20 352 VAL A N 1
ATOM 2872 C CA . VAL A 1 352 ? -28.691 16.141 -10.257 1.00 30.20 352 VAL A CA 1
ATOM 2873 C C . VAL A 1 352 ? -28.636 14.645 -10.575 1.00 30.20 352 VAL A C 1
ATOM 2875 O O . VAL A 1 352 ? -28.307 14.276 -11.699 1.00 30.20 352 VAL A O 1
ATOM 2878 N N . PHE A 1 353 ? -29.017 13.793 -9.625 1.00 27.73 353 PHE A N 1
ATOM 2879 C CA . PHE A 1 353 ? -29.505 12.450 -9.932 1.00 27.73 353 PHE A CA 1
ATOM 2880 C C . PHE A 1 353 ? -30.896 12.283 -9.325 1.00 27.73 353 PHE A C 1
ATOM 2882 O O . PHE A 1 353 ? -31.095 12.351 -8.115 1.00 27.73 353 PHE A O 1
ATOM 2889 N N . VAL A 1 354 ? -31.862 12.148 -10.228 1.00 30.41 354 VAL A N 1
ATOM 2890 C CA . VAL A 1 354 ? -33.285 11.951 -9.970 1.00 30.41 354 VAL A CA 1
ATOM 2891 C C . VAL A 1 354 ? -33.550 10.462 -9.749 1.00 30.41 354 VAL A C 1
ATOM 2893 O O . VAL A 1 354 ? -33.171 9.650 -10.585 1.00 30.41 354 VAL A O 1
ATOM 2896 N N . GLY A 1 355 ? -34.262 10.157 -8.661 1.00 28.47 355 GLY A N 1
ATOM 2897 C CA . GLY A 1 355 ? -35.431 9.269 -8.681 1.00 28.47 355 GLY A CA 1
ATOM 2898 C C . GLY A 1 355 ? -35.207 7.759 -8.787 1.00 28.47 355 GLY A C 1
ATOM 2899 O O . GLY A 1 355 ? -35.277 7.203 -9.872 1.00 28.47 355 GLY A O 1
ATOM 2900 N N . ASP A 1 356 ? -34.990 7.137 -7.631 1.00 28.02 356 ASP A N 1
ATOM 2901 C CA . ASP A 1 356 ? -35.918 6.241 -6.913 1.00 28.02 356 ASP A CA 1
ATOM 2902 C C . ASP A 1 356 ? -36.614 5.030 -7.584 1.00 28.02 356 ASP A C 1
ATOM 2904 O O . ASP A 1 356 ? -37.092 5.069 -8.713 1.00 28.02 356 ASP A O 1
ATOM 2908 N N . SER A 1 357 ? -36.829 4.024 -6.723 1.00 28.25 357 SER A N 1
ATOM 2909 C CA . SER A 1 357 ? -37.679 2.824 -6.837 1.00 28.25 357 SER A CA 1
ATOM 2910 C C . SER A 1 357 ? -37.125 1.592 -7.564 1.00 28.25 357 SER A C 1
ATOM 2912 O O . SER A 1 357 ? -37.168 1.491 -8.784 1.00 28.25 357 SER A O 1
ATOM 2914 N N . LEU A 1 358 ? -36.774 0.567 -6.775 1.00 28.33 358 LEU A N 1
ATOM 2915 C CA . LEU A 1 358 ? -37.444 -0.741 -6.836 1.00 28.33 358 LEU A CA 1
ATOM 2916 C C . LEU A 1 358 ? -37.163 -1.548 -5.558 1.00 28.33 358 LEU A C 1
ATOM 2918 O O . LEU A 1 358 ? -36.042 -1.958 -5.265 1.00 28.33 358 LEU A O 1
ATOM 2922 N N . SER A 1 359 ? -38.235 -1.772 -4.805 1.00 33.69 359 SER A N 1
ATOM 2923 C CA . SER A 1 359 ? -38.339 -2.705 -3.691 1.00 33.69 359 SER A CA 1
ATOM 2924 C C . SER A 1 359 ? -38.097 -4.146 -4.148 1.00 33.69 359 SER A C 1
ATOM 2926 O O . SER A 1 359 ? -38.803 -4.644 -5.025 1.00 33.69 359 SER A O 1
ATOM 2928 N N . GLY A 1 360 ? -37.173 -4.840 -3.489 1.00 28.23 360 GLY A N 1
ATOM 2929 C CA . GLY A 1 360 ? -37.011 -6.286 -3.583 1.00 28.23 360 GLY A CA 1
ATOM 2930 C C . GLY A 1 360 ? -36.550 -6.826 -2.238 1.00 28.23 360 GLY A C 1
ATOM 2931 O O . GLY A 1 360 ? -35.440 -6.539 -1.802 1.00 28.23 360 GLY A O 1
ATOM 2932 N N . GLN A 1 361 ? -37.426 -7.570 -1.563 1.00 36.91 361 GLN A N 1
ATOM 2933 C CA . GLN A 1 361 ? -37.084 -8.324 -0.361 1.00 36.91 361 GLN A CA 1
ATOM 2934 C C . GLN A 1 361 ? -35.942 -9.295 -0.681 1.00 36.91 361 GLN A C 1
ATOM 2936 O O . GLN A 1 361 ? -36.091 -10.157 -1.545 1.00 36.91 361 GLN A O 1
ATOM 2941 N N . VAL A 1 362 ? -34.827 -9.188 0.041 1.00 28.83 362 VAL A N 1
ATOM 2942 C CA . VAL A 1 362 ? -33.816 -10.243 0.113 1.00 28.83 362 VAL A CA 1
ATOM 2943 C C . VAL A 1 362 ? -33.513 -10.473 1.584 1.00 28.83 362 VAL A C 1
ATOM 2945 O O . VAL A 1 362 ? -33.102 -9.573 2.308 1.00 28.83 362 VAL A O 1
ATOM 2948 N N . SER A 1 363 ? -33.798 -11.696 2.006 1.00 30.98 363 SER A N 1
ATOM 2949 C CA . SER A 1 363 ? -33.550 -12.266 3.321 1.00 30.98 363 SER A CA 1
ATOM 2950 C C . SER A 1 363 ? -32.131 -11.993 3.820 1.00 30.98 363 SER A C 1
ATOM 2952 O O . SER A 1 363 ? -31.154 -12.399 3.189 1.00 30.98 363 SER A O 1
ATOM 2954 N N . GLU A 1 364 ? -32.042 -11.364 4.990 1.00 37.12 364 GLU A N 1
ATOM 2955 C CA . GLU A 1 364 ? -30.855 -11.338 5.837 1.00 37.12 364 GLU A CA 1
ATOM 2956 C C . GLU A 1 364 ? -30.452 -12.769 6.211 1.00 37.12 364 GLU A C 1
ATOM 2958 O O . GLU A 1 364 ? -31.072 -13.424 7.044 1.00 37.12 364 GLU A O 1
ATOM 2963 N N . SER A 1 365 ? -29.371 -13.248 5.605 1.00 32.06 365 SER A N 1
ATOM 2964 C CA . SER A 1 365 ? -28.485 -14.214 6.243 1.00 32.06 365 SER A CA 1
ATOM 2965 C C . SER A 1 365 ? -27.108 -13.571 6.310 1.00 32.06 365 SER A C 1
ATOM 2967 O O . SER A 1 365 ? -26.418 -13.434 5.298 1.00 32.06 365 SER A O 1
ATOM 2969 N N . SER A 1 366 ? -26.754 -13.127 7.510 1.00 31.25 366 SER A N 1
ATOM 2970 C CA . SER A 1 366 ? -25.456 -12.598 7.908 1.00 31.25 366 SER A CA 1
ATOM 2971 C C . SER A 1 366 ? -24.320 -13.511 7.445 1.00 31.25 366 SER A C 1
ATOM 2973 O O . SER A 1 366 ? -24.019 -14.532 8.056 1.00 31.25 366 SER A O 1
ATOM 2975 N N . SER A 1 367 ? -23.628 -13.123 6.376 1.00 41.97 367 SER A N 1
ATOM 2976 C CA . SER A 1 367 ? -22.446 -13.824 5.863 1.00 41.97 367 SER A CA 1
ATOM 2977 C C . SER A 1 367 ? -21.173 -13.521 6.671 1.00 41.97 367 SER A C 1
ATOM 2979 O O . SER A 1 367 ? -20.080 -13.491 6.107 1.00 41.97 367 SER A O 1
ATOM 2981 N N . LEU A 1 368 ? -21.303 -13.271 7.978 1.00 40.31 368 LEU A N 1
ATOM 2982 C CA . LEU A 1 368 ? -20.191 -13.001 8.897 1.00 40.31 368 LEU A CA 1
ATOM 2983 C C . LEU A 1 368 ? -19.984 -14.096 9.955 1.00 40.31 368 LEU A C 1
ATOM 2985 O O . LEU A 1 368 ? -19.120 -13.937 10.808 1.00 40.31 368 LEU A O 1
ATOM 2989 N N . ASP A 1 369 ? -20.666 -15.238 9.834 1.00 41.22 369 ASP A N 1
ATOM 2990 C CA . ASP A 1 369 ? -20.371 -16.434 10.644 1.00 41.22 369 ASP A CA 1
ATOM 2991 C C . ASP A 1 369 ? -19.292 -17.345 10.028 1.00 41.22 369 ASP A C 1
ATOM 2993 O O . ASP A 1 369 ? -18.942 -18.376 10.590 1.00 41.22 369 ASP A O 1
ATOM 2997 N N . ASN A 1 370 ? -18.697 -16.963 8.893 1.00 47.69 370 ASN A N 1
ATOM 2998 C CA . ASN A 1 370 ? -17.671 -17.766 8.216 1.00 47.69 370 ASN A CA 1
ATOM 2999 C C . ASN A 1 370 ? -16.270 -17.141 8.300 1.00 47.69 370 ASN A C 1
ATOM 3001 O O . ASN A 1 370 ? -15.543 -17.078 7.307 1.00 47.69 370 ASN A O 1
ATOM 3005 N N . VAL A 1 371 ? -15.864 -16.694 9.488 1.00 49.03 371 VAL A N 1
ATOM 3006 C CA . VAL A 1 371 ? -14.446 -16.445 9.781 1.00 49.03 371 VAL A CA 1
ATOM 3007 C C . VAL A 1 371 ? -13.864 -17.737 10.343 1.00 49.03 371 VAL A C 1
ATOM 3009 O O . VAL A 1 371 ? -14.031 -18.055 11.515 1.00 49.03 371 VAL A O 1
ATOM 3012 N N . ILE A 1 372 ? -13.195 -18.512 9.488 1.00 57.34 372 ILE A N 1
ATOM 3013 C CA . ILE A 1 372 ? -12.522 -19.749 9.900 1.00 57.34 372 ILE A CA 1
ATOM 3014 C C . ILE A 1 372 ? -11.346 -19.378 10.812 1.00 57.34 372 ILE A C 1
ATOM 3016 O O . ILE A 1 372 ? -10.290 -18.936 10.350 1.00 57.34 372 ILE A O 1
ATOM 3020 N N . LEU A 1 373 ? -11.529 -19.572 12.117 1.00 63.38 373 LEU A N 1
ATOM 3021 C CA . LEU A 1 373 ? -10.474 -19.464 13.116 1.00 63.38 373 LEU A CA 1
ATOM 3022 C C . LEU A 1 373 ? -9.573 -20.699 13.013 1.00 63.38 373 LEU A C 1
ATOM 3024 O O . LEU A 1 373 ? -9.802 -21.731 13.637 1.00 63.38 373 LEU A O 1
ATOM 3028 N N . TRP A 1 374 ? -8.514 -20.591 12.210 1.00 58.47 374 TRP A N 1
ATOM 3029 C CA . TRP A 1 374 ? -7.549 -21.674 11.972 1.00 58.47 374 TRP A CA 1
ATOM 3030 C C . TRP A 1 374 ? -6.919 -22.254 13.248 1.00 58.47 374 TRP A C 1
ATOM 3032 O O . TRP A 1 374 ? -6.468 -23.397 13.228 1.00 58.47 374 TRP A O 1
ATOM 3042 N N . GLY A 1 375 ? -6.920 -21.506 14.356 1.00 75.62 375 GLY A N 1
ATOM 3043 C CA . GLY A 1 375 ? -6.525 -22.014 15.672 1.00 75.62 375 GLY A CA 1
ATOM 3044 C C . GLY A 1 375 ? -7.451 -23.119 16.193 1.00 75.62 375 GLY A C 1
ATOM 3045 O O . GLY A 1 375 ? -6.968 -24.170 16.602 1.00 75.62 375 GLY A O 1
ATOM 3046 N N . GLU A 1 376 ? -8.770 -22.933 16.104 1.00 68.81 376 GLU A N 1
ATOM 3047 C CA . GLU A 1 376 ? -9.767 -23.924 16.543 1.00 68.81 376 GLU A CA 1
ATOM 3048 C C . GLU A 1 376 ? -9.804 -25.141 15.617 1.00 68.81 376 GLU A C 1
ATOM 3050 O O . GLU A 1 376 ? -9.905 -26.278 16.077 1.00 68.81 376 GLU A O 1
ATOM 3055 N N . VAL A 1 377 ? -9.626 -24.919 14.311 1.00 76.75 377 VAL A N 1
ATOM 3056 C CA . VAL A 1 377 ? -9.504 -26.001 13.324 1.00 76.75 377 VAL A CA 1
ATOM 3057 C C . VAL A 1 377 ? -8.286 -26.877 13.628 1.00 76.75 377 VAL A C 1
ATOM 3059 O O . VAL A 1 377 ? -8.378 -28.102 13.562 1.00 76.75 377 VAL A O 1
ATOM 3062 N N . TRP A 1 378 ? -7.147 -26.290 14.013 1.00 58.94 378 TRP A N 1
ATOM 3063 C CA . TRP A 1 378 ? -5.968 -27.080 14.376 1.00 58.94 378 TRP A CA 1
ATOM 3064 C C . TRP A 1 378 ? -6.148 -27.832 15.700 1.00 58.94 378 TRP A C 1
ATOM 3066 O O . TRP A 1 378 ? -5.673 -28.957 15.832 1.00 58.94 378 TRP A O 1
ATOM 3076 N N . GLU A 1 379 ? -6.862 -27.276 16.673 1.00 75.25 379 GLU A N 1
ATOM 3077 C CA . GLU A 1 379 ? -7.179 -28.008 17.906 1.00 75.25 379 GLU A CA 1
ATOM 3078 C C . GLU A 1 379 ? -8.134 -29.189 17.648 1.00 75.25 379 GLU A C 1
ATOM 3080 O O . GLU A 1 379 ? -7.910 -30.287 18.159 1.00 75.25 379 GLU A O 1
ATOM 3085 N N . GLN A 1 380 ? -9.123 -29.031 16.760 1.00 71.56 380 GLN A N 1
ATOM 3086 C CA . GLN A 1 380 ? -10.012 -30.123 16.338 1.00 71.56 380 GLN A CA 1
ATOM 3087 C C . GLN A 1 380 ? -9.294 -31.211 15.528 1.00 71.56 380 GLN A C 1
ATOM 3089 O O . GLN A 1 380 ? -9.556 -32.400 15.700 1.00 71.56 380 GLN A O 1
ATOM 3094 N N . ILE A 1 381 ? -8.355 -30.841 14.654 1.00 74.44 381 ILE A N 1
ATOM 3095 C CA . ILE A 1 381 ? -7.567 -31.835 13.915 1.00 74.44 381 ILE A CA 1
ATOM 3096 C C . ILE A 1 381 ? -6.630 -32.581 14.879 1.00 74.44 381 ILE A C 1
ATOM 3098 O O . ILE A 1 381 ? -6.528 -33.805 14.807 1.00 74.44 381 ILE A O 1
ATOM 3102 N N . LYS A 1 382 ? -5.981 -31.891 15.827 1.00 72.56 382 LYS A N 1
ATOM 3103 C CA . LYS A 1 382 ? -5.150 -32.555 16.846 1.00 72.56 382 LYS A CA 1
ATOM 3104 C C . LYS A 1 382 ? -5.960 -33.510 17.723 1.00 72.56 382 LYS A C 1
ATOM 3106 O O . LYS A 1 382 ? -5.449 -34.582 18.040 1.00 72.56 382 LYS A O 1
ATOM 3111 N N . SER A 1 383 ? -7.200 -33.168 18.084 1.00 76.75 383 SER A N 1
ATOM 3112 C CA . SER A 1 383 ? -8.063 -34.049 18.885 1.00 76.75 383 SER A CA 1
ATOM 3113 C C . SER A 1 383 ? -8.524 -35.292 18.111 1.00 76.75 383 SER A C 1
ATOM 3115 O O . SER A 1 383 ? -8.565 -36.389 18.666 1.00 76.75 383 SER A O 1
ATOM 3117 N N . LEU A 1 384 ? -8.763 -35.165 16.802 1.00 73.94 384 LEU A N 1
ATOM 3118 C CA . LEU A 1 384 ? -9.055 -36.304 15.927 1.00 73.94 384 LEU A CA 1
ATOM 3119 C C . LEU A 1 384 ? -7.881 -37.289 15.827 1.00 73.94 384 LEU A C 1
ATOM 3121 O O . LEU A 1 384 ? -8.094 -38.500 15.747 1.00 73.94 384 LEU A O 1
ATOM 3125 N N . PHE A 1 385 ? -6.640 -36.796 15.858 1.00 64.62 385 PHE A N 1
ATOM 3126 C CA . PHE A 1 385 ? -5.446 -37.646 15.807 1.00 64.62 385 PHE A CA 1
ATOM 3127 C C . PHE A 1 385 ? -4.956 -38.122 17.183 1.00 64.62 385 PHE A C 1
ATOM 3129 O O . PHE A 1 385 ? -4.263 -39.138 17.250 1.00 64.62 385 PHE A O 1
ATOM 3136 N N . SER A 1 386 ? -5.335 -37.464 18.285 1.00 59.09 386 SER A N 1
ATOM 3137 C CA . SER A 1 386 ? -4.988 -37.914 19.640 1.00 59.09 386 SER A CA 1
ATOM 3138 C C . SER A 1 386 ? -5.781 -39.153 20.074 1.00 59.09 386 SER A C 1
ATOM 3140 O O . SER A 1 386 ? -5.230 -39.999 20.777 1.00 59.09 386 SER A O 1
ATOM 3142 N N . TRP A 1 387 ? -7.009 -39.337 19.572 1.00 51.81 387 TRP A N 1
ATOM 3143 C CA . TRP A 1 387 ? -7.817 -40.549 19.789 1.00 51.81 387 TRP A CA 1
ATOM 3144 C C . TRP A 1 387 ? -7.187 -41.824 19.196 1.00 51.81 387 TRP A C 1
ATOM 3146 O O . TRP A 1 387 ? -7.384 -42.920 19.715 1.00 51.81 387 TRP A O 1
ATOM 3156 N N . ARG A 1 388 ? -6.352 -41.708 18.153 1.00 48.69 388 ARG A N 1
ATOM 3157 C CA . ARG A 1 388 ? -5.654 -42.873 17.578 1.00 48.69 388 ARG A CA 1
ATOM 3158 C C . ARG A 1 388 ? -4.540 -43.418 18.472 1.00 48.69 388 ARG A C 1
ATOM 3160 O O . ARG A 1 388 ? -4.253 -44.604 18.399 1.00 48.69 388 ARG A O 1
ATOM 3167 N N . LYS A 1 389 ? -3.944 -42.587 19.335 1.00 51.47 389 LYS A N 1
ATOM 3168 C CA . LYS A 1 389 ? -2.881 -43.021 20.259 1.00 51.47 389 LYS A CA 1
ATOM 3169 C C . LYS A 1 389 ? -3.401 -43.823 21.451 1.00 51.47 389 LYS A C 1
ATOM 3171 O O . LYS A 1 389 ? -2.638 -44.588 22.027 1.00 51.47 389 LYS A O 1
ATOM 3176 N N . THR A 1 390 ? -4.670 -43.671 21.824 1.00 53.31 390 THR A N 1
ATOM 3177 C CA . THR A 1 390 ? -5.258 -44.395 22.963 1.00 53.31 390 THR A CA 1
ATOM 3178 C C . THR A 1 390 ? -5.807 -45.775 22.598 1.00 53.31 390 THR A C 1
ATOM 3180 O O . THR A 1 390 ? -6.026 -46.573 23.498 1.00 53.31 390 THR A O 1
ATOM 3183 N N . GLN A 1 391 ? -5.976 -46.091 21.309 1.00 52.56 391 GLN A N 1
ATOM 3184 C CA . GLN A 1 391 ? -6.421 -47.413 20.832 1.00 52.56 391 GLN A CA 1
ATOM 3185 C C . GLN A 1 391 ? -5.269 -48.401 20.560 1.00 52.56 391 GLN A C 1
ATOM 3187 O O . GLN A 1 391 ? -5.520 -49.581 20.360 1.00 52.56 391 GLN A O 1
ATOM 3192 N N . GLU A 1 392 ? -4.009 -47.952 20.578 1.00 49.41 392 GLU A N 1
ATOM 3193 C CA . GLU A 1 392 ? -2.825 -48.829 20.451 1.00 49.41 392 GLU A CA 1
ATOM 3194 C C . GLU A 1 392 ? -2.244 -49.275 21.811 1.00 49.41 392 GLU A C 1
ATOM 3196 O O . GLU A 1 392 ? -1.248 -49.994 21.846 1.00 49.41 392 GLU A O 1
ATOM 3201 N N . GLN A 1 393 ? -2.845 -48.866 22.938 1.00 49.59 393 GLN A N 1
ATOM 3202 C CA . GLN A 1 393 ? -2.389 -49.215 24.296 1.00 49.59 393 GLN A CA 1
ATOM 3203 C C . GLN A 1 393 ? -3.433 -49.950 25.157 1.00 49.59 393 GLN A C 1
ATOM 3205 O O . GLN A 1 393 ? -3.198 -50.130 26.352 1.00 49.59 393 GLN A O 1
ATOM 3210 N N . SER A 1 394 ? -4.556 -50.387 24.580 1.00 40.75 394 SER A N 1
ATOM 3211 C CA . SER A 1 394 ? -5.573 -51.201 25.268 1.00 40.75 394 SER A CA 1
ATOM 3212 C C . SER A 1 394 ? -5.649 -52.608 24.703 1.00 40.75 394 SER A C 1
ATOM 3214 O O . SER A 1 394 ? -5.841 -52.691 23.467 1.00 40.75 394 SER A O 1
#

Radius of gyration: 43.33 Å; chains: 1; bounding box: 107×115×94 Å

Secondary structure (DSSP, 8-state):
-----------------------SSS------------HHHHHHHTT--TT--HHHHHHHHHHHHHHH-TTS-STT--HHHHHHHHHHHHHHHHHHHHHTT----GGGTTTTT-------S---------TT---SSHHHHHHHHHHHHHHHHHHHHHHHHHHHHH---HHHHHHHHHHHHHHHHHHHHHHHHHHHHHHHHHHHTTTTT-TTTTSPP--TTS-TTS-HHHHHHHHHHHHTT---HHHHHHHHHHHHHHHHHHHHHHHHHHH-SSSPSSHHHHHHHHHHHHHHHHHHHHHHHHHHHHHHH-S-GGGPPPPPPHHHHHHHHHHHHHHHHS-S--------TT----------------TTS----HHHHHHHHHHHHHHHHHSS--

Sequence (394 aa):
VDLSSHAMIRRTHQTFRFSQNPFWLLSLRHIGYQLRGNIRDSYSLLNVTNDSSDDEVREAYLRLAKIYHPDSGTSSGDPRKFNQVREAYMTIKNHRSSTSGIQADEQQMDSDLDFDIQHTVPQHRQYLNYDGVGFGTPLQRQKQYAQHRVRKASEDMFELKKAKWTKPSESALMNKTKAKARRNKISNTIDRVVEDLIQESMQRGDFDNLAGYGKPIDYKDRNPLLDATTYKINKMLKDEGFAPDWIMLEKDIRDALMEARSHLARVIEKIGSPPFSSPVQDRAWNFEYERFEAKISLVNDSVKKFNLIVPVLKKQLIPYSAERELNRVLENHKEYLTGPPSRDLTPDPGLVFVGDSLSGQVSESSSLDNVILWGEVWEQIKSLFSWRKTQEQS

pLDDT: mean 71.32, std 21.1, range [27.73, 97.88]

Organism: Magallana gigas (NCBI:txid29159)